Protein AF-A0A1T4LM36-F1 (afdb_monomer)

Radius of gyration: 25.56 Å; Cα contacts (8 Å, |Δi|>4): 621; chains: 1; bounding box: 63×54×72 Å

Sequence (473 aa):
MPQSLSEVDVLQRALAYNPEEVLPILEYLKFSESECQFKPDTLRQDAQRIAWHLRKAGSNTLATTTRMAKNKLKEALGKDTDTDVATYREVVLDVAKKVKAEATPNYSSFISQSADSIVDAIGGITSNTGAFVSGAVDLIQGANYEQCSTEELEKRIIEKLFVDAYEQMSQSERDSLFRSLGMDHQEIPVGASSMLLIQLLLKKYGGFAVYKYSIIVAHWISKAIIGKGLPFAASPMIARAVSSFLGPVGWTASGLWAATALAGPAYRKTIPAVVHIAALRQLVLNRINIGVVGDGSVGKDAFFNAVFGLDTQNVDPIAGATSEAELYPLDEDYAINLINFPGFNDINPSVNSLTHEYLHNVDIFVMIIDLARGVSDIDVQILNKLNRLNKPIVVCLNKVDMVRPRDLEKLRETAKQRLTGVTLIETAFDPDDRIHTDGPVGTLDVFNWLKAQLETQGKDTQNFATFSPEHRE

Secondary structure (DSSP, 8-state):
------HHHHHHHHHHH-GGGTHHHHHHHT--GGG----TTTHHHHHHHHHHHHHHHHHHHHHHHTTTHHHHHHHHH---SS--PPPHHHHHHHHHHHHT------HHHHHHHHHHHHHHHTT----SGGGSSTTSSS--SS--GGGS-HHHHHHHHHHHHHHHHHHHS-HHHHHHHHHHTT--GGGS-TT--HHHHHHHHHHHHTTHHHHHHHHHHHHHHHHHHHSS--GGG-SHHHHHHHHTTSSTTHHHHHHHHHHHHT-STTHHHHHHHHHHHHHHHHHHHH-EEEEEE--TTSSHHHHIIIII---TTTSPPPTT--TT-EEEESSTTSSEEEEE-TTTTT--TTT-HHHHHHHHH-SEEEEEEEGGG---HHHHHHHHHHHTTT--EEEEEE-GGGS-HHHHHHHHHHHHHHSTTSEEEEEBSS--TTT--S--BSHHHHHHHHHHHHHHTT---TTGGGG-GGG--

Foldseek 3Di:
DPDDAFLLNLQLLCLLQPVLLCVLLCVLLVHDPVVADSFQVCSSVRSVVSQQSLQQLLLVVVCVVCVPPVVVVCVVPVDDDDPPRHDLLSLLLVLCVLLVLFDDPDPLVVVVVVVVVVCVVDDDDDDDPPPPRPPPPPDDPDDDSVPDDSLVSLLSSLLSLLLLLLVLDDPLVVCLQQVLVVHDPVLDDDPDHSVNVLVSLCVVQNVCSSLVSLLVSLQLLSCLQVVDGRQLCCFPSSCSSCVSCPDPPNCPSSNVSNCSSCPDPSSSNNSSSSSSSSNSVSLLLQAAEEEEDEAPPLCPQLLCCLQQNDNPVPDAFDPNQPPQKGWDASTSNNSYIYIYGYPLVPDDCVPRVSSVSSLLSHQEYEYGDALQVADDPSNLVSLVVNVVSVHAYEYENEPLLVHDPVCSVVSVVSCPVSNDPHHYFYWYSPHDCVRDVPHIPRSQVVLVVSLVSCVVVVHDCPVVCCSGSVVDD

Solvent-accessible surface area (backbone atoms only — not comparable to full-atom values): 26810 Å² total; per-residue (Å²): 129,85,78,85,71,49,73,40,53,38,40,24,53,42,48,72,77,43,54,67,66,51,49,64,46,31,60,46,66,71,49,66,70,86,82,44,81,89,38,58,92,40,31,63,59,42,18,45,51,54,49,47,54,50,18,44,48,26,32,54,36,53,47,69,76,35,69,68,60,54,55,58,49,50,72,72,61,78,73,84,80,100,70,86,57,42,53,65,57,58,36,51,50,50,45,24,61,73,70,60,35,62,72,72,75,65,68,68,66,53,53,50,58,50,45,53,57,45,47,71,71,48,78,80,84,84,88,83,82,71,84,81,58,81,86,68,76,91,72,70,90,76,69,58,75,86,77,56,54,61,68,59,45,42,51,34,35,44,53,42,53,44,35,56,50,54,70,58,41,51,72,71,55,48,56,44,54,37,52,32,70,73,40,56,77,90,80,50,66,89,85,60,47,58,66,53,50,53,50,51,36,37,69,76,46,42,80,50,28,60,39,58,53,24,49,52,48,30,30,49,50,36,30,61,73,73,71,43,72,51,69,70,54,62,32,76,64,43,33,59,36,38,60,75,50,70,48,100,60,58,59,57,47,51,41,55,49,48,53,61,77,34,63,49,88,50,44,56,27,41,47,54,37,52,44,36,51,44,25,46,40,39,47,67,71,55,39,43,28,39,31,36,37,44,66,89,90,36,45,67,62,35,39,37,31,47,38,55,67,43,56,64,91,82,46,82,54,49,91,69,48,48,94,58,30,40,39,41,60,79,44,94,50,57,45,37,30,41,31,40,25,51,61,57,84,75,64,53,61,91,79,38,69,49,54,37,51,51,66,71,60,39,60,34,38,41,37,39,38,38,45,64,79,42,86,50,72,64,56,47,50,47,50,56,57,50,56,74,69,75,47,58,51,38,34,34,37,16,42,52,81,75,36,55,80,89,51,42,64,60,44,52,54,52,40,56,70,65,53,68,96,54,54,77,43,66,20,16,46,74,48,58,67,92,82,41,81,85,62,60,37,46,38,60,59,53,49,51,50,52,50,53,53,39,47,76,74,69,43,79,50,74,71,58,57,68,44,40,52,86,77,64,130

Structure (mmCIF, N/CA/C/O backbone):
data_AF-A0A1T4LM36-F1
#
_entry.id   AF-A0A1T4LM36-F1
#
loop_
_atom_site.group_PDB
_atom_site.id
_atom_site.type_symbol
_atom_site.label_atom_id
_atom_site.label_alt_id
_atom_site.label_comp_id
_atom_site.label_asym_id
_atom_site.label_entity_id
_atom_site.label_seq_id
_atom_site.pdbx_PDB_ins_code
_atom_site.Cartn_x
_atom_site.Cartn_y
_atom_site.Cartn_z
_atom_site.occupancy
_atom_site.B_iso_or_equiv
_atom_site.auth_seq_id
_atom_site.auth_comp_id
_atom_site.auth_asym_id
_atom_site.auth_atom_id
_atom_site.pdbx_PDB_model_num
ATOM 1 N N . MET A 1 1 ? -10.333 -14.493 -7.302 1.00 27.27 1 MET A N 1
ATOM 2 C CA . MET A 1 1 ? -10.877 -13.870 -6.077 1.00 27.27 1 MET A CA 1
ATOM 3 C C . MET A 1 1 ? -9.694 -13.342 -5.289 1.00 27.27 1 MET A C 1
ATOM 5 O O . MET A 1 1 ? -8.745 -14.110 -5.154 1.00 27.27 1 MET A O 1
ATOM 9 N N . PRO A 1 2 ? -9.680 -12.075 -4.847 1.00 43.38 2 PRO A N 1
ATOM 10 C CA . PRO A 1 2 ? -8.616 -11.607 -3.965 1.00 43.38 2 PRO A CA 1
ATOM 11 C C . PRO A 1 2 ? -8.605 -12.485 -2.706 1.00 43.38 2 PRO A C 1
ATOM 13 O O . PRO A 1 2 ? -9.665 -12.825 -2.179 1.00 43.38 2 PRO A O 1
ATOM 16 N N . GLN A 1 3 ? -7.423 -12.934 -2.284 1.00 51.66 3 GLN A N 1
ATOM 17 C CA . GLN A 1 3 ? -7.274 -13.742 -1.073 1.00 51.66 3 GLN A CA 1
ATOM 18 C C . GLN A 1 3 ? -7.782 -12.946 0.137 1.00 51.66 3 GLN A C 1
ATOM 20 O O . GLN A 1 3 ? -7.375 -11.803 0.339 1.00 51.66 3 GLN A O 1
ATOM 25 N N . SER A 1 4 ? -8.653 -13.548 0.951 1.00 75.62 4 SER A N 1
ATOM 26 C CA . SER A 1 4 ? -9.030 -12.996 2.254 1.00 75.62 4 SER A CA 1
ATOM 27 C C . SER A 1 4 ? -7.795 -12.981 3.154 1.00 75.62 4 SER A C 1
ATOM 29 O O . SER A 1 4 ? -7.292 -14.044 3.525 1.00 75.62 4 SER A O 1
ATOM 31 N N . LEU A 1 5 ? -7.277 -11.798 3.476 1.00 85.38 5 LEU A N 1
ATOM 32 C CA . LEU A 1 5 ? -6.132 -11.674 4.379 1.00 85.38 5 LEU A CA 1
ATOM 33 C C . LEU A 1 5 ? -6.569 -12.027 5.806 1.00 85.38 5 LEU A C 1
ATOM 35 O O . LEU A 1 5 ? -7.618 -11.578 6.265 1.00 85.38 5 LEU A O 1
ATOM 39 N N . SER A 1 6 ? -5.798 -12.804 6.555 1.00 91.31 6 SER A N 1
ATOM 40 C CA . SER A 1 6 ? -6.060 -12.892 7.996 1.00 91.31 6 SER A CA 1
ATOM 41 C C . SER A 1 6 ? -5.685 -11.573 8.682 1.00 91.31 6 SER A C 1
ATOM 43 O O . SER A 1 6 ? -4.947 -10.757 8.129 1.00 91.31 6 SER A O 1
ATOM 45 N N . GLU A 1 7 ? -6.157 -11.348 9.906 1.00 93.31 7 GLU A N 1
ATOM 46 C CA . GLU A 1 7 ? -5.704 -10.217 10.724 1.00 93.31 7 GLU A CA 1
ATOM 47 C C . GLU A 1 7 ? -4.186 -10.238 10.947 1.00 93.31 7 GLU A C 1
ATOM 49 O O . GLU A 1 7 ? -3.556 -9.188 11.031 1.00 93.31 7 GLU A O 1
ATOM 54 N N . VAL A 1 8 ? -3.587 -11.433 10.987 1.00 92.94 8 VAL A N 1
ATOM 55 C CA . VAL A 1 8 ? -2.135 -11.606 11.092 1.00 92.94 8 VAL A CA 1
ATOM 56 C C . VAL A 1 8 ? -1.449 -11.156 9.808 1.00 92.94 8 VAL A C 1
ATOM 58 O O . VAL A 1 8 ? -0.444 -10.462 9.894 1.00 92.94 8 VAL A O 1
ATOM 61 N N . ASP A 1 9 ? -1.991 -11.494 8.636 1.00 91.50 9 ASP A N 1
ATOM 62 C CA . ASP A 1 9 ? -1.417 -11.058 7.357 1.00 91.50 9 ASP A CA 1
ATOM 63 C C . ASP A 1 9 ? -1.531 -9.535 7.197 1.00 91.50 9 ASP A C 1
ATOM 65 O O . ASP A 1 9 ? -0.580 -8.892 6.761 1.00 91.50 9 ASP A O 1
ATOM 69 N N . VAL A 1 10 ? -2.657 -8.938 7.612 1.00 92.25 10 VAL A N 1
ATOM 70 C CA . VAL A 1 10 ? -2.836 -7.474 7.624 1.00 92.25 10 VAL A CA 1
ATOM 71 C C . VAL A 1 10 ? -1.800 -6.809 8.528 1.00 92.25 10 VAL A C 1
ATOM 73 O O . VAL A 1 10 ? -1.133 -5.874 8.096 1.00 92.25 10 VAL A O 1
ATOM 76 N N . LEU A 1 11 ? -1.626 -7.302 9.758 1.00 93.12 11 LEU A N 1
ATOM 77 C CA . LEU A 1 11 ? -0.648 -6.761 10.703 1.00 93.12 11 LEU A CA 1
ATOM 78 C C . LEU A 1 11 ? 0.789 -6.959 10.213 1.00 93.12 11 LEU A C 1
ATOM 80 O O . LEU A 1 11 ? 1.576 -6.023 10.266 1.00 93.12 11 LEU A O 1
ATOM 84 N N . GLN A 1 12 ? 1.130 -8.142 9.699 1.00 91.00 12 GLN A N 1
ATOM 85 C CA . GLN A 1 12 ? 2.460 -8.428 9.156 1.00 91.00 12 GLN A CA 1
ATOM 86 C C . GLN A 1 12 ? 2.789 -7.465 8.009 1.00 91.00 12 GLN A C 1
ATOM 88 O O . GLN A 1 12 ? 3.890 -6.919 7.966 1.00 91.00 12 GLN A O 1
ATOM 93 N N . ARG A 1 13 ? 1.827 -7.220 7.112 1.00 88.12 13 ARG A N 1
ATOM 94 C CA . ARG A 1 13 ? 1.977 -6.264 6.011 1.00 88.12 13 ARG A CA 1
ATOM 95 C C . ARG A 1 13 ? 2.031 -4.823 6.486 1.00 88.12 13 ARG A C 1
ATOM 97 O O . ARG A 1 13 ? 2.826 -4.068 5.958 1.00 88.12 13 ARG A O 1
ATOM 104 N N . ALA A 1 14 ? 1.237 -4.415 7.468 1.00 88.38 14 ALA A N 1
ATOM 105 C CA . ALA A 1 14 ? 1.355 -3.069 8.026 1.00 88.38 14 ALA A CA 1
ATOM 106 C C . ALA A 1 14 ? 2.764 -2.854 8.610 1.00 88.38 14 ALA A C 1
ATOM 108 O O . ALA A 1 14 ? 3.464 -1.930 8.206 1.00 88.38 14 ALA A O 1
ATOM 109 N N . LEU A 1 15 ? 3.234 -3.797 9.438 1.00 87.81 15 LEU A N 1
ATOM 110 C CA . LEU A 1 15 ? 4.559 -3.758 10.062 1.00 87.81 15 LEU A CA 1
ATOM 111 C C . LEU A 1 15 ? 5.720 -3.769 9.058 1.00 87.81 15 LEU A C 1
ATOM 113 O O . LEU A 1 15 ? 6.741 -3.147 9.323 1.00 87.81 15 LEU A O 1
ATOM 117 N N . ALA A 1 16 ? 5.587 -4.479 7.935 1.00 83.88 16 ALA A N 1
ATOM 118 C CA . ALA A 1 16 ? 6.643 -4.553 6.925 1.00 83.88 16 ALA A CA 1
ATOM 119 C C . ALA A 1 16 ? 6.913 -3.209 6.236 1.00 83.88 16 ALA A C 1
ATOM 121 O O . ALA A 1 16 ? 8.040 -2.964 5.830 1.00 83.88 16 ALA A O 1
ATOM 122 N N . TYR A 1 17 ? 5.895 -2.358 6.103 1.00 81.50 17 TYR A N 1
ATOM 123 C CA . TYR A 1 17 ? 6.014 -1.084 5.393 1.00 81.50 17 TYR A CA 1
ATOM 124 C C . TYR A 1 17 ? 6.173 0.075 6.374 1.00 81.50 17 TYR A C 1
ATOM 126 O O . TYR A 1 17 ? 7.107 0.856 6.247 1.00 81.50 17 TYR A O 1
ATOM 134 N N . ASN A 1 18 ? 5.281 0.178 7.361 1.00 82.06 18 ASN A N 1
ATOM 135 C CA . ASN A 1 18 ? 5.330 1.236 8.358 1.00 82.06 18 ASN A CA 1
ATOM 136 C C . ASN A 1 18 ? 4.860 0.710 9.732 1.00 82.06 18 ASN A C 1
ATOM 138 O O . ASN A 1 18 ? 3.657 0.637 10.002 1.00 82.06 18 ASN A O 1
ATOM 142 N N . PRO A 1 19 ? 5.796 0.357 10.636 1.00 84.00 19 PRO A N 1
ATOM 143 C CA . PRO A 1 19 ? 5.466 -0.105 11.983 1.00 84.00 19 PRO A CA 1
ATOM 144 C C . PRO A 1 19 ? 4.619 0.879 12.800 1.00 84.00 19 PRO A C 1
ATOM 146 O O . PRO A 1 19 ? 3.842 0.439 13.654 1.00 84.00 19 PRO A O 1
ATOM 149 N N . GLU A 1 20 ? 4.721 2.187 12.534 1.00 83.75 20 GLU A N 1
ATOM 150 C CA . GLU A 1 20 ? 3.972 3.214 13.268 1.00 83.75 20 GLU A CA 1
ATOM 151 C C . GLU A 1 20 ? 2.456 3.045 13.122 1.00 83.75 20 GLU A C 1
ATOM 153 O O . GLU A 1 20 ? 1.698 3.365 14.040 1.00 83.75 20 GLU A O 1
ATOM 158 N N . GLU A 1 21 ? 1.999 2.463 12.012 1.00 85.12 21 GLU A N 1
ATOM 159 C CA . GLU A 1 21 ? 0.580 2.207 11.755 1.00 85.12 21 GLU A CA 1
ATOM 160 C C . GLU A 1 21 ? -0.044 1.239 12.763 1.00 85.12 21 GLU A C 1
ATOM 162 O O . GLU A 1 21 ? -1.249 1.274 13.012 1.00 85.12 21 GLU A O 1
ATOM 167 N N . VAL A 1 22 ? 0.772 0.382 13.376 1.00 89.75 22 VAL A N 1
ATOM 168 C CA . VAL A 1 22 ? 0.310 -0.656 14.298 1.00 89.75 22 VAL A CA 1
ATOM 169 C C . VAL A 1 22 ? 0.376 -0.199 15.756 1.00 89.75 22 VAL A C 1
ATOM 171 O O . VAL A 1 22 ? -0.369 -0.722 16.589 1.00 89.75 22 VAL A O 1
ATOM 174 N N . LEU A 1 23 ? 1.187 0.812 16.084 1.00 88.25 23 LEU A N 1
ATOM 175 C CA . LEU A 1 23 ? 1.383 1.287 17.463 1.00 88.25 23 LEU A CA 1
ATOM 176 C C . LEU A 1 23 ? 0.073 1.638 18.192 1.00 88.25 23 LEU A C 1
ATOM 178 O O . LEU A 1 23 ? -0.109 1.183 19.326 1.00 88.25 23 LEU A O 1
ATOM 182 N N . PRO A 1 24 ? -0.913 2.322 17.571 1.00 88.75 24 PRO A N 1
ATOM 183 C CA . PRO A 1 24 ? -2.160 2.638 18.266 1.00 88.75 24 PRO A CA 1
ATOM 184 C C . PRO A 1 24 ? -2.955 1.386 18.668 1.00 88.75 24 PRO A C 1
ATOM 186 O O . PRO A 1 24 ? -3.659 1.401 19.677 1.00 88.75 24 PRO A O 1
ATOM 189 N N . ILE A 1 25 ? -2.820 0.270 17.936 1.00 91.31 25 ILE A N 1
ATOM 190 C CA . ILE A 1 25 ? -3.433 -1.013 18.322 1.00 91.31 25 ILE A CA 1
ATOM 191 C C . ILE A 1 25 ? -2.832 -1.510 19.642 1.00 91.31 25 ILE A C 1
ATOM 193 O O . ILE A 1 25 ? -3.570 -1.975 20.515 1.00 91.31 25 ILE A O 1
ATOM 197 N N . LEU A 1 26 ? -1.517 -1.378 19.824 1.00 90.81 26 LEU A N 1
ATOM 198 C CA . LEU A 1 26 ? -0.827 -1.765 21.059 1.00 90.81 26 LEU A CA 1
ATOM 199 C C . LEU A 1 26 ? -1.322 -0.922 22.238 1.00 90.81 26 LEU A C 1
ATOM 201 O O . LEU A 1 26 ? -1.652 -1.469 23.297 1.00 90.81 26 LEU A O 1
ATOM 205 N N . GLU A 1 27 ? -1.495 0.383 22.021 1.00 89.25 27 GLU A N 1
ATOM 206 C CA . GLU A 1 27 ? -2.052 1.296 23.019 1.00 89.25 27 GLU A CA 1
ATOM 207 C C . GLU A 1 27 ? -3.493 0.927 23.415 1.00 89.25 27 GLU A C 1
ATOM 209 O O . GLU A 1 27 ? -3.793 0.815 24.611 1.00 89.25 27 GLU A O 1
ATOM 214 N N . TYR A 1 28 ? -4.383 0.647 22.450 1.00 89.19 28 TYR A N 1
ATOM 215 C CA . TYR A 1 28 ? -5.758 0.207 22.742 1.00 89.19 28 TYR A CA 1
ATOM 216 C C . TYR A 1 28 ? -5.776 -1.073 23.584 1.00 89.19 28 TYR A C 1
ATOM 218 O O . TYR A 1 28 ? -6.561 -1.216 24.530 1.00 89.19 28 TYR A O 1
ATOM 226 N N . LEU A 1 29 ? -4.899 -2.021 23.251 1.00 88.75 29 LEU A N 1
ATOM 227 C CA . LEU A 1 29 ? -4.812 -3.310 23.930 1.00 88.75 29 LEU A CA 1
ATOM 228 C C . LEU A 1 29 ? -4.124 -3.206 25.301 1.00 88.75 29 LEU A C 1
ATOM 230 O O . LEU A 1 29 ? -4.373 -4.060 26.167 1.00 88.75 29 LEU A O 1
ATOM 234 N N . LYS A 1 30 ? -3.384 -2.117 25.550 1.00 87.38 30 LYS A N 1
ATOM 235 C CA . LYS A 1 30 ? -2.441 -1.944 26.667 1.00 87.38 30 LYS A CA 1
ATOM 236 C C . LYS A 1 30 ? -1.342 -3.008 26.642 1.00 87.38 30 LYS A C 1
ATOM 238 O O . LYS A 1 30 ? -1.070 -3.641 27.661 1.00 87.38 30 LYS A O 1
ATOM 243 N N . PHE A 1 31 ? -0.799 -3.243 25.457 1.00 85.69 31 PHE A N 1
ATOM 244 C CA . PHE A 1 31 ? 0.297 -4.164 25.183 1.00 85.69 31 PHE A CA 1
ATOM 245 C C . PHE A 1 31 ? 1.586 -3.356 25.010 1.00 85.69 31 PHE A C 1
ATOM 247 O O . PHE A 1 31 ? 1.559 -2.310 24.363 1.00 85.69 31 PHE A O 1
ATOM 254 N N . SER A 1 32 ? 2.684 -3.779 25.638 1.00 85.31 32 S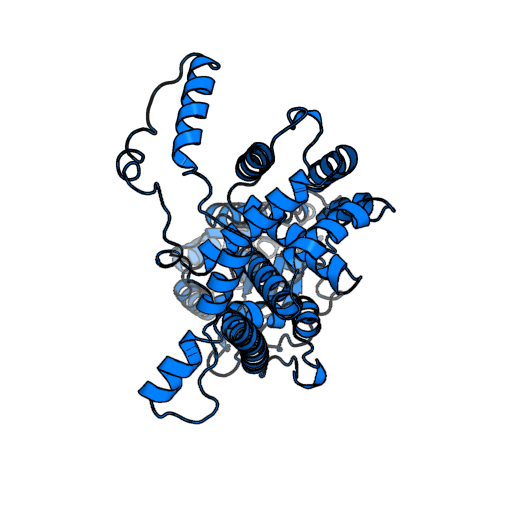ER A N 1
ATOM 255 C CA . SER A 1 32 ? 3.921 -2.999 25.592 1.00 85.31 32 SER A CA 1
ATOM 256 C C . SER A 1 32 ? 4.630 -3.183 24.253 1.00 85.31 32 SER A C 1
ATOM 258 O O . SER A 1 32 ? 4.859 -4.309 23.825 1.00 85.31 32 SER A O 1
ATOM 260 N N . GLU A 1 33 ? 5.068 -2.085 23.638 1.00 82.69 33 GLU A N 1
ATOM 261 C CA . GLU A 1 33 ? 5.911 -2.117 22.432 1.00 82.69 33 GLU A CA 1
ATOM 262 C C . GLU A 1 33 ? 7.182 -2.954 22.621 1.00 82.69 33 GLU A C 1
ATOM 264 O O . GLU A 1 33 ? 7.599 -3.647 21.703 1.00 82.69 33 GLU A O 1
ATOM 269 N N . SER A 1 34 ? 7.753 -2.963 23.832 1.00 83.19 34 SER A N 1
ATOM 270 C CA . SER A 1 34 ? 8.947 -3.756 24.174 1.00 83.19 34 SER A CA 1
ATOM 271 C C . SER A 1 34 ? 8.760 -5.276 24.068 1.00 83.19 34 SER A C 1
ATOM 273 O O . SER A 1 34 ? 9.740 -6.021 24.064 1.00 83.19 34 SER A O 1
ATOM 275 N N . GLU A 1 35 ? 7.515 -5.751 23.982 1.00 83.31 35 GLU A N 1
ATOM 276 C CA . GLU A 1 35 ? 7.199 -7.161 23.748 1.00 83.31 35 GLU A CA 1
ATOM 277 C C . GLU A 1 35 ? 7.285 -7.538 22.256 1.00 83.31 35 GLU A C 1
ATOM 279 O O . GLU A 1 35 ? 7.226 -8.726 21.917 1.00 83.31 35 GLU A O 1
ATOM 284 N N . CYS A 1 36 ? 7.454 -6.552 21.371 1.00 85.44 36 CYS A N 1
ATOM 285 C CA . CYS A 1 36 ? 7.689 -6.715 19.941 1.00 85.44 36 CYS A CA 1
ATOM 286 C C . CYS A 1 36 ? 9.109 -6.286 19.565 1.00 85.44 36 CYS A C 1
ATOM 288 O O . CYS A 1 36 ? 9.699 -5.397 20.177 1.00 85.44 36 CYS A O 1
ATOM 290 N N . GLN A 1 37 ? 9.678 -6.951 18.558 1.00 84.44 37 GLN A N 1
ATOM 291 C CA . GLN A 1 37 ? 11.025 -6.625 18.081 1.00 84.44 37 GLN A CA 1
ATOM 292 C C . GLN A 1 37 ? 11.011 -5.688 16.876 1.00 84.44 37 GLN A C 1
ATOM 294 O O . GLN A 1 37 ? 11.968 -4.935 16.709 1.00 84.44 37 GLN A O 1
ATOM 299 N N . PHE A 1 38 ? 9.952 -5.734 16.058 1.00 83.62 38 PHE A N 1
ATOM 300 C CA . PHE A 1 38 ? 9.796 -4.916 14.851 1.00 83.62 38 PHE A CA 1
ATOM 301 C C . PHE A 1 38 ? 10.957 -5.085 13.861 1.00 83.62 38 PHE A C 1
ATOM 303 O O . PHE A 1 38 ? 11.397 -4.131 13.224 1.00 83.62 38 PHE A O 1
ATOM 310 N N . LYS A 1 39 ? 11.471 -6.317 13.741 1.00 82.94 39 LYS A N 1
ATOM 311 C CA . LYS A 1 39 ? 12.544 -6.667 12.805 1.00 82.94 39 LYS A CA 1
ATOM 312 C C . LYS A 1 39 ? 12.005 -7.485 11.629 1.00 82.94 39 LYS A C 1
ATOM 314 O O . LYS A 1 39 ? 11.073 -8.265 11.831 1.00 82.94 39 LYS A O 1
ATOM 319 N N . PRO A 1 40 ? 12.605 -7.376 10.427 1.00 76.94 40 PRO A N 1
ATOM 320 C CA . PRO A 1 40 ? 12.185 -8.103 9.220 1.00 76.94 40 PRO A CA 1
ATOM 321 C C . PRO A 1 40 ? 11.946 -9.610 9.397 1.00 76.94 40 PRO A C 1
ATOM 323 O O . PRO A 1 40 ? 11.008 -10.173 8.831 1.00 76.94 40 PRO A O 1
ATOM 326 N N . ASP A 1 41 ? 12.776 -10.268 10.202 1.00 78.19 41 ASP A N 1
ATOM 327 C CA . ASP A 1 41 ? 12.729 -11.702 10.493 1.00 78.19 41 ASP A CA 1
ATOM 328 C C . ASP A 1 41 ? 11.695 -12.072 11.572 1.00 78.19 41 ASP A C 1
ATOM 330 O O . ASP A 1 41 ? 11.281 -13.231 11.671 1.00 78.19 41 ASP A O 1
ATOM 334 N N . THR A 1 42 ? 11.221 -11.099 12.357 1.00 84.62 42 THR A N 1
ATOM 335 C CA . THR A 1 42 ? 10.251 -11.305 13.444 1.00 84.62 42 THR A CA 1
ATOM 336 C C . THR A 1 42 ? 8.848 -10.798 13.131 1.00 84.62 42 THR A C 1
ATOM 338 O O . THR A 1 42 ? 7.933 -11.110 13.894 1.00 84.62 42 THR A O 1
ATOM 341 N N . LEU A 1 43 ? 8.629 -10.088 12.016 1.00 87.12 43 LEU A N 1
ATOM 342 C CA . LEU A 1 43 ? 7.354 -9.412 11.712 1.00 87.12 43 LEU A CA 1
ATOM 343 C C . LEU A 1 43 ? 6.129 -10.323 11.834 1.00 87.12 43 LEU A C 1
ATOM 345 O O . LEU A 1 43 ? 5.111 -9.935 12.404 1.00 87.12 43 LEU A O 1
ATOM 349 N N . ARG A 1 44 ? 6.224 -11.564 11.342 1.00 88.62 44 ARG A N 1
ATOM 350 C CA . ARG A 1 44 ? 5.125 -12.535 11.447 1.00 88.62 44 ARG A CA 1
ATOM 351 C C . ARG A 1 44 ? 4.848 -12.936 12.898 1.00 88.62 44 ARG A C 1
ATOM 353 O O . ARG A 1 44 ? 3.691 -13.102 13.271 1.00 88.62 44 ARG A O 1
ATOM 360 N N . GLN A 1 45 ? 5.888 -13.081 13.718 1.00 89.81 45 GLN A N 1
ATOM 361 C CA . GLN A 1 45 ? 5.744 -13.397 15.142 1.00 89.81 45 GLN A CA 1
ATOM 362 C C . GLN A 1 45 ? 5.147 -12.212 15.908 1.00 89.81 45 GLN A C 1
ATOM 364 O O . GLN A 1 45 ? 4.250 -12.408 16.727 1.00 89.81 45 GLN A O 1
ATOM 369 N N . ASP A 1 46 ? 5.597 -10.993 15.609 1.00 91.94 46 ASP A N 1
ATOM 370 C CA . ASP A 1 46 ? 5.060 -9.762 16.192 1.00 91.94 46 ASP A CA 1
ATOM 371 C C . ASP A 1 46 ? 3.569 -9.607 15.838 1.00 91.94 46 ASP A C 1
ATOM 373 O O . ASP A 1 46 ? 2.728 -9.474 16.729 1.00 91.94 46 ASP A O 1
ATOM 377 N N . ALA A 1 47 ? 3.202 -9.781 14.564 1.00 92.44 47 ALA A N 1
ATOM 378 C CA . ALA A 1 47 ? 1.810 -9.785 14.110 1.00 92.44 47 ALA A CA 1
ATOM 379 C C . ALA A 1 47 ? 0.950 -10.848 14.823 1.00 92.44 47 ALA A C 1
ATOM 381 O O . ALA A 1 47 ? -0.169 -10.564 15.257 1.00 92.44 47 ALA A O 1
ATOM 382 N N . GLN A 1 48 ? 1.473 -12.066 15.004 1.00 92.56 48 GLN A N 1
ATOM 383 C CA . GLN A 1 48 ? 0.782 -13.137 15.731 1.00 92.56 48 GLN A CA 1
ATOM 384 C C . GLN A 1 48 ? 0.549 -12.796 17.207 1.00 92.56 48 GLN A C 1
ATOM 386 O O . GLN A 1 48 ? -0.535 -13.085 17.727 1.00 92.56 48 GLN A O 1
ATOM 391 N N . ARG A 1 49 ? 1.530 -12.178 17.880 1.00 92.38 49 ARG A N 1
ATOM 392 C CA . ARG A 1 49 ? 1.398 -11.724 19.275 1.00 92.38 49 ARG A CA 1
ATOM 393 C C . ARG A 1 49 ? 0.301 -10.676 19.391 1.00 92.38 49 ARG A C 1
ATOM 395 O O . ARG A 1 49 ? -0.622 -10.845 20.187 1.00 92.38 49 ARG A O 1
ATOM 402 N N . ILE A 1 50 ? 0.336 -9.654 18.543 1.00 93.62 50 ILE A N 1
ATOM 403 C CA . ILE A 1 50 ? -0.658 -8.572 18.535 1.00 93.62 50 ILE A CA 1
ATOM 404 C C . ILE A 1 50 ? -2.064 -9.136 18.287 1.00 93.62 50 ILE A C 1
ATOM 406 O O . ILE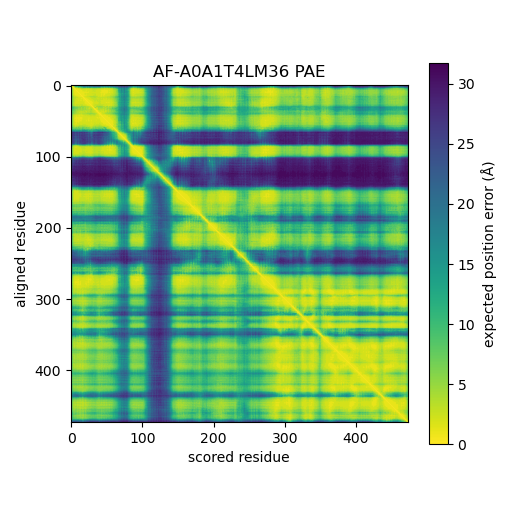 A 1 50 ? -2.991 -8.874 19.061 1.00 93.62 50 ILE A O 1
ATOM 410 N N . ALA A 1 51 ? -2.216 -9.998 17.277 1.00 92.88 51 ALA A N 1
ATOM 411 C CA . ALA A 1 51 ? -3.478 -10.675 16.985 1.00 92.88 51 ALA A CA 1
ATOM 412 C C . ALA A 1 51 ? -3.962 -11.544 18.157 1.00 92.88 51 ALA A C 1
ATOM 414 O O . ALA A 1 51 ? -5.161 -11.616 18.437 1.00 92.88 51 ALA A O 1
ATOM 415 N N . TRP A 1 52 ? -3.058 -12.218 18.871 1.00 91.31 52 TRP A N 1
ATOM 416 C CA . TRP A 1 52 ? -3.408 -12.975 20.073 1.00 91.31 52 TRP A CA 1
ATOM 417 C C . TRP A 1 52 ? -3.906 -12.066 21.207 1.00 91.31 52 TRP A C 1
ATOM 419 O O . TRP A 1 52 ? -4.937 -12.370 21.811 1.00 91.31 52 TRP A O 1
ATOM 429 N N . HIS A 1 53 ? -3.257 -10.926 21.461 1.00 90.94 53 HIS A N 1
ATOM 430 C CA . HIS A 1 53 ? -3.695 -9.966 22.485 1.00 90.94 53 HIS A CA 1
ATOM 431 C C . HIS A 1 53 ? -5.078 -9.380 22.180 1.00 90.94 53 HIS A C 1
ATOM 433 O O . HIS A 1 53 ? -5.911 -9.266 23.087 1.00 90.94 53 HIS A O 1
ATOM 439 N N . LEU A 1 54 ? -5.361 -9.079 20.911 1.00 91.38 54 LEU A N 1
ATOM 440 C CA . LEU A 1 54 ? -6.693 -8.665 20.475 1.00 91.38 54 LEU A CA 1
ATOM 441 C C . LEU A 1 54 ? -7.736 -9.753 20.739 1.00 91.38 54 LEU A C 1
ATOM 443 O O . LEU A 1 54 ? -8.761 -9.505 21.378 1.00 91.38 54 LEU A O 1
ATOM 447 N N . ARG A 1 55 ? -7.457 -10.977 20.294 1.00 90.00 55 ARG A N 1
ATOM 448 C CA . ARG A 1 55 ? -8.343 -12.126 20.491 1.00 90.00 55 ARG A CA 1
ATOM 449 C C . ARG A 1 55 ? -8.598 -12.418 21.973 1.00 90.00 55 ARG A C 1
ATOM 451 O O . ARG A 1 55 ? -9.733 -12.687 22.377 1.00 90.00 55 ARG A O 1
ATOM 458 N N . LYS A 1 56 ? -7.584 -12.259 22.826 1.00 88.44 56 LYS A N 1
ATOM 459 C CA . LYS A 1 56 ? -7.709 -12.356 24.289 1.00 88.44 56 LYS A CA 1
ATOM 460 C C . LYS A 1 56 ? -8.583 -11.241 24.873 1.00 88.44 56 LYS A C 1
ATOM 462 O O . LYS A 1 56 ? -9.433 -11.515 25.722 1.00 88.44 56 LYS A O 1
ATOM 467 N N . ALA A 1 57 ? -8.440 -9.999 24.406 1.00 86.12 57 ALA A N 1
ATOM 468 C CA . ALA A 1 57 ? -9.318 -8.895 24.806 1.00 86.12 57 ALA A CA 1
ATOM 469 C C . ALA A 1 57 ? -10.784 -9.149 24.398 1.00 86.12 57 ALA A C 1
ATOM 471 O O . ALA A 1 57 ? -11.699 -8.933 25.199 1.00 86.12 57 ALA A O 1
ATOM 472 N N . GLY A 1 58 ? -11.005 -9.688 23.197 1.00 82.88 58 GLY A N 1
ATOM 473 C CA . GLY A 1 58 ? -12.317 -10.141 22.729 1.00 82.88 58 GLY A CA 1
ATOM 474 C C . GLY A 1 58 ? -12.904 -11.256 23.591 1.00 82.88 58 GLY A C 1
ATOM 475 O O . GLY A 1 58 ? -14.041 -11.160 24.040 1.00 82.88 58 GLY A O 1
ATOM 476 N N . SER A 1 59 ? -12.097 -12.257 23.942 1.00 80.88 59 SER A N 1
ATOM 477 C CA . SER A 1 59 ? -12.503 -13.369 24.817 1.00 80.88 59 SER A CA 1
ATOM 478 C C . SER A 1 59 ? -13.007 -12.893 26.182 1.00 80.88 59 SER A C 1
ATOM 480 O O . SER A 1 59 ? -14.003 -13.402 26.700 1.00 80.88 59 SER A O 1
ATOM 482 N N . ASN A 1 60 ? -12.347 -11.885 26.759 1.00 79.56 60 ASN A N 1
ATOM 483 C CA . ASN A 1 60 ? -12.762 -11.267 28.020 1.00 79.56 60 ASN A CA 1
ATOM 484 C C . ASN A 1 60 ? -14.083 -10.489 27.877 1.00 79.56 60 ASN A C 1
ATOM 486 O O . ASN A 1 60 ? -14.919 -10.493 28.784 1.00 79.56 60 ASN A O 1
ATOM 490 N N . THR A 1 61 ? -14.295 -9.850 26.727 1.00 71.50 61 THR A N 1
ATOM 491 C CA . THR A 1 61 ? -15.537 -9.132 26.393 1.00 71.50 61 THR A CA 1
ATOM 492 C C . THR A 1 61 ? -16.715 -10.099 26.221 1.00 71.50 61 THR A C 1
ATOM 494 O O . THR A 1 61 ? -17.775 -9.920 26.824 1.00 71.50 61 THR A O 1
ATOM 497 N N . LEU A 1 62 ? -16.498 -11.212 25.522 1.00 71.06 62 LEU A N 1
ATOM 498 C CA . LEU A 1 62 ? -17.480 -12.287 25.363 1.00 71.06 62 LEU A CA 1
ATOM 499 C C . LEU A 1 62 ? -17.824 -12.959 26.701 1.00 71.06 62 LEU A C 1
ATOM 501 O O . LEU A 1 62 ? -18.992 -13.236 26.991 1.00 71.06 62 LEU A O 1
ATOM 505 N N . ALA A 1 63 ? -16.818 -13.189 27.552 1.00 62.59 63 ALA A N 1
ATOM 506 C CA . ALA A 1 63 ? -17.004 -13.775 28.879 1.00 62.59 63 ALA A CA 1
ATOM 507 C C . ALA A 1 63 ? -17.794 -12.859 29.831 1.00 62.59 63 ALA A C 1
ATOM 509 O O . ALA A 1 63 ? -18.613 -13.351 30.608 1.00 62.59 63 ALA A O 1
ATOM 510 N N . THR A 1 64 ? -17.586 -11.539 29.761 1.00 59.66 64 THR A N 1
ATOM 511 C CA . THR A 1 64 ? -18.356 -10.570 30.561 1.00 59.66 64 THR A CA 1
ATOM 512 C C . THR A 1 64 ? -19.798 -10.436 30.074 1.00 59.66 64 THR A C 1
ATOM 514 O O . THR A 1 64 ? -20.702 -10.326 30.902 1.00 59.66 64 THR A O 1
ATOM 517 N N . THR A 1 65 ? -20.029 -10.545 28.764 1.00 53.94 65 THR A N 1
ATOM 518 C CA . THR A 1 65 ? -21.375 -10.518 28.162 1.00 53.94 65 THR A CA 1
ATOM 519 C C . THR A 1 65 ? -22.153 -11.820 28.420 1.00 53.94 65 THR A C 1
ATOM 521 O O . THR A 1 65 ? -23.380 -11.808 28.488 1.00 53.94 65 THR A O 1
ATOM 524 N N . THR A 1 66 ? -21.459 -12.939 28.674 1.00 54.41 66 THR A N 1
ATOM 525 C CA . THR A 1 66 ? -22.070 -14.279 28.755 1.00 54.41 66 THR A CA 1
ATOM 526 C C . THR A 1 66 ? -21.682 -15.058 30.019 1.00 54.41 66 THR A C 1
ATOM 528 O O . THR A 1 66 ? -21.283 -16.224 29.971 1.00 54.41 66 THR A O 1
ATOM 531 N N . ARG A 1 67 ? -21.841 -14.435 31.194 1.00 43.16 67 ARG A N 1
ATOM 532 C CA . ARG A 1 67 ? -21.490 -15.034 32.499 1.00 43.16 67 ARG A CA 1
ATOM 533 C C . ARG A 1 67 ? -22.295 -16.303 32.863 1.00 43.16 67 ARG A C 1
ATOM 535 O O . ARG A 1 67 ? -21.853 -17.065 33.715 1.00 43.16 67 ARG A O 1
ATOM 542 N N . MET A 1 68 ? -23.436 -16.573 32.215 1.00 40.62 68 MET A N 1
ATOM 543 C CA . MET A 1 68 ? -24.266 -17.769 32.473 1.00 40.62 68 MET A CA 1
ATOM 544 C C . MET A 1 68 ? -24.055 -18.932 31.490 1.00 40.62 68 MET A C 1
ATOM 546 O O . MET A 1 68 ? -24.120 -20.085 31.911 1.00 40.62 68 MET A O 1
ATOM 550 N N . ALA A 1 69 ? -23.788 -18.674 30.204 1.00 44.81 69 ALA A N 1
ATOM 551 C CA . ALA A 1 69 ? -23.638 -19.760 29.225 1.00 44.81 69 ALA A CA 1
ATOM 552 C C . ALA A 1 69 ? -22.269 -20.445 29.333 1.00 44.81 69 ALA A C 1
ATOM 554 O O . ALA A 1 69 ? -22.180 -21.666 29.225 1.00 44.81 69 ALA A O 1
ATOM 555 N N . LYS A 1 70 ? -21.212 -19.672 29.631 1.00 43.03 70 LYS A N 1
ATOM 556 C CA . LYS A 1 70 ? -19.846 -20.198 29.740 1.00 43.03 70 LYS A CA 1
ATOM 557 C C . LYS A 1 70 ? -19.689 -21.164 30.919 1.00 43.03 70 LYS A C 1
ATOM 559 O O . LYS A 1 70 ? -19.025 -22.176 30.764 1.00 43.03 70 LYS A O 1
ATOM 564 N N . ASN A 1 71 ? -20.356 -20.922 32.054 1.00 44.75 71 ASN A N 1
ATOM 565 C CA . ASN A 1 71 ? -20.293 -21.827 33.212 1.00 44.75 71 ASN A CA 1
ATOM 566 C C . ASN A 1 71 ? -20.971 -23.181 32.945 1.00 44.75 71 ASN A C 1
ATOM 568 O O . ASN A 1 71 ? -20.389 -24.208 33.274 1.00 44.75 71 ASN A O 1
ATOM 572 N N . LYS A 1 72 ? -22.128 -23.199 32.265 1.00 45.34 72 LYS A N 1
ATOM 573 C CA . LYS A 1 72 ? -22.792 -24.453 31.863 1.00 45.34 72 LYS A CA 1
ATOM 574 C C . LYS A 1 72 ? -21.986 -25.242 30.826 1.00 45.34 72 LYS A C 1
ATOM 576 O O . LYS A 1 72 ? -21.956 -26.465 30.879 1.00 45.34 72 LYS A O 1
ATOM 581 N N . LEU A 1 73 ? -21.315 -24.552 29.897 1.00 44.84 73 LEU A N 1
ATOM 582 C CA . LEU A 1 73 ? -20.443 -25.198 28.909 1.00 44.84 73 LEU A CA 1
ATOM 583 C C . LEU A 1 73 ? -19.165 -25.761 29.555 1.00 44.84 73 LEU A C 1
ATOM 585 O O . LEU A 1 73 ? -18.710 -26.842 29.192 1.00 44.84 73 LEU A O 1
ATOM 589 N N . LYS A 1 74 ? -18.607 -25.038 30.534 1.00 51.25 74 LYS A N 1
ATOM 590 C CA . LYS A 1 74 ? -17.389 -25.410 31.266 1.00 51.25 74 LYS A CA 1
ATOM 591 C C . LYS A 1 74 ? -17.611 -26.622 32.179 1.00 51.25 74 LYS A C 1
ATOM 593 O O . LYS A 1 74 ? -16.739 -27.482 32.248 1.00 51.25 74 LYS A O 1
ATOM 598 N N . GLU A 1 75 ? -18.790 -26.733 32.798 1.00 51.47 75 GLU A N 1
ATOM 599 C CA . GLU A 1 75 ? -19.221 -27.936 33.532 1.00 51.47 75 GLU A CA 1
ATOM 600 C C . GLU A 1 75 ? -19.445 -29.147 32.610 1.00 51.47 75 GLU A C 1
ATOM 602 O O . GLU A 1 75 ? -19.180 -30.275 33.015 1.00 51.47 75 GLU A O 1
ATOM 607 N N . ALA A 1 76 ? -19.884 -28.931 31.365 1.00 49.59 76 ALA A N 1
ATOM 608 C CA . ALA A 1 76 ? -20.164 -30.011 30.416 1.00 49.59 76 ALA A CA 1
ATOM 609 C C . ALA A 1 76 ? -18.920 -30.557 29.686 1.00 49.59 76 ALA A C 1
ATOM 611 O O . ALA A 1 76 ? -18.920 -31.715 29.275 1.00 49.59 76 ALA A O 1
ATOM 612 N N . LEU A 1 77 ? -17.877 -29.739 29.488 1.00 49.12 77 LEU A N 1
ATOM 613 C CA . LEU A 1 77 ? -16.749 -30.074 28.603 1.00 49.12 77 LEU A CA 1
ATOM 614 C C . LEU A 1 77 ? -15.448 -30.461 29.319 1.00 49.12 77 LEU A C 1
ATOM 616 O O . LEU A 1 77 ? -14.521 -30.902 28.644 1.00 49.12 77 LEU A O 1
ATOM 620 N N . GLY A 1 78 ? -15.365 -30.333 30.648 1.00 42.16 78 GLY A N 1
ATOM 621 C CA . GLY A 1 78 ? -14.284 -30.920 31.454 1.00 42.16 78 GLY A CA 1
ATOM 622 C C . GLY A 1 78 ? -12.856 -30.567 31.013 1.00 42.16 78 GLY A C 1
ATOM 623 O O . GLY A 1 78 ? -11.954 -31.385 31.177 1.00 42.16 78 GLY A O 1
ATOM 624 N N . LYS A 1 79 ? -12.637 -29.385 30.425 1.00 38.81 79 LYS A N 1
ATOM 625 C CA . LYS A 1 79 ? -11.311 -28.934 29.988 1.00 38.81 79 LYS A CA 1
ATOM 626 C C . LYS A 1 79 ? -10.826 -27.773 30.840 1.00 38.81 79 LYS A C 1
ATOM 628 O O . LYS A 1 79 ? -11.535 -26.785 31.028 1.00 38.81 79 LYS A O 1
ATOM 633 N N . ASP A 1 80 ? -9.597 -27.913 31.315 1.00 41.50 80 ASP A N 1
ATOM 634 C CA . ASP A 1 80 ? -8.816 -26.844 31.916 1.00 41.50 80 ASP A CA 1
ATOM 635 C C . ASP A 1 80 ? -7.699 -26.422 30.944 1.00 41.50 80 ASP A C 1
ATOM 637 O O . ASP A 1 80 ? -7.256 -27.232 30.127 1.00 41.50 80 ASP A O 1
ATOM 641 N N . THR A 1 81 ? -7.222 -25.183 31.099 1.00 38.75 81 THR A N 1
ATOM 642 C CA . THR A 1 81 ? -6.022 -24.545 30.496 1.00 38.75 81 THR A CA 1
ATOM 643 C C . THR A 1 81 ? -6.133 -23.804 29.142 1.00 38.75 81 THR A C 1
ATOM 645 O O . THR A 1 81 ? -6.392 -24.381 28.089 1.00 38.75 81 THR A O 1
ATOM 648 N N . ASP A 1 82 ? -5.878 -22.484 29.213 1.00 41.75 82 ASP A N 1
ATOM 649 C CA . ASP A 1 82 ? -5.181 -21.555 28.284 1.00 41.75 82 ASP A CA 1
ATOM 650 C C . ASP A 1 82 ? -5.423 -21.563 26.754 1.00 41.75 82 ASP A C 1
ATOM 652 O O . ASP A 1 82 ? -4.844 -20.746 26.038 1.00 41.75 82 ASP A O 1
ATOM 656 N N . THR A 1 83 ? -6.311 -22.404 26.231 1.00 43.69 83 THR A N 1
ATOM 657 C CA . THR A 1 83 ? -6.584 -22.555 24.786 1.00 43.69 83 THR A CA 1
ATOM 658 C C . THR A 1 83 ? -7.929 -21.964 24.337 1.00 43.69 83 THR A C 1
ATOM 660 O O . THR A 1 83 ? -8.214 -21.921 23.144 1.00 43.69 83 THR A O 1
ATOM 663 N N . ASP A 1 84 ? -8.711 -21.399 25.264 1.00 56.03 84 ASP A N 1
ATOM 664 C CA . ASP A 1 84 ? -10.023 -20.770 25.017 1.00 56.03 84 ASP A CA 1
ATOM 665 C C . ASP A 1 84 ? -9.907 -19.282 24.622 1.00 56.03 84 ASP A C 1
ATOM 667 O O . ASP A 1 84 ? -10.530 -18.398 25.227 1.00 56.03 84 ASP A O 1
ATOM 671 N N . VAL A 1 85 ? -9.073 -18.978 23.628 1.00 72.38 85 VAL A N 1
ATOM 672 C CA . VAL A 1 85 ? -8.972 -17.628 23.060 1.00 72.38 85 VAL A CA 1
ATOM 673 C C . VAL A 1 85 ? -9.827 -17.556 21.792 1.00 72.38 85 VAL A C 1
ATOM 675 O O . VAL A 1 85 ? -9.604 -18.307 20.847 1.00 72.38 85 VAL A O 1
ATOM 678 N N . ALA A 1 86 ? -10.808 -16.651 21.783 1.00 80.88 86 ALA A N 1
ATOM 679 C CA . ALA A 1 86 ? -11.734 -16.411 20.680 1.00 80.88 86 ALA A CA 1
ATOM 680 C C . ALA A 1 86 ? -11.000 -16.181 19.354 1.00 80.88 86 ALA A C 1
ATOM 682 O O . ALA A 1 86 ? -9.955 -15.533 19.297 1.00 80.88 86 ALA A O 1
ATOM 683 N N . THR A 1 87 ? -11.566 -16.668 18.263 1.00 87.44 87 THR A N 1
ATOM 684 C CA . THR A 1 87 ? -11.123 -16.348 16.905 1.00 87.44 87 THR A CA 1
ATOM 685 C C . THR A 1 87 ? -11.355 -14.870 16.598 1.00 87.44 87 THR A C 1
ATOM 687 O O . THR A 1 87 ? -12.251 -14.237 17.159 1.00 87.44 87 THR A O 1
ATOM 690 N N . TYR A 1 88 ? -10.581 -14.297 15.672 1.00 90.50 88 TYR A N 1
ATOM 691 C CA . TYR A 1 88 ? -10.775 -12.898 15.285 1.00 90.50 88 TYR A CA 1
ATOM 692 C C . TYR A 1 88 ? -12.189 -12.641 14.751 1.00 90.50 88 TYR A C 1
ATOM 694 O O . TYR A 1 88 ? -12.826 -11.669 15.146 1.00 90.50 88 TYR A O 1
ATOM 702 N N . ARG A 1 89 ? -12.743 -13.579 1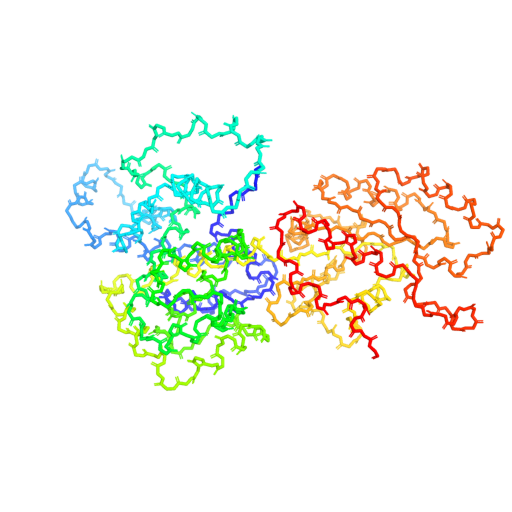3.973 1.00 88.38 89 ARG A N 1
ATOM 703 C CA . ARG A 1 89 ? -14.131 -13.508 13.506 1.00 88.38 89 ARG A CA 1
ATOM 704 C C . ARG A 1 89 ? -15.144 -13.417 14.649 1.00 88.38 89 ARG A C 1
ATOM 706 O O . ARG A 1 89 ? -16.079 -12.631 14.552 1.00 88.38 89 ARG A O 1
ATOM 713 N N . GLU A 1 90 ? -14.984 -14.191 15.721 1.00 85.06 90 GLU A N 1
ATOM 714 C CA . GLU A 1 90 ? -15.871 -14.103 16.892 1.00 85.06 90 GLU A CA 1
ATOM 715 C C . GLU A 1 90 ? -15.788 -12.730 17.566 1.00 85.06 90 GLU A C 1
ATOM 717 O O . GLU A 1 90 ? -16.818 -12.187 17.964 1.00 85.06 90 GLU A O 1
ATOM 722 N N . VAL A 1 91 ? -14.591 -12.137 17.638 1.00 88.56 91 VAL A N 1
ATOM 723 C CA . VAL A 1 91 ? -14.412 -10.768 18.150 1.00 88.56 91 VAL A CA 1
ATOM 724 C C . VAL A 1 91 ? -15.099 -9.747 17.245 1.00 88.56 91 VAL A C 1
ATOM 726 O O . VAL A 1 91 ? -15.824 -8.886 17.738 1.00 88.56 91 VAL A O 1
ATOM 729 N N . VAL A 1 92 ? -14.917 -9.852 15.927 1.00 88.81 92 VAL A N 1
ATOM 730 C CA . VAL A 1 92 ? -15.558 -8.964 14.944 1.00 88.81 92 VAL A CA 1
ATOM 731 C C . VAL A 1 92 ? -17.082 -9.091 15.005 1.00 88.81 92 VAL A C 1
ATOM 733 O O . VAL A 1 92 ? -17.778 -8.081 15.010 1.00 88.81 92 VAL A O 1
ATOM 736 N N . LEU A 1 93 ? -17.618 -10.307 15.125 1.00 85.44 93 LEU A N 1
ATOM 737 C CA . LEU A 1 93 ? -19.054 -10.547 15.292 1.00 85.44 93 LEU A CA 1
ATOM 738 C C . LEU A 1 93 ? -19.615 -9.917 16.572 1.00 85.44 93 LEU A C 1
ATOM 740 O O . LEU A 1 93 ? -20.700 -9.335 16.540 1.00 85.44 93 LEU A O 1
ATOM 744 N N . ASP A 1 94 ? -18.903 -10.040 17.692 1.00 84.75 94 ASP A N 1
ATOM 745 C CA . ASP A 1 94 ? -19.290 -9.421 18.965 1.00 84.75 94 ASP A CA 1
ATOM 746 C C . ASP A 1 94 ? -19.320 -7.893 18.851 1.00 84.75 94 ASP A C 1
ATOM 748 O O . ASP A 1 94 ? -20.301 -7.249 19.230 1.00 84.75 94 ASP A O 1
ATOM 752 N N . VAL A 1 95 ? -18.290 -7.315 18.223 1.00 87.44 95 VAL A N 1
ATOM 753 C CA . VAL A 1 95 ? -18.228 -5.879 17.927 1.00 87.44 95 VAL A CA 1
ATOM 754 C C . VAL A 1 95 ? -19.379 -5.457 17.012 1.00 87.44 95 VAL A C 1
ATOM 756 O O . VAL A 1 95 ? -20.071 -4.495 17.341 1.00 87.44 95 VAL A O 1
ATOM 759 N N . ALA A 1 96 ? -19.650 -6.187 15.927 1.00 85.19 96 ALA A N 1
ATOM 760 C CA . ALA A 1 96 ? -20.750 -5.902 15.002 1.00 85.19 96 ALA A CA 1
ATOM 761 C C . ALA A 1 96 ? -22.109 -5.882 15.717 1.00 85.19 96 ALA A C 1
ATOM 763 O O . ALA A 1 96 ? -22.894 -4.948 15.538 1.00 85.19 96 ALA A O 1
ATOM 764 N N . LYS A 1 97 ? -22.365 -6.864 16.590 1.00 83.12 97 LYS A N 1
ATOM 765 C CA . LYS A 1 97 ? -23.583 -6.918 17.414 1.00 83.12 97 LYS A CA 1
ATOM 766 C C . LYS A 1 97 ? -23.656 -5.746 18.393 1.00 83.1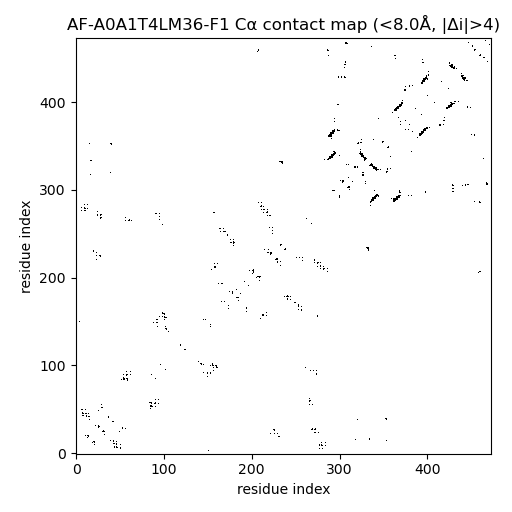2 97 LYS A C 1
ATOM 768 O O . LYS A 1 97 ? -24.715 -5.137 18.535 1.00 83.12 97 LYS A O 1
ATOM 773 N N . LYS A 1 98 ? -22.542 -5.397 19.047 1.00 84.00 98 LYS A N 1
ATOM 774 C CA . LYS A 1 98 ? -22.470 -4.282 20.005 1.00 84.00 98 LYS A CA 1
ATOM 775 C C . LYS A 1 98 ? -22.778 -2.934 19.356 1.00 84.00 98 LYS A C 1
ATOM 777 O O . LYS A 1 98 ? -23.519 -2.147 19.946 1.00 84.00 98 LYS A O 1
ATOM 782 N N . VAL A 1 99 ? -22.229 -2.672 18.171 1.00 81.69 99 VAL A N 1
ATOM 783 C CA . VAL A 1 99 ? -22.445 -1.411 17.436 1.00 81.69 99 VAL A CA 1
ATOM 784 C C . VAL A 1 99 ? -23.729 -1.425 16.601 1.00 81.69 99 VAL A C 1
ATOM 786 O O . VAL A 1 99 ? -24.063 -0.421 15.982 1.00 81.69 99 VAL A O 1
ATOM 789 N N . LYS A 1 100 ? -24.469 -2.545 16.604 1.00 82.38 100 LYS A N 1
ATOM 790 C CA . LYS A 1 100 ? -25.678 -2.756 15.796 1.00 82.38 100 LYS A CA 1
ATOM 791 C C . LYS A 1 100 ? -25.417 -2.511 14.306 1.00 82.38 100 LYS A C 1
ATOM 793 O O . LYS A 1 100 ? -26.176 -1.806 13.642 1.00 82.38 100 LYS A O 1
ATOM 798 N N . ALA A 1 101 ? -24.329 -3.083 13.794 1.00 72.75 101 ALA A N 1
ATOM 799 C CA . ALA A 1 101 ? -23.984 -3.073 12.374 1.00 72.75 101 ALA A CA 1
ATOM 800 C C . ALA A 1 101 ? -24.896 -4.031 11.581 1.00 72.75 101 ALA A C 1
ATOM 802 O O . ALA A 1 101 ? -24.434 -5.011 10.995 1.00 72.75 101 ALA A O 1
ATOM 803 N N . GLU A 1 102 ? -26.209 -3.787 11.616 1.00 64.50 102 GLU A N 1
ATOM 804 C CA . GLU A 1 102 ? -27.194 -4.554 10.851 1.00 64.50 102 GLU A CA 1
ATOM 805 C C . GLU A 1 102 ? -26.935 -4.402 9.347 1.00 64.50 102 GLU A C 1
ATOM 807 O O . GLU A 1 102 ? -26.262 -3.465 8.916 1.00 64.50 102 GLU A O 1
ATOM 812 N N . ALA A 1 103 ? -27.445 -5.338 8.534 1.00 50.94 103 ALA A N 1
ATOM 813 C CA . ALA A 1 103 ? -27.366 -5.184 7.085 1.00 50.94 103 ALA A CA 1
ATOM 814 C C . ALA A 1 103 ? -27.994 -3.855 6.677 1.00 50.94 103 ALA A C 1
ATOM 816 O O . ALA A 1 103 ? -29.204 -3.662 6.798 1.00 50.94 103 ALA A O 1
ATOM 817 N N . THR A 1 104 ? -27.157 -2.965 6.161 1.00 40.53 104 THR A N 1
ATOM 818 C CA . THR A 1 104 ? -27.596 -1.840 5.354 1.00 40.53 104 THR A CA 1
ATOM 819 C C . THR A 1 104 ? -28.521 -2.383 4.252 1.00 40.53 104 THR A C 1
ATOM 821 O O . THR A 1 104 ? -28.233 -3.445 3.686 1.00 40.53 104 THR A O 1
ATOM 824 N N . PRO A 1 105 ? -29.674 -1.739 3.978 1.00 38.09 105 PRO A N 1
ATOM 825 C CA . PRO A 1 105 ? -30.624 -2.223 2.982 1.00 38.09 105 PRO A CA 1
ATOM 826 C C . PRO A 1 105 ? -29.933 -2.484 1.642 1.00 38.09 105 PRO A C 1
ATOM 828 O O . PRO A 1 105 ? -29.054 -1.727 1.236 1.00 38.09 105 PRO A O 1
ATOM 831 N N . ASN A 1 106 ? -30.341 -3.562 0.973 1.00 39.91 106 ASN A N 1
ATOM 832 C CA . ASN A 1 106 ? -29.718 -4.095 -0.235 1.00 39.91 106 ASN A CA 1
ATOM 833 C C . ASN A 1 106 ? -29.503 -2.992 -1.298 1.00 39.91 106 ASN A C 1
ATOM 835 O O . ASN A 1 106 ? -30.455 -2.515 -1.924 1.00 39.91 106 ASN A O 1
ATOM 839 N N . TYR A 1 107 ? -28.243 -2.581 -1.483 1.00 43.91 107 TYR A N 1
ATOM 840 C CA . TYR A 1 107 ? -27.818 -1.429 -2.289 1.00 43.91 107 TYR A CA 1
ATOM 841 C C . TYR A 1 107 ? -28.236 -1.514 -3.776 1.00 43.91 107 TYR A C 1
ATOM 843 O O . TYR A 1 107 ? -28.364 -0.487 -4.438 1.00 43.91 107 TYR A O 1
ATOM 851 N N . SER A 1 108 ? -28.530 -2.708 -4.303 1.00 33.50 108 SER A N 1
ATOM 852 C CA . SER A 1 108 ? -29.028 -2.928 -5.674 1.00 33.50 108 SER A CA 1
ATOM 853 C C . SER A 1 108 ? -30.474 -2.454 -5.906 1.00 33.50 108 SER A C 1
ATOM 855 O O . SER A 1 108 ? -30.827 -2.057 -7.019 1.00 33.50 108 SER A O 1
ATOM 857 N N . SER A 1 109 ? -31.309 -2.436 -4.862 1.00 34.19 109 SER A N 1
ATOM 858 C CA . SER A 1 109 ? -32.720 -2.017 -4.950 1.00 34.19 109 SER A CA 1
ATOM 859 C C . SER A 1 109 ? -32.901 -0.494 -5.076 1.00 34.19 109 SER A C 1
ATOM 861 O O . SER A 1 109 ? -33.869 -0.028 -5.669 1.00 34.19 109 SER A O 1
ATOM 863 N N . PHE A 1 110 ? -31.932 0.293 -4.596 1.00 34.50 110 PHE A N 1
ATOM 864 C CA . PHE A 1 110 ? -31.899 1.752 -4.770 1.00 34.50 110 PHE A CA 1
ATOM 865 C C . PHE A 1 110 ? -31.172 2.193 -6.045 1.00 34.50 110 PHE A C 1
ATOM 867 O O . PHE A 1 110 ? -31.518 3.232 -6.605 1.00 34.50 110 PHE A O 1
ATOM 874 N N . ILE A 1 111 ? -30.208 1.403 -6.539 1.00 35.72 111 ILE A N 1
ATOM 875 C CA . ILE A 1 111 ? -29.594 1.620 -7.860 1.00 35.72 111 ILE A CA 1
ATOM 876 C C . ILE A 1 111 ? -30.659 1.526 -8.962 1.00 35.72 111 ILE A C 1
ATOM 878 O O . ILE A 1 111 ? -30.627 2.331 -9.883 1.00 35.72 111 ILE A O 1
ATOM 882 N N . SER A 1 112 ? -31.635 0.619 -8.844 1.00 36.31 112 SER A N 1
ATOM 883 C CA . SER A 1 112 ? -32.757 0.516 -9.794 1.00 36.31 112 SER A CA 1
ATOM 884 C C . SER A 1 112 ? -33.742 1.684 -9.679 1.00 36.31 112 SER A C 1
ATOM 886 O O . SER A 1 112 ? -34.038 2.313 -10.685 1.00 36.31 112 SER A O 1
ATOM 888 N N . GLN A 1 113 ? -34.159 2.073 -8.467 1.00 31.89 113 GLN A N 1
ATOM 889 C CA . GLN A 1 113 ? -35.054 3.233 -8.285 1.00 31.89 113 GLN A CA 1
ATOM 890 C C . GLN A 1 113 ? -34.423 4.573 -8.706 1.00 31.89 113 GLN A C 1
ATOM 892 O O . GLN A 1 113 ? -35.112 5.468 -9.201 1.00 31.89 113 GLN A O 1
ATOM 897 N N . SER A 1 114 ? -33.108 4.718 -8.529 1.00 34.91 114 SER A N 1
ATOM 898 C CA . SER A 1 114 ? -32.364 5.901 -8.981 1.00 34.91 114 SER A CA 1
ATOM 899 C C . SER A 1 114 ? -32.080 5.850 -10.481 1.00 34.91 114 SER A C 1
ATOM 901 O O . SER A 1 114 ? -32.075 6.887 -11.130 1.00 34.91 114 SER A O 1
ATOM 903 N N . ALA A 1 115 ? -31.867 4.662 -11.055 1.00 33.50 115 ALA A N 1
ATOM 904 C CA . ALA A 1 115 ? -31.741 4.501 -12.498 1.00 33.50 115 ALA A CA 1
ATOM 905 C C . ALA A 1 115 ? -33.059 4.814 -13.214 1.00 33.50 115 ALA A C 1
ATOM 907 O O . ALA A 1 115 ? -33.014 5.540 -14.194 1.00 33.50 115 ALA A O 1
ATOM 908 N N . ASP A 1 116 ? -34.214 4.380 -12.705 1.00 33.22 116 ASP A N 1
ATOM 909 C CA . ASP A 1 116 ? -35.515 4.662 -13.333 1.00 33.22 116 ASP A CA 1
ATOM 910 C C . ASP A 1 116 ? -35.865 6.159 -13.270 1.00 33.22 116 ASP A C 1
ATOM 912 O O . ASP A 1 116 ? -36.271 6.751 -14.265 1.00 33.22 116 ASP A O 1
ATOM 916 N N . SER A 1 117 ? -35.585 6.823 -12.143 1.00 34.69 117 SER A N 1
ATOM 917 C CA . SER A 1 117 ? -35.780 8.276 -12.009 1.00 34.69 117 SER A CA 1
ATOM 918 C C . SER A 1 117 ? -34.766 9.119 -12.798 1.00 34.69 117 SER A C 1
ATOM 920 O O . SER A 1 117 ? -35.087 10.237 -13.198 1.00 34.69 117 SER A O 1
ATOM 922 N N . ILE A 1 118 ? -33.565 8.595 -13.073 1.00 34.84 118 ILE A N 1
ATOM 923 C CA . ILE A 1 118 ? -32.554 9.233 -13.936 1.00 34.84 118 ILE A CA 1
ATOM 924 C C . ILE A 1 118 ? -32.822 8.945 -15.423 1.00 34.84 118 ILE A C 1
ATOM 926 O O . ILE A 1 118 ? -32.577 9.819 -16.249 1.00 34.84 118 ILE A O 1
ATOM 930 N N . VAL A 1 119 ? -33.358 7.775 -15.776 1.00 35.31 119 VAL A N 1
ATOM 931 C CA . VAL A 1 119 ? -33.779 7.416 -17.144 1.00 35.31 119 VAL A CA 1
ATOM 932 C C . VAL A 1 119 ? -35.025 8.206 -17.558 1.00 35.31 119 VAL A C 1
ATOM 934 O O . VAL A 1 119 ? -35.121 8.618 -18.713 1.00 35.31 119 VAL A O 1
ATOM 937 N N . ASP A 1 120 ? -35.919 8.513 -16.616 1.00 35.12 120 ASP A N 1
ATOM 938 C CA . ASP A 1 120 ? -37.044 9.428 -16.845 1.00 35.12 120 ASP A CA 1
ATOM 939 C C . ASP A 1 120 ? -36.612 10.910 -16.873 1.00 35.12 120 ASP A C 1
ATOM 941 O O . ASP A 1 120 ? -37.223 11.720 -17.574 1.00 35.12 120 ASP A O 1
ATOM 945 N N . ALA A 1 121 ? -35.542 11.287 -16.156 1.00 34.22 121 ALA A N 1
ATOM 946 C CA . ALA A 1 121 ? -35.013 12.658 -16.139 1.00 34.22 121 ALA A CA 1
ATOM 947 C C . ALA A 1 121 ? -34.052 12.977 -17.302 1.00 34.22 121 ALA A C 1
ATOM 949 O O . ALA A 1 121 ? -33.898 14.141 -17.677 1.00 34.22 121 ALA A O 1
ATOM 950 N N . ILE A 1 122 ? -33.408 11.965 -17.885 1.00 29.34 122 ILE A N 1
ATOM 951 C CA . ILE A 1 122 ? -32.489 12.082 -19.019 1.00 29.34 122 ILE A CA 1
ATOM 952 C C . ILE A 1 122 ? -33.101 11.285 -20.166 1.00 29.34 122 ILE A C 1
ATOM 954 O O . ILE A 1 122 ? -32.843 10.096 -20.333 1.00 29.34 122 ILE A O 1
ATOM 958 N N . GLY A 1 123 ? -33.956 11.955 -20.937 1.00 27.09 123 GLY A N 1
ATOM 959 C CA . GLY A 1 123 ? -34.696 11.348 -22.035 1.00 27.09 123 GLY A CA 1
ATOM 960 C C . GLY A 1 123 ? -33.827 10.483 -22.954 1.00 27.09 123 GLY A C 1
ATOM 961 O O . GLY A 1 123 ? -32.968 10.986 -23.673 1.00 27.09 123 GLY A O 1
ATOM 962 N N . GLY A 1 124 ? -34.134 9.185 -22.960 1.00 34.03 124 GLY A N 1
ATOM 963 C CA . GLY A 1 124 ? -33.977 8.283 -24.097 1.00 34.03 124 GLY A CA 1
ATOM 964 C C . GLY A 1 124 ? -32.558 7.884 -24.496 1.00 34.03 124 GLY A C 1
ATOM 965 O O . GLY A 1 124 ? -32.097 8.300 -25.552 1.00 34.03 124 GLY A O 1
ATOM 966 N N . ILE A 1 125 ? -31.940 6.945 -23.769 1.00 28.53 125 ILE A N 1
ATOM 967 C CA . ILE A 1 125 ? -31.003 5.967 -24.356 1.00 28.53 125 ILE A CA 1
ATOM 968 C C . ILE A 1 125 ? -31.276 4.593 -23.728 1.00 28.53 125 ILE A C 1
ATOM 970 O O . ILE A 1 125 ? -31.093 4.384 -22.532 1.00 28.53 125 ILE A O 1
ATOM 974 N N . THR A 1 126 ? -31.744 3.650 -24.544 1.00 29.44 126 THR A N 1
ATOM 975 C CA . THR A 1 126 ? -32.083 2.279 -24.147 1.00 29.44 126 THR A CA 1
ATOM 976 C C . THR A 1 126 ? -30.901 1.307 -24.253 1.00 29.44 126 THR A C 1
ATOM 978 O O . THR A 1 126 ? -30.078 1.409 -25.158 1.00 29.44 126 THR A O 1
ATOM 981 N N . SER A 1 127 ? -30.969 0.282 -23.391 1.00 35.66 127 SER A N 1
ATOM 982 C CA . SER A 1 127 ? -30.496 -1.112 -23.535 1.00 35.66 127 SER A CA 1
ATOM 983 C C . SER A 1 127 ? -28.997 -1.438 -23.433 1.00 35.66 127 SER A C 1
ATOM 985 O O . SER A 1 127 ? -28.266 -1.311 -24.409 1.00 35.66 127 SER A O 1
ATOM 987 N N . ASN A 1 128 ? -28.588 -2.012 -22.284 1.00 28.78 128 ASN A N 1
ATOM 988 C CA . ASN A 1 128 ? -28.126 -3.422 -22.200 1.00 28.78 128 ASN A CA 1
ATOM 989 C C . ASN A 1 128 ? -27.748 -3.939 -20.786 1.00 28.78 128 ASN A C 1
ATOM 991 O O . ASN A 1 128 ? -27.221 -5.040 -20.649 1.00 28.78 128 ASN A O 1
ATOM 995 N N . THR A 1 129 ? -28.062 -3.224 -19.704 1.00 31.30 129 THR A N 1
ATOM 996 C CA . THR A 1 129 ? -27.638 -3.602 -18.334 1.00 31.30 129 THR A CA 1
ATOM 997 C C . THR A 1 129 ? -28.597 -4.552 -17.588 1.00 31.30 129 THR A C 1
ATOM 999 O O . THR A 1 129 ? -28.424 -4.807 -16.400 1.00 31.30 129 THR A O 1
ATOM 1002 N N . GLY A 1 130 ? -29.626 -5.086 -18.259 1.00 26.59 130 GLY A N 1
ATOM 1003 C CA . GLY A 1 130 ? -30.735 -5.810 -17.615 1.00 26.59 130 GLY A CA 1
ATOM 1004 C C . GLY A 1 130 ? -30.497 -7.293 -17.295 1.00 26.59 130 GLY A C 1
ATOM 1005 O O . GLY A 1 130 ? -31.249 -7.869 -16.515 1.00 26.59 130 GLY A O 1
ATOM 1006 N N . ALA A 1 131 ? -29.466 -7.934 -17.852 1.00 25.80 131 ALA A N 1
ATOM 1007 C CA . ALA A 1 131 ? -29.325 -9.396 -17.768 1.00 25.80 131 ALA A CA 1
ATOM 1008 C C . ALA A 1 131 ? -28.523 -9.913 -16.556 1.00 25.80 131 ALA A C 1
ATOM 1010 O O . ALA A 1 131 ? -28.500 -11.116 -16.317 1.00 25.80 131 ALA A O 1
ATOM 1011 N N . PHE A 1 132 ? -27.889 -9.036 -15.769 1.00 28.14 132 PHE A N 1
ATOM 1012 C CA . PHE A 1 132 ? -27.096 -9.441 -14.595 1.00 28.14 132 PHE A CA 1
ATOM 1013 C C . PHE A 1 132 ? -27.831 -9.241 -13.256 1.00 28.14 132 PHE A C 1
ATOM 1015 O O . PHE A 1 132 ? -27.320 -9.606 -12.201 1.00 28.14 132 PHE A O 1
ATOM 1022 N N . VAL A 1 133 ? -29.038 -8.660 -13.287 1.00 29.58 133 VAL A N 1
ATOM 1023 C CA . VAL A 1 133 ? -29.731 -8.151 -12.089 1.00 29.58 133 VAL A CA 1
ATOM 1024 C C . VAL A 1 133 ? -30.818 -9.103 -11.569 1.00 29.58 133 VAL A C 1
ATOM 1026 O O . VAL A 1 133 ? -31.149 -9.051 -10.390 1.00 29.58 133 VAL A O 1
ATOM 1029 N N . SER A 1 134 ? -31.340 -10.043 -12.368 1.00 24.02 134 SER A N 1
ATOM 1030 C CA . SER A 1 134 ? -32.503 -10.849 -11.945 1.00 24.02 134 SER A CA 1
ATOM 1031 C C . SER A 1 134 ? -32.182 -12.069 -11.066 1.00 24.02 134 SER A C 1
ATOM 1033 O O . SER A 1 134 ? -33.102 -12.743 -10.617 1.00 24.02 134 SER A O 1
ATOM 1035 N N . GLY A 1 135 ? -30.905 -12.378 -10.815 1.00 26.80 135 GLY A N 1
ATOM 1036 C CA . GLY A 1 135 ? -30.493 -13.541 -10.012 1.00 26.80 135 GLY A CA 1
ATOM 1037 C C . GLY A 1 135 ? -30.265 -13.264 -8.521 1.00 26.80 135 GLY A C 1
ATOM 1038 O O . GLY A 1 135 ? -30.021 -14.199 -7.767 1.00 26.80 135 GLY A O 1
ATOM 1039 N N . ALA A 1 136 ? -30.318 -12.001 -8.086 1.00 28.58 136 ALA A N 1
ATOM 1040 C CA . ALA A 1 136 ? -29.899 -11.588 -6.740 1.00 28.58 136 ALA A CA 1
ATOM 1041 C C . ALA A 1 136 ? -31.014 -10.924 -5.905 1.00 28.58 136 ALA A C 1
ATOM 1043 O O . ALA A 1 136 ? -30.739 -10.385 -4.835 1.00 28.58 136 ALA A O 1
ATOM 1044 N N . VAL A 1 137 ? -32.261 -10.937 -6.391 1.00 26.89 137 VAL A N 1
ATOM 1045 C CA . VAL A 1 137 ? -33.362 -10.119 -5.843 1.00 26.89 137 VAL A CA 1
ATOM 1046 C C . VAL A 1 137 ? -34.187 -10.829 -4.752 1.00 26.89 137 VAL A C 1
ATOM 1048 O O . VAL A 1 137 ? -34.866 -10.152 -3.990 1.00 26.89 137 VAL A O 1
ATOM 1051 N N . ASP A 1 138 ? -34.040 -12.144 -4.552 1.00 23.52 138 ASP A N 1
ATOM 1052 C CA . ASP A 1 138 ? -34.864 -12.907 -3.588 1.00 23.52 138 ASP A CA 1
ATOM 1053 C C . ASP A 1 138 ? -34.195 -13.241 -2.240 1.00 23.52 138 ASP A C 1
ATOM 1055 O O . ASP A 1 138 ? -34.647 -14.126 -1.514 1.00 23.52 138 ASP A O 1
ATOM 1059 N N . LEU A 1 139 ? -33.138 -12.534 -1.834 1.00 30.91 139 LEU A N 1
ATOM 1060 C CA . LEU A 1 139 ? -32.511 -12.783 -0.534 1.00 30.91 139 LEU A CA 1
ATOM 1061 C C . LEU A 1 139 ? -32.199 -11.489 0.219 1.00 30.91 139 LEU A C 1
ATOM 1063 O O . LEU A 1 139 ? -31.503 -10.610 -0.280 1.00 30.91 139 LEU A O 1
ATOM 1067 N N . ILE A 1 140 ? -32.634 -11.478 1.486 1.00 32.81 140 ILE A N 1
ATOM 1068 C CA . ILE A 1 140 ? -32.215 -10.600 2.592 1.00 32.81 140 ILE A CA 1
ATOM 1069 C C . ILE A 1 140 ? -33.196 -9.452 2.914 1.00 32.81 140 ILE A C 1
ATOM 1071 O O . ILE A 1 140 ? -32.882 -8.267 2.851 1.00 32.81 140 ILE A O 1
ATOM 1075 N N . GLN A 1 141 ? -34.376 -9.831 3.414 1.00 30.47 141 GLN A N 1
ATOM 1076 C CA . GLN A 1 141 ? -34.865 -9.275 4.681 1.00 30.47 141 GLN A CA 1
ATOM 1077 C C . GLN A 1 141 ? -34.356 -10.200 5.799 1.00 30.47 141 GLN A C 1
ATOM 1079 O O . GLN A 1 141 ? -34.712 -11.374 5.837 1.00 30.47 141 GLN A O 1
ATOM 1084 N N . GLY A 1 142 ? -33.479 -9.685 6.667 1.00 41.28 142 GLY A N 1
ATOM 1085 C CA . GLY A 1 142 ? -32.862 -10.435 7.770 1.00 41.28 142 GLY A CA 1
ATOM 1086 C C . GLY A 1 142 ? -31.483 -11.004 7.429 1.00 41.28 142 GLY A C 1
ATOM 1087 O O . GLY A 1 142 ? -31.333 -12.203 7.215 1.00 41.28 142 GLY A O 1
ATOM 1088 N N . ALA A 1 143 ? -30.445 -10.165 7.390 1.00 45.19 143 ALA A N 1
ATOM 1089 C CA . ALA A 1 143 ? -29.087 -10.690 7.276 1.00 45.19 143 ALA A CA 1
ATOM 1090 C C . ALA A 1 143 ? -28.675 -11.333 8.601 1.00 45.19 143 ALA A C 1
ATOM 1092 O O . ALA A 1 143 ? -28.491 -10.653 9.611 1.00 45.19 143 ALA A O 1
ATOM 1093 N N . ASN A 1 144 ? -28.503 -12.650 8.590 1.00 59.94 144 ASN A N 1
ATOM 1094 C CA . ASN A 1 144 ? -27.890 -13.349 9.701 1.00 59.94 144 ASN A CA 1
ATOM 1095 C C . ASN A 1 144 ? -26.390 -12.996 9.729 1.00 59.94 144 ASN A C 1
ATOM 1097 O O . ASN A 1 144 ? -25.651 -13.384 8.822 1.00 59.94 144 ASN A O 1
ATOM 1101 N N . TYR A 1 145 ? -25.938 -12.271 10.763 1.00 63.97 145 TYR A N 1
ATOM 1102 C CA . TYR A 1 145 ? -24.518 -11.960 11.008 1.00 63.97 145 TYR A CA 1
ATOM 1103 C C . TYR A 1 145 ? -23.615 -13.193 10.834 1.00 63.97 145 TYR A C 1
ATOM 1105 O O . TYR A 1 145 ? -22.475 -13.082 10.390 1.00 63.97 145 TYR A O 1
ATOM 1113 N N . GLU A 1 146 ? -24.136 -14.383 11.147 1.00 66.19 146 GLU A N 1
ATOM 1114 C CA . GLU A 1 146 ? -23.400 -15.643 11.091 1.00 66.19 146 GLU A CA 1
ATOM 1115 C C . GLU A 1 146 ? -23.023 -16.093 9.676 1.00 66.19 146 GLU A C 1
ATOM 1117 O O . GLU A 1 146 ? -22.068 -16.854 9.540 1.00 66.19 146 GLU A O 1
ATOM 1122 N N . GLN A 1 147 ? -23.699 -15.600 8.635 1.00 71.38 147 GLN A N 1
ATOM 1123 C CA . GLN A 1 147 ? -23.415 -15.942 7.235 1.00 71.38 147 GLN A CA 1
ATOM 1124 C C . GLN A 1 147 ? -22.437 -14.970 6.555 1.00 71.38 147 GLN A C 1
ATOM 1126 O O . GLN A 1 147 ? -21.974 -15.242 5.450 1.00 71.38 147 GLN A O 1
ATOM 1131 N N . CYS A 1 148 ? -22.101 -13.848 7.199 1.00 75.69 148 CYS A N 1
ATOM 1132 C CA . CYS A 1 148 ? -21.182 -12.857 6.641 1.00 75.69 148 CYS A CA 1
ATOM 1133 C C . CYS A 1 148 ? -19.713 -13.281 6.827 1.00 75.69 148 CYS A C 1
ATOM 1135 O O . CYS A 1 148 ? -19.349 -13.893 7.846 1.00 75.69 148 CYS A O 1
ATOM 1137 N N . SER A 1 149 ? -18.863 -12.925 5.854 1.00 85.50 149 SER A N 1
ATOM 1138 C CA . SER A 1 149 ? -17.406 -13.018 6.005 1.00 85.50 149 SER A CA 1
ATOM 1139 C C . SER A 1 149 ? -16.901 -11.980 7.011 1.00 85.50 149 SER A C 1
ATOM 1141 O O . SER A 1 149 ? -17.607 -11.029 7.352 1.00 85.50 149 SER A O 1
ATOM 1143 N N . THR A 1 150 ? -15.678 -12.163 7.509 1.00 87.88 150 THR A N 1
ATOM 1144 C CA . THR A 1 150 ? -15.072 -11.235 8.474 1.00 87.88 150 THR A CA 1
ATOM 1145 C C . THR A 1 150 ? -14.909 -9.839 7.874 1.00 87.88 150 THR A C 1
ATOM 1147 O O . THR A 1 150 ? -15.256 -8.856 8.517 1.00 87.88 150 THR A O 1
ATOM 1150 N N . GLU A 1 151 ? -14.465 -9.751 6.623 1.00 87.44 151 GLU A N 1
ATOM 1151 C CA . GLU A 1 151 ? -14.249 -8.493 5.903 1.00 87.44 151 GLU A CA 1
ATOM 1152 C C . GLU A 1 151 ? -15.560 -7.737 5.666 1.00 87.44 151 GLU A C 1
ATOM 1154 O O . GLU A 1 151 ? -15.611 -6.515 5.790 1.00 87.44 151 GLU A O 1
ATOM 1159 N N . GLU A 1 152 ? -16.641 -8.458 5.362 1.00 84.38 152 GLU A N 1
ATOM 1160 C CA . GLU A 1 152 ? -17.965 -7.858 5.196 1.00 84.38 152 GLU A CA 1
ATOM 1161 C C . GLU A 1 152 ? -18.495 -7.315 6.531 1.00 84.38 152 GLU A C 1
ATOM 1163 O O . GLU A 1 152 ? -19.081 -6.234 6.581 1.00 84.38 152 GLU A O 1
ATOM 1168 N N . LEU A 1 153 ? -18.249 -8.021 7.639 1.00 86.06 153 LEU A N 1
ATOM 1169 C CA . LEU A 1 153 ? -18.602 -7.535 8.975 1.00 86.06 153 LEU A CA 1
ATOM 1170 C C . LEU A 1 153 ? -17.784 -6.302 9.369 1.00 86.06 153 LEU A C 1
ATOM 1172 O O . LEU A 1 153 ? -18.355 -5.340 9.876 1.00 86.06 153 LEU A O 1
ATOM 1176 N N . GLU A 1 154 ? -16.474 -6.310 9.118 1.00 90.62 154 GLU A N 1
ATOM 1177 C CA . GLU A 1 154 ? -15.596 -5.153 9.311 1.00 90.62 154 GLU A CA 1
ATOM 1178 C C . GLU A 1 154 ? -16.113 -3.938 8.532 1.00 90.62 154 GLU A C 1
ATOM 1180 O O . GLU A 1 154 ? -16.300 -2.869 9.112 1.00 90.62 154 GLU A O 1
ATOM 1185 N N . LYS A 1 155 ? -16.429 -4.114 7.243 1.00 86.38 155 LYS A N 1
ATOM 1186 C CA . LYS A 1 155 ? -16.989 -3.054 6.397 1.00 86.38 155 LYS A CA 1
ATOM 1187 C C . LYS A 1 155 ? -18.280 -2.484 6.987 1.00 86.38 155 LYS A C 1
ATOM 1189 O O . LYS A 1 155 ? -18.406 -1.266 7.093 1.00 86.38 155 LYS A O 1
ATOM 1194 N N . ARG A 1 156 ? -19.207 -3.338 7.428 1.00 84.69 156 ARG A N 1
ATOM 1195 C CA . ARG A 1 156 ? -20.468 -2.902 8.057 1.00 84.69 156 ARG A CA 1
ATOM 1196 C C . ARG A 1 156 ? -20.255 -2.184 9.381 1.00 84.69 156 ARG A C 1
ATOM 1198 O O . ARG A 1 156 ? -20.957 -1.215 9.654 1.00 84.69 156 ARG A O 1
ATOM 1205 N N . ILE A 1 157 ? -19.301 -2.634 10.199 1.00 87.06 157 ILE A N 1
ATOM 1206 C CA . ILE A 1 157 ? -18.916 -1.940 11.434 1.00 87.06 157 ILE A CA 1
ATOM 1207 C C . ILE A 1 157 ? -18.456 -0.528 11.091 1.00 87.06 157 ILE A C 1
ATOM 1209 O O . ILE A 1 157 ? -18.978 0.428 11.657 1.00 87.06 157 ILE A O 1
ATOM 1213 N N . ILE A 1 158 ? -17.524 -0.385 10.149 1.00 86.00 158 ILE A N 1
ATOM 1214 C CA . ILE A 1 158 ? -17.025 0.927 9.746 1.00 86.00 158 ILE A CA 1
ATOM 1215 C C . ILE A 1 158 ? -18.158 1.799 9.193 1.00 86.00 158 ILE A C 1
ATOM 1217 O O . ILE A 1 158 ? -18.290 2.940 9.627 1.00 86.00 158 ILE A O 1
ATOM 1221 N N . GLU A 1 159 ? -18.973 1.286 8.268 1.00 81.81 159 GLU A N 1
ATOM 1222 C CA . GLU A 1 159 ? -20.101 2.030 7.688 1.00 81.81 159 GLU A CA 1
ATOM 1223 C C . GLU A 1 159 ? -21.048 2.525 8.778 1.00 81.81 159 GLU A C 1
ATOM 1225 O O . GLU A 1 159 ? -21.378 3.709 8.825 1.00 81.81 159 GLU A O 1
ATOM 1230 N N . LYS A 1 160 ? -21.438 1.642 9.700 1.00 82.56 160 LYS A N 1
ATOM 1231 C CA . LYS A 1 160 ? -22.330 1.993 10.802 1.00 82.56 160 LYS A CA 1
ATOM 1232 C C . LYS A 1 160 ? -21.724 3.072 11.696 1.00 82.56 160 LYS A C 1
ATOM 1234 O O . LYS A 1 160 ? -22.399 4.040 12.037 1.00 82.56 160 LYS A O 1
ATOM 1239 N N . LEU A 1 161 ? -20.451 2.923 12.050 1.00 82.00 161 LEU A N 1
ATOM 1240 C CA . LEU A 1 161 ? -19.747 3.892 12.880 1.00 82.00 161 LEU A CA 1
ATOM 1241 C C . LEU A 1 161 ? -19.603 5.248 12.177 1.00 82.00 161 LEU A C 1
ATOM 1243 O O . LEU A 1 161 ? -19.775 6.284 12.814 1.00 82.00 161 LEU A O 1
ATOM 1247 N N . PHE A 1 162 ? -19.350 5.250 10.869 1.00 81.31 162 PHE A N 1
ATOM 1248 C CA . PHE A 1 162 ? -19.305 6.463 10.059 1.00 81.31 162 PHE A CA 1
ATOM 1249 C C . PHE A 1 162 ? -20.665 7.169 10.012 1.00 81.31 162 PHE A C 1
ATOM 1251 O O . PHE A 1 162 ? -20.731 8.378 10.229 1.00 81.31 162 PHE A O 1
ATOM 1258 N N . VAL A 1 163 ? -21.749 6.418 9.787 1.00 78.62 163 VAL A N 1
ATOM 1259 C CA . VAL A 1 163 ? -23.132 6.928 9.795 1.00 78.62 163 VAL A CA 1
ATOM 1260 C C . VAL A 1 163 ? -23.469 7.568 11.138 1.00 78.62 163 VAL A C 1
ATOM 1262 O O . VAL A 1 163 ? -23.902 8.719 11.173 1.00 78.62 163 VAL A O 1
ATOM 1265 N N . ASP A 1 164 ? -23.222 6.855 12.238 1.00 77.50 164 ASP A N 1
ATOM 1266 C CA . ASP A 1 164 ? -23.538 7.344 13.582 1.00 77.50 164 ASP A CA 1
ATOM 1267 C C . ASP A 1 164 ? -22.734 8.595 13.939 1.00 77.50 164 ASP A C 1
ATOM 1269 O O . ASP A 1 164 ? -23.261 9.516 14.566 1.00 77.50 164 ASP A O 1
ATOM 1273 N N . ALA A 1 165 ? -21.465 8.643 13.529 1.00 77.31 165 ALA A N 1
ATOM 1274 C CA . ALA A 1 165 ? -20.628 9.818 13.714 1.00 77.31 165 ALA A CA 1
ATOM 1275 C C . ALA A 1 165 ? -21.150 11.005 12.888 1.00 77.31 165 ALA A C 1
ATOM 1277 O O . ALA A 1 165 ? -21.314 12.094 13.433 1.00 77.31 165 ALA A O 1
ATOM 1278 N N . TYR A 1 166 ? -21.479 10.803 11.609 1.00 77.38 166 TYR A N 1
ATOM 1279 C CA . TYR A 1 166 ? -22.001 11.852 10.726 1.00 77.38 166 TYR A CA 1
ATOM 1280 C C . TYR A 1 166 ? -23.335 12.437 11.213 1.00 77.38 166 TYR A C 1
ATOM 1282 O O . TYR A 1 166 ? -23.551 13.651 11.162 1.00 77.38 166 TYR A O 1
ATOM 1290 N N . GLU A 1 167 ? -24.237 11.594 11.715 1.00 78.00 167 GLU A N 1
ATOM 1291 C CA . GLU A 1 167 ? -25.532 12.038 12.240 1.00 78.00 167 GLU A CA 1
ATOM 1292 C C . GLU A 1 167 ? -25.380 12.944 13.466 1.00 78.00 167 GLU A C 1
ATOM 1294 O O . GLU A 1 167 ? -26.151 13.894 13.622 1.00 78.00 167 GLU A O 1
ATOM 1299 N N . GLN A 1 168 ? -24.350 12.713 14.282 1.00 76.12 168 GLN A N 1
ATOM 1300 C CA . GLN A 1 168 ? -24.042 13.523 15.463 1.00 76.12 168 GLN A CA 1
ATOM 1301 C C . GLN A 1 168 ? -23.245 14.798 15.148 1.00 76.12 168 GLN A C 1
ATOM 1303 O O . GLN A 1 168 ? -23.131 15.665 16.014 1.00 76.12 168 GLN A O 1
ATOM 1308 N N . MET A 1 169 ? -22.729 14.947 13.924 1.00 75.38 169 MET A N 1
ATOM 1309 C CA . MET A 1 169 ? -22.021 16.153 13.496 1.00 75.38 169 MET A CA 1
ATOM 1310 C C . MET A 1 169 ? -22.970 17.323 13.251 1.00 75.38 169 MET A C 1
ATOM 1312 O O . MET A 1 169 ? -24.025 17.184 12.623 1.00 75.38 169 MET A O 1
ATOM 1316 N N . SER A 1 170 ? -22.535 18.502 13.682 1.00 77.12 170 SER A N 1
ATOM 1317 C CA . SER A 1 170 ? -23.109 19.785 13.282 1.00 77.12 170 SER A CA 1
ATOM 1318 C C . SER A 1 170 ? -22.894 20.053 11.788 1.00 77.12 170 SER A C 1
ATOM 1320 O O . SER A 1 170 ? -22.031 19.461 11.140 1.00 77.12 170 SER A O 1
ATOM 1322 N N . GLN A 1 171 ? -23.666 20.978 11.217 1.00 76.25 171 GLN A N 1
ATOM 1323 C CA . GLN A 1 171 ? -23.582 21.286 9.787 1.00 76.25 171 GLN A CA 1
ATOM 1324 C C . GLN A 1 171 ? -22.188 21.783 9.370 1.00 76.25 171 GLN A C 1
ATOM 1326 O O . GLN A 1 171 ? -21.673 21.341 8.352 1.00 76.25 171 GLN A O 1
ATOM 1331 N N . SER A 1 172 ? -21.520 22.591 10.200 1.00 74.38 172 SER A N 1
ATOM 1332 C CA . SER A 1 172 ? -20.149 23.048 9.941 1.00 74.38 172 SER A CA 1
ATOM 1333 C C . SER A 1 172 ? -19.113 21.919 9.975 1.00 74.38 172 SER A C 1
ATOM 1335 O O . SER A 1 172 ? -18.136 21.957 9.229 1.00 74.38 172 SER A O 1
ATOM 1337 N N . GLU A 1 173 ? -19.311 20.903 10.819 1.00 73.50 173 GLU A N 1
ATOM 1338 C CA . GLU A 1 173 ? -18.452 19.712 10.856 1.00 73.50 173 GLU A CA 1
ATOM 1339 C C . GLU A 1 173 ? -18.663 18.830 9.621 1.00 73.50 173 GLU A C 1
ATOM 1341 O O . GLU A 1 173 ? -17.687 18.347 9.043 1.00 73.50 173 GLU A O 1
ATOM 1346 N N . ARG A 1 174 ? -19.915 18.678 9.167 1.00 76.12 174 ARG A N 1
ATOM 1347 C CA . ARG A 1 174 ? -20.237 17.975 7.915 1.00 76.12 174 ARG A CA 1
ATOM 1348 C C . ARG A 1 174 ? -19.611 18.689 6.720 1.00 76.12 174 ARG A C 1
ATOM 1350 O O . ARG A 1 174 ? -18.923 18.054 5.933 1.00 76.12 174 ARG A O 1
ATOM 1357 N N . ASP A 1 175 ? -19.762 20.006 6.629 1.00 72.56 175 ASP A N 1
ATOM 1358 C CA . ASP A 1 175 ? -19.178 20.836 5.568 1.00 72.56 175 ASP A CA 1
ATOM 1359 C C . ASP A 1 175 ? -17.655 20.702 5.494 1.00 72.56 175 ASP A C 1
ATOM 1361 O O . ASP A 1 175 ? -17.068 20.659 4.410 1.00 72.56 175 ASP A O 1
ATOM 1365 N N . SER A 1 176 ? -17.006 20.607 6.655 1.00 70.81 176 SER A N 1
ATOM 1366 C CA . SER A 1 176 ? -15.588 20.290 6.721 1.00 70.81 176 SER A CA 1
ATOM 1367 C C . SER A 1 176 ? -15.336 18.890 6.150 1.00 70.81 176 SER A C 1
ATOM 1369 O O . SER A 1 176 ? -14.464 18.768 5.286 1.00 70.81 176 SER A O 1
ATOM 1371 N N . LEU A 1 177 ? -16.095 17.852 6.577 1.00 72.50 177 LEU A N 1
ATOM 1372 C CA . LEU A 1 177 ? -15.981 16.433 6.131 1.00 72.50 177 LEU A CA 1
ATOM 1373 C C . LEU A 1 177 ? -15.956 16.324 4.613 1.00 72.50 177 LEU A C 1
ATOM 1375 O O . LEU A 1 177 ? -15.132 15.622 4.036 1.00 72.50 177 LEU A O 1
ATOM 1379 N N . PHE A 1 178 ? -16.823 17.084 3.971 1.00 70.25 178 PHE A N 1
ATOM 1380 C CA . PHE A 1 178 ? -16.956 17.107 2.530 1.00 70.25 178 PHE A CA 1
ATOM 1381 C C . PHE A 1 178 ? -15.754 17.707 1.798 1.00 70.25 178 PHE A C 1
ATOM 1383 O O . PHE A 1 178 ? -15.232 17.081 0.875 1.00 70.25 178 PHE A O 1
ATOM 1390 N N . ARG A 1 179 ? -15.255 18.863 2.250 1.00 68.38 179 ARG A N 1
ATOM 1391 C CA . ARG A 1 179 ? -14.043 19.484 1.677 1.00 68.38 179 ARG A CA 1
ATOM 1392 C C . ARG A 1 179 ? -12.823 18.580 1.813 1.00 68.38 179 ARG A C 1
ATOM 1394 O O . ARG A 1 179 ? -11.978 18.521 0.927 1.00 68.38 179 ARG A O 1
ATOM 1401 N N . SER A 1 180 ? -12.758 17.876 2.935 1.00 64.25 180 SER A N 1
ATOM 1402 C CA . SER A 1 180 ? -11.743 16.877 3.269 1.00 64.25 180 SER A CA 1
ATOM 1403 C C . SER A 1 180 ? -11.690 15.736 2.262 1.00 64.25 180 SER A C 1
ATOM 1405 O O . SER A 1 180 ? -10.625 15.317 1.816 1.00 64.25 180 SER A O 1
ATOM 1407 N N . LEU A 1 181 ? -12.866 15.299 1.838 1.00 66.75 181 LEU A N 1
ATOM 1408 C CA . LEU A 1 181 ? -13.048 14.283 0.822 1.00 66.75 181 LEU A CA 1
ATOM 1409 C C . LEU A 1 181 ? -13.005 14.884 -0.587 1.00 66.75 181 LEU A C 1
ATOM 1411 O O . LEU A 1 181 ? -13.502 14.257 -1.506 1.00 66.75 181 LEU A O 1
ATOM 1415 N N . GLY A 1 182 ? -12.473 16.098 -0.777 1.00 66.12 182 GLY A N 1
ATOM 1416 C CA . GLY A 1 182 ? -12.361 16.744 -2.088 1.00 66.12 182 GLY A CA 1
ATOM 1417 C C . GLY A 1 182 ? -13.701 16.967 -2.795 1.00 66.12 182 GLY A C 1
ATOM 1418 O O . GLY A 1 182 ? -13.733 17.053 -4.022 1.00 66.12 182 GLY A O 1
ATOM 1419 N N . MET A 1 183 ? -14.814 16.993 -2.056 1.00 67.31 183 MET A N 1
ATOM 1420 C CA . MET A 1 183 ? -16.141 17.331 -2.569 1.00 67.31 183 MET A CA 1
ATOM 1421 C C . MET A 1 183 ? -16.418 18.810 -2.324 1.00 67.31 183 MET A C 1
ATOM 1423 O O . MET A 1 183 ? -16.251 19.306 -1.207 1.00 67.31 183 MET A O 1
ATOM 1427 N N . ASP A 1 184 ? -16.831 19.511 -3.377 1.00 63.94 184 ASP A N 1
ATOM 1428 C CA . ASP A 1 184 ? -17.248 20.906 -3.265 1.00 63.94 184 ASP A CA 1
ATOM 1429 C C . ASP A 1 184 ? -18.714 20.992 -2.815 1.00 63.94 184 ASP A C 1
ATOM 1431 O O . ASP A 1 184 ? -19.510 20.085 -3.058 1.00 63.94 184 ASP A O 1
ATOM 1435 N N . HIS A 1 185 ? -19.090 22.107 -2.190 1.00 59.12 185 HIS A N 1
ATOM 1436 C CA . HIS A 1 185 ? -20.437 22.368 -1.663 1.00 59.12 185 HIS A CA 1
ATOM 1437 C C . HIS A 1 185 ? -21.545 22.203 -2.705 1.00 59.12 185 HIS A C 1
ATOM 1439 O O . HIS A 1 185 ? -22.678 21.880 -2.364 1.00 59.12 185 HIS A O 1
ATOM 1445 N N . GLN A 1 186 ? -21.220 22.400 -3.982 1.00 59.53 186 GLN A N 1
ATOM 1446 C CA . GLN A 1 186 ? -22.158 22.251 -5.094 1.00 59.53 186 GLN A CA 1
ATOM 1447 C C . GLN A 1 186 ? -22.479 20.784 -5.420 1.00 59.53 186 GLN A C 1
ATOM 1449 O O . GLN A 1 186 ? -23.524 20.502 -6.001 1.00 59.53 186 GLN A O 1
ATOM 1454 N N . GLU A 1 187 ? -21.609 19.847 -5.034 1.00 59.69 187 GLU A N 1
ATOM 1455 C CA . GLU A 1 187 ? -21.784 18.409 -5.268 1.00 59.69 187 GLU A CA 1
ATOM 1456 C C . GLU A 1 187 ? -22.668 17.743 -4.198 1.00 59.69 187 GLU A C 1
ATOM 1458 O O . GLU A 1 187 ? -23.038 16.575 -4.340 1.00 59.69 187 GLU A O 1
ATOM 1463 N N . ILE A 1 188 ? -23.015 18.467 -3.125 1.00 61.94 188 ILE A N 1
ATOM 1464 C CA . ILE A 1 188 ? -23.653 17.908 -1.929 1.00 61.94 188 ILE A CA 1
ATOM 1465 C C . ILE A 1 188 ? -25.037 18.527 -1.731 1.00 61.94 188 ILE A C 1
ATOM 1467 O O . ILE A 1 188 ? -25.160 19.724 -1.469 1.00 61.94 188 ILE A O 1
ATOM 1471 N N . PRO A 1 189 ? -26.105 17.719 -1.787 1.00 62.44 189 PRO A N 1
ATOM 1472 C CA . PRO A 1 189 ? -27.444 18.191 -1.471 1.00 62.44 189 PRO A CA 1
ATOM 1473 C C . PRO A 1 189 ? -27.518 18.711 -0.031 1.00 62.44 189 PRO A C 1
ATOM 1475 O O . PRO A 1 189 ? -27.112 18.029 0.913 1.00 62.44 189 PRO A O 1
ATOM 1478 N N . VAL A 1 190 ? -28.061 19.916 0.155 1.00 56.22 190 VAL A N 1
ATOM 1479 C CA . VAL A 1 190 ? -28.254 20.509 1.486 1.00 56.22 190 VAL A CA 1
ATOM 1480 C C . VAL A 1 190 ? -29.110 19.568 2.337 1.00 56.22 190 VAL A C 1
ATOM 1482 O O . VAL A 1 190 ? -30.222 19.211 1.954 1.00 56.22 190 VAL A O 1
ATOM 1485 N N . GLY A 1 191 ? -28.588 19.158 3.496 1.00 59.19 191 GLY A N 1
ATOM 1486 C CA . GLY A 1 191 ? -29.267 18.197 4.369 1.00 59.19 191 GLY A CA 1
ATOM 1487 C C . GLY A 1 191 ? -29.130 16.735 3.933 1.00 59.19 191 GLY A C 1
ATOM 1488 O O . GLY A 1 191 ? -29.932 15.911 4.370 1.00 59.19 191 GLY A O 1
ATOM 1489 N N . ALA A 1 192 ? -28.134 16.403 3.100 1.00 61.91 192 ALA A N 1
ATOM 1490 C CA . ALA A 1 192 ? -27.832 15.031 2.705 1.00 61.91 192 ALA A CA 1
ATOM 1491 C C . ALA A 1 192 ? -27.807 14.090 3.918 1.00 61.91 192 ALA A C 1
ATOM 1493 O O . ALA A 1 192 ? -27.073 14.305 4.891 1.00 61.91 192 ALA A O 1
ATOM 1494 N N . SER A 1 193 ? -28.623 13.037 3.845 1.00 70.81 193 SER A N 1
ATOM 1495 C CA . SER A 1 193 ? -28.623 11.968 4.835 1.00 70.81 193 SER A CA 1
ATOM 1496 C C . SER A 1 193 ? -27.277 11.237 4.838 1.00 70.81 193 SER A C 1
ATOM 1498 O O . SER A 1 193 ? -26.544 11.239 3.847 1.00 70.81 193 SER A O 1
ATOM 1500 N N . SER A 1 194 ? -26.969 10.571 5.949 1.00 66.69 194 SER A N 1
ATOM 1501 C CA . SER A 1 194 ? -25.807 9.683 6.092 1.00 66.69 194 SER A CA 1
ATOM 1502 C C . SER A 1 194 ? -25.727 8.641 4.963 1.00 66.69 194 SER A C 1
ATOM 1504 O O . SER A 1 194 ? -24.653 8.357 4.436 1.00 66.69 194 SER A O 1
ATOM 1506 N N . MET A 1 195 ? -26.883 8.142 4.518 1.00 64.19 195 MET A N 1
ATOM 1507 C CA . MET A 1 195 ? -27.000 7.208 3.395 1.00 64.19 195 MET A CA 1
ATOM 1508 C C . MET A 1 195 ? -26.658 7.849 2.042 1.00 64.19 195 MET A C 1
ATOM 1510 O O . MET A 1 195 ? -25.962 7.240 1.230 1.00 64.19 195 MET A O 1
ATOM 1514 N N . LEU A 1 196 ? -27.108 9.083 1.795 1.00 68.31 196 LEU A N 1
ATOM 1515 C CA . LEU A 1 196 ? -26.791 9.803 0.559 1.00 68.31 196 LEU A CA 1
ATOM 1516 C C . LEU A 1 196 ? -25.299 10.140 0.481 1.00 68.31 196 LEU A C 1
ATOM 1518 O O . LEU A 1 196 ? -24.707 10.048 -0.589 1.00 68.31 196 LEU A O 1
ATOM 1522 N N . LEU A 1 197 ? -24.672 10.453 1.617 1.00 70.25 197 LEU A N 1
ATOM 1523 C CA . LEU A 1 197 ? -23.226 10.645 1.706 1.00 70.25 197 LEU A CA 1
ATOM 1524 C C . LEU A 1 197 ? -22.458 9.392 1.269 1.00 70.25 197 LEU A C 1
ATOM 1526 O O . LEU A 1 197 ? -21.585 9.482 0.409 1.00 70.25 197 LEU A O 1
ATOM 1530 N N . ILE A 1 198 ? -22.796 8.222 1.819 1.00 68.44 198 ILE A N 1
ATOM 1531 C CA . ILE A 1 198 ? -22.153 6.959 1.426 1.00 68.44 198 ILE A CA 1
ATOM 1532 C C . ILE A 1 198 ? -22.342 6.704 -0.073 1.00 68.44 198 ILE A C 1
ATOM 1534 O O . ILE A 1 198 ? -21.394 6.319 -0.751 1.00 68.44 198 ILE A O 1
ATOM 1538 N N . GLN A 1 199 ? -23.531 6.973 -0.616 1.00 66.81 199 GLN A N 1
ATOM 1539 C CA . GLN A 1 199 ? -23.796 6.824 -2.049 1.00 66.81 199 GLN A CA 1
ATOM 1540 C C . GLN A 1 199 ? -22.978 7.790 -2.910 1.00 66.81 199 GLN A C 1
ATOM 1542 O O . GLN A 1 199 ? -22.439 7.374 -3.932 1.00 66.81 199 GLN A O 1
ATOM 1547 N N . LEU A 1 200 ? -22.849 9.056 -2.507 1.00 68.88 200 LEU A N 1
ATOM 1548 C CA . LEU A 1 200 ? -22.012 10.036 -3.203 1.00 68.88 200 LEU A CA 1
ATOM 1549 C C . LEU A 1 200 ? -20.544 9.612 -3.183 1.00 68.88 200 LEU A C 1
ATOM 1551 O O . LEU A 1 200 ? -19.880 9.664 -4.217 1.00 68.88 200 LEU A O 1
ATOM 1555 N N . LEU A 1 201 ? -20.060 9.115 -2.044 1.00 67.50 201 LEU A N 1
ATOM 1556 C CA . LEU A 1 201 ? -18.703 8.596 -1.918 1.00 67.50 201 LEU A CA 1
ATOM 1557 C C . LEU A 1 201 ? -18.485 7.368 -2.797 1.00 67.50 201 LEU A C 1
ATOM 1559 O O . LEU A 1 201 ? -17.520 7.338 -3.554 1.00 67.50 201 LEU A O 1
ATOM 1563 N N . LEU A 1 202 ? -19.389 6.388 -2.761 1.00 68.44 202 LEU A N 1
ATOM 1564 C CA . LEU A 1 202 ? -19.328 5.210 -3.630 1.00 68.44 202 LEU A CA 1
ATOM 1565 C C . LEU A 1 202 ? -19.426 5.589 -5.112 1.00 68.44 202 LEU A C 1
ATOM 1567 O O . LEU A 1 202 ? -18.789 4.957 -5.944 1.00 68.44 202 LEU A O 1
ATOM 1571 N N . LYS A 1 203 ? -20.189 6.625 -5.469 1.00 69.19 203 LYS A N 1
ATOM 1572 C CA . LYS A 1 203 ? -20.293 7.100 -6.854 1.00 69.19 203 LYS A CA 1
ATOM 1573 C C . LYS A 1 203 ? -19.019 7.810 -7.314 1.00 69.19 203 LYS A C 1
ATOM 1575 O O . LYS A 1 203 ? -18.591 7.601 -8.443 1.00 69.19 203 LYS A O 1
ATOM 1580 N N . LYS A 1 204 ? -18.432 8.652 -6.461 1.00 68.12 204 LYS A N 1
ATOM 1581 C CA . LYS A 1 204 ? -17.248 9.463 -6.786 1.00 68.12 204 LYS A CA 1
ATOM 1582 C C . LYS A 1 204 ? -15.952 8.656 -6.733 1.00 68.12 204 LYS A C 1
ATOM 1584 O O . LYS A 1 204 ? -15.074 8.857 -7.564 1.00 68.12 204 LYS A O 1
ATOM 1589 N N . TYR A 1 205 ? -15.850 7.743 -5.770 1.00 61.81 205 TYR A N 1
ATOM 1590 C CA . TYR A 1 205 ? -14.635 6.986 -5.465 1.00 61.81 205 TYR A CA 1
ATOM 1591 C C . TYR A 1 205 ? -14.774 5.479 -5.720 1.00 61.81 205 TYR A C 1
ATOM 1593 O O . TYR A 1 205 ? -13.799 4.744 -5.602 1.00 61.81 205 TYR A O 1
ATOM 1601 N N . GLY A 1 206 ? -15.957 4.966 -6.068 1.00 67.25 206 GLY A N 1
ATOM 1602 C CA . GLY A 1 206 ? -16.146 3.530 -6.284 1.00 67.25 206 GLY A CA 1
ATOM 1603 C C . GLY A 1 206 ? -15.824 2.717 -5.027 1.00 67.25 206 GLY A C 1
ATOM 1604 O O . GLY A 1 206 ? -16.193 3.082 -3.908 1.00 67.25 206 GLY A O 1
ATOM 1605 N N . GLY A 1 207 ? -15.074 1.626 -5.207 1.00 62.16 207 GLY A N 1
ATOM 1606 C CA . GLY A 1 207 ? -14.578 0.788 -4.109 1.00 62.16 207 GLY A CA 1
ATOM 1607 C C . GLY A 1 207 ? -13.670 1.523 -3.111 1.00 62.16 207 GLY A C 1
ATOM 1608 O O . GLY A 1 207 ? -13.579 1.104 -1.958 1.00 62.16 207 GLY A O 1
ATOM 1609 N N . PHE A 1 208 ? -13.077 2.658 -3.500 1.00 67.62 208 PHE A N 1
ATOM 1610 C CA . PHE A 1 208 ? -12.185 3.453 -2.645 1.00 67.62 208 PHE A CA 1
ATOM 1611 C C . PHE A 1 208 ? -12.882 4.260 -1.577 1.00 67.62 208 PHE A C 1
ATOM 1613 O O . PHE A 1 208 ? -12.241 4.652 -0.601 1.00 67.62 208 PHE A O 1
ATOM 1620 N N . ALA A 1 209 ? -14.188 4.480 -1.719 1.00 70.19 209 ALA A N 1
ATOM 1621 C CA . ALA A 1 209 ? -14.977 5.109 -0.674 1.00 70.19 209 ALA A CA 1
ATOM 1622 C C . ALA A 1 209 ? -14.752 4.394 0.663 1.00 70.19 209 ALA A C 1
ATOM 1624 O O . ALA A 1 209 ? -14.470 5.051 1.664 1.00 70.19 209 ALA A O 1
ATOM 1625 N N . VAL A 1 210 ? -14.772 3.051 0.631 1.00 75.69 210 VAL A N 1
ATOM 1626 C CA . VAL A 1 210 ? -14.579 2.179 1.797 1.00 75.69 210 VAL A CA 1
ATOM 1627 C C . VAL A 1 210 ? -13.287 2.487 2.517 1.00 75.69 210 VAL A C 1
ATOM 1629 O O . VAL A 1 210 ? -13.291 2.712 3.725 1.00 75.69 210 VAL A O 1
ATOM 1632 N N . TYR A 1 211 ? -12.193 2.571 1.773 1.00 77.38 211 TYR A N 1
ATOM 1633 C CA . TYR A 1 211 ? -10.905 2.968 2.311 1.00 77.38 211 TYR A CA 1
ATOM 1634 C C . TYR A 1 211 ? -10.953 4.359 2.949 1.00 77.38 211 TYR A C 1
ATOM 1636 O O . TYR A 1 211 ? -10.635 4.493 4.131 1.00 77.38 211 TYR A O 1
ATOM 1644 N N . LYS A 1 212 ? -11.421 5.378 2.217 1.00 75.19 212 LYS A N 1
ATOM 1645 C CA . LYS A 1 212 ? -11.411 6.773 2.689 1.00 75.19 212 LYS A CA 1
ATOM 1646 C C . LYS A 1 212 ? -12.187 6.940 3.997 1.00 75.19 212 LYS A C 1
ATOM 1648 O O . LYS A 1 212 ? -11.651 7.506 4.948 1.00 75.19 212 LYS A O 1
ATOM 1653 N N . TYR A 1 213 ? -13.410 6.415 4.090 1.00 77.56 213 TYR A N 1
ATOM 1654 C CA . TYR A 1 213 ? -14.179 6.538 5.330 1.00 77.56 213 TYR A CA 1
ATOM 1655 C C . TYR A 1 213 ? -13.676 5.605 6.446 1.00 77.56 213 TYR A C 1
ATOM 1657 O O . TYR A 1 213 ? -13.801 5.959 7.617 1.00 77.56 213 TYR A O 1
ATOM 1665 N N . SER A 1 214 ? -13.042 4.465 6.131 1.00 81.50 214 SER A N 1
ATOM 1666 C CA . SER A 1 214 ? -12.425 3.592 7.151 1.00 81.50 214 SER A CA 1
ATOM 1667 C C . SER A 1 214 ? -11.302 4.291 7.902 1.00 81.50 214 SER A C 1
ATOM 1669 O O . SER A 1 214 ? -11.261 4.242 9.132 1.00 81.50 214 SER A O 1
ATOM 1671 N N . ILE A 1 215 ? -10.424 4.986 7.177 1.00 79.19 215 ILE A N 1
ATOM 1672 C CA . ILE A 1 215 ? -9.325 5.755 7.771 1.00 79.19 215 ILE A CA 1
ATOM 1673 C C . ILE A 1 215 ? -9.873 6.891 8.641 1.00 79.19 215 ILE A C 1
ATOM 1675 O O . ILE A 1 215 ? -9.386 7.104 9.749 1.00 79.19 215 ILE A O 1
ATOM 1679 N N . ILE A 1 216 ? -10.931 7.570 8.188 1.00 77.62 216 ILE A N 1
ATOM 1680 C CA . ILE A 1 216 ? -11.597 8.634 8.952 1.00 77.62 216 ILE A CA 1
ATOM 1681 C C . ILE A 1 216 ? -12.149 8.102 10.281 1.00 77.62 216 ILE A C 1
ATOM 1683 O O . ILE A 1 216 ? -11.847 8.654 11.341 1.00 77.62 216 ILE A O 1
ATOM 1687 N N . VAL A 1 217 ? -12.915 7.006 10.243 1.00 80.94 217 VAL A N 1
ATOM 1688 C CA . VAL A 1 217 ? -13.485 6.392 11.453 1.00 80.94 217 VAL A CA 1
ATOM 1689 C C . VAL A 1 217 ? -12.377 5.931 12.399 1.00 80.94 217 VAL A C 1
ATOM 1691 O O . VAL A 1 217 ? -12.436 6.216 13.597 1.00 80.94 217 VAL A O 1
ATOM 1694 N N . ALA A 1 218 ? -11.342 5.264 11.882 1.00 83.94 218 ALA A N 1
ATOM 1695 C CA . ALA A 1 218 ? -10.207 4.834 12.692 1.00 83.94 218 ALA A CA 1
ATOM 1696 C C . ALA A 1 218 ? -9.494 6.026 13.343 1.00 83.94 218 ALA A C 1
ATOM 1698 O O . ALA A 1 218 ? -9.185 5.981 14.536 1.00 83.94 218 ALA A O 1
ATOM 1699 N N . HIS A 1 219 ? -9.296 7.118 12.602 1.00 79.00 219 HIS A N 1
ATOM 1700 C CA . HIS A 1 219 ? -8.666 8.328 13.119 1.00 79.00 219 HIS A CA 1
ATOM 1701 C C . HIS A 1 219 ? -9.483 8.954 14.255 1.00 79.00 219 HIS A C 1
ATOM 1703 O O . HIS A 1 219 ? -8.917 9.314 15.292 1.00 79.00 219 HIS A O 1
ATOM 1709 N N . TRP A 1 220 ? -10.810 9.039 14.111 1.00 77.00 220 TRP A N 1
ATOM 1710 C CA . TRP A 1 220 ? -11.694 9.536 15.171 1.00 77.00 220 TRP A CA 1
ATOM 1711 C C . TRP A 1 220 ? -11.611 8.690 16.433 1.00 77.00 220 TRP A C 1
ATOM 1713 O O . TRP A 1 220 ? -11.471 9.242 17.527 1.00 77.00 220 TRP A O 1
ATOM 1723 N N . ILE A 1 221 ? -11.646 7.364 16.294 1.00 80.31 221 ILE A N 1
ATOM 1724 C CA . ILE A 1 221 ? -11.534 6.470 17.446 1.00 80.31 221 ILE A CA 1
ATOM 1725 C C . ILE A 1 221 ? -10.162 6.605 18.108 1.00 80.31 221 ILE A C 1
ATOM 1727 O O . ILE A 1 221 ? -10.090 6.711 19.334 1.00 80.31 221 ILE A O 1
ATOM 1731 N N . SER A 1 222 ? -9.085 6.662 17.322 1.00 80.38 222 SER A N 1
ATOM 1732 C CA . SER A 1 222 ? -7.735 6.848 17.854 1.00 80.38 222 SER A CA 1
ATOM 1733 C C . SER A 1 222 ? -7.634 8.121 18.678 1.00 80.38 222 SER A C 1
ATOM 1735 O O . SER A 1 222 ? -7.256 8.080 19.850 1.00 80.38 222 SER A O 1
ATOM 1737 N N . LYS A 1 223 ? -8.068 9.247 18.107 1.00 75.94 223 LYS A N 1
ATOM 1738 C CA . LYS A 1 223 ? -8.018 10.548 18.773 1.00 75.94 223 LYS A CA 1
ATOM 1739 C C . LYS A 1 223 ? -8.891 10.588 20.026 1.00 75.94 223 LYS A C 1
ATOM 1741 O O . LYS A 1 223 ? -8.465 11.148 21.031 1.00 75.94 223 LYS A O 1
ATOM 1746 N N . ALA A 1 224 ? -10.073 9.974 20.000 1.00 76.62 224 ALA A N 1
ATOM 1747 C CA . ALA A 1 224 ? -10.975 9.936 21.151 1.00 76.62 224 ALA A CA 1
ATOM 1748 C C . ALA A 1 224 ? -10.413 9.142 22.345 1.00 76.62 224 ALA A C 1
ATOM 1750 O O . ALA A 1 224 ? -10.784 9.412 23.486 1.00 76.62 224 ALA A O 1
ATOM 1751 N N . ILE A 1 225 ? -9.536 8.165 22.097 1.00 76.94 225 ILE A N 1
ATOM 1752 C CA . ILE A 1 225 ? -9.018 7.259 23.134 1.00 76.94 225 ILE A CA 1
ATOM 1753 C C . ILE A 1 225 ? -7.616 7.646 23.584 1.00 76.94 225 ILE A C 1
ATOM 1755 O O . ILE A 1 225 ? -7.351 7.698 24.783 1.00 76.94 225 ILE A O 1
ATOM 1759 N N . ILE A 1 226 ? -6.727 7.884 22.624 1.00 79.38 226 ILE A N 1
ATOM 1760 C CA . ILE A 1 226 ? -5.302 8.141 22.853 1.00 79.38 226 ILE A CA 1
ATOM 1761 C C . ILE A 1 226 ? -5.036 9.648 22.991 1.00 79.38 226 ILE A C 1
ATOM 1763 O O . ILE A 1 226 ? -4.028 10.067 23.555 1.00 79.38 226 ILE A O 1
ATOM 1767 N N . GLY A 1 227 ? -5.928 10.496 22.470 1.00 72.62 227 GLY A N 1
ATOM 1768 C CA . GLY A 1 227 ? -5.695 11.938 22.359 1.00 72.62 227 GLY A CA 1
ATOM 1769 C C . GLY A 1 227 ? -4.772 12.320 21.196 1.00 72.62 227 GLY A C 1
ATOM 1770 O O . GLY A 1 227 ? -4.567 13.507 20.951 1.00 72.62 227 GLY A O 1
ATOM 1771 N N . LYS A 1 228 ? -4.250 11.334 20.453 1.00 72.62 228 LYS A N 1
ATOM 1772 C CA . LYS A 1 228 ? -3.396 11.508 19.271 1.00 72.62 228 LYS A CA 1
ATOM 1773 C C . LYS A 1 228 ? -4.075 10.935 18.023 1.00 72.62 228 LYS A C 1
ATOM 1775 O O . LYS A 1 228 ? -4.814 9.952 18.100 1.00 72.62 228 LYS A O 1
ATOM 1780 N N . GLY A 1 229 ? -3.833 11.574 16.879 1.00 65.00 229 GLY A N 1
ATOM 1781 C CA . GLY A 1 229 ? -4.255 11.069 15.570 1.00 65.00 229 GLY A CA 1
ATOM 1782 C C . GLY A 1 229 ? -3.441 9.850 15.123 1.00 65.00 229 GLY A C 1
ATOM 1783 O O . GLY A 1 229 ? -2.453 9.498 15.761 1.00 65.00 229 GLY A O 1
ATOM 1784 N N . LEU A 1 230 ? -3.873 9.211 14.034 1.00 68.88 230 LEU A N 1
ATOM 1785 C CA . LEU A 1 230 ? -3.149 8.097 13.412 1.00 68.88 230 LEU A CA 1
ATOM 1786 C C . LEU A 1 230 ? -1.987 8.598 12.533 1.00 68.88 230 LEU A C 1
ATOM 1788 O O . LEU A 1 230 ? -2.175 9.604 11.847 1.00 68.88 230 LEU A O 1
ATOM 1792 N N . PRO A 1 231 ? -0.835 7.903 12.518 1.00 61.09 231 PRO A N 1
ATOM 1793 C CA . PRO A 1 231 ? 0.353 8.327 11.771 1.00 61.09 231 PRO A CA 1
ATOM 1794 C C . PRO A 1 231 ? 0.199 8.212 10.244 1.00 61.09 231 PRO A C 1
ATOM 1796 O O . PRO A 1 231 ? 0.605 9.121 9.537 1.00 61.09 231 PRO A O 1
ATOM 1799 N N . PHE A 1 232 ? -0.504 7.198 9.724 1.00 58.53 232 PHE A N 1
ATOM 1800 C CA . PHE A 1 232 ? -0.817 7.047 8.282 1.00 58.53 232 PHE A CA 1
ATOM 1801 C C . PHE A 1 232 ? -1.955 7.955 7.773 1.00 58.53 232 PHE A C 1
ATOM 1803 O O . PHE A 1 232 ? -2.538 7.727 6.715 1.00 58.53 232 PHE A O 1
ATOM 1810 N N . ALA A 1 233 ? -2.345 8.954 8.567 1.00 50.88 233 ALA A N 1
ATOM 1811 C CA . ALA A 1 233 ? -3.302 9.989 8.179 1.00 50.88 233 ALA A CA 1
ATOM 1812 C C . ALA A 1 233 ? -2.597 11.342 7.940 1.00 50.88 233 ALA A C 1
ATOM 1814 O O . ALA A 1 233 ? -3.228 12.393 8.080 1.00 50.88 233 ALA A O 1
ATOM 1815 N N . ALA A 1 234 ? -1.298 11.310 7.621 1.00 47.59 234 ALA A N 1
ATOM 1816 C CA . ALA A 1 234 ? -0.422 12.470 7.477 1.00 47.59 234 ALA A CA 1
ATOM 1817 C C . ALA A 1 234 ? -0.246 12.958 6.022 1.00 47.59 234 ALA A C 1
ATOM 1819 O O . ALA A 1 234 ? 0.363 14.006 5.841 1.00 47.59 234 ALA A O 1
ATOM 1820 N N . SER A 1 235 ? -0.829 12.295 5.007 1.00 48.06 235 SER A N 1
ATOM 1821 C CA . SER A 1 235 ? -0.717 12.721 3.593 1.00 48.06 235 SER A CA 1
ATOM 1822 C C . SER A 1 235 ? -1.064 14.191 3.396 1.00 48.06 235 SER A C 1
ATOM 1824 O O . SER A 1 235 ? -1.999 14.658 4.020 1.00 48.06 235 SER A O 1
ATOM 1826 N N . PRO A 1 236 ? -0.501 14.931 2.433 1.00 46.91 236 PRO A N 1
ATOM 1827 C CA . PRO A 1 236 ? -0.971 16.279 2.089 1.00 46.91 236 PRO A CA 1
ATOM 1828 C C . PRO A 1 236 ? -2.471 16.348 1.718 1.00 46.91 236 PRO A C 1
ATOM 1830 O O . PRO A 1 236 ? -3.126 17.368 1.948 1.00 46.91 236 PRO A O 1
ATOM 1833 N N . MET A 1 237 ? -3.042 15.262 1.177 1.00 42.03 237 MET A N 1
ATOM 1834 C CA . MET A 1 237 ? -4.469 15.138 0.840 1.00 42.03 237 MET A CA 1
ATOM 1835 C C . MET A 1 237 ? -5.343 14.982 2.101 1.00 42.03 237 MET A C 1
ATOM 1837 O O . MET A 1 237 ? -6.329 15.700 2.260 1.00 42.03 237 MET A O 1
ATOM 1841 N N . ILE A 1 238 ? -4.955 14.109 3.033 1.00 48.62 238 ILE A N 1
ATOM 1842 C CA . ILE A 1 238 ? -5.645 13.862 4.310 1.00 48.62 238 ILE A CA 1
ATOM 1843 C C . ILE A 1 238 ? -5.285 14.941 5.345 1.00 48.62 238 ILE A C 1
ATOM 1845 O O . ILE A 1 238 ? -6.116 15.336 6.139 1.00 48.62 238 ILE A O 1
ATOM 1849 N N . ALA A 1 239 ? -4.105 15.539 5.293 1.00 44.28 239 ALA A N 1
ATOM 1850 C CA . ALA A 1 239 ? -3.661 16.658 6.114 1.00 44.28 239 ALA A CA 1
ATOM 1851 C C . ALA A 1 239 ? -4.417 17.936 5.752 1.00 44.28 239 ALA A C 1
ATOM 1853 O O . ALA A 1 239 ? -4.753 18.703 6.647 1.00 44.28 239 ALA A O 1
ATOM 1854 N N . ARG A 1 240 ? -4.801 18.164 4.487 1.00 44.12 240 ARG A N 1
ATOM 1855 C CA . ARG A 1 240 ? -5.799 19.200 4.123 1.00 44.12 240 ARG A CA 1
ATOM 1856 C C . ARG A 1 240 ? -7.192 18.848 4.650 1.00 44.12 240 ARG A C 1
ATOM 1858 O O . ARG A 1 240 ? -7.909 19.714 5.157 1.00 44.12 240 ARG A O 1
ATOM 1865 N N . ALA A 1 241 ? -7.515 17.559 4.617 1.00 38.88 241 ALA A N 1
ATOM 1866 C CA . ALA A 1 241 ? -8.719 16.977 5.188 1.00 38.88 241 ALA A CA 1
ATOM 1867 C C . ALA A 1 241 ? -8.742 16.895 6.724 1.00 38.88 241 ALA A C 1
ATOM 1869 O O . ALA A 1 241 ? -9.770 16.561 7.290 1.00 38.88 241 ALA A O 1
ATOM 1870 N N . VAL A 1 242 ? -7.636 17.168 7.412 1.00 37.41 242 VAL A N 1
ATOM 1871 C CA . VAL A 1 242 ? -7.500 17.040 8.870 1.00 37.41 242 VAL A CA 1
ATOM 1872 C C . VAL A 1 242 ? -7.125 18.393 9.483 1.00 37.41 242 VAL A C 1
ATOM 1874 O O . VAL A 1 242 ? -7.612 18.717 10.559 1.00 37.41 242 VAL A O 1
ATOM 1877 N N . SER A 1 243 ? -6.388 19.263 8.784 1.00 41.06 243 SER A N 1
ATOM 1878 C CA . SER A 1 243 ? -6.047 20.639 9.208 1.00 41.06 243 SER A CA 1
ATOM 1879 C C . SER A 1 243 ? -7.256 21.560 9.350 1.00 41.06 243 SER A C 1
ATOM 1881 O O . SER A 1 243 ? -7.295 22.379 10.265 1.00 41.06 243 SER A O 1
ATOM 1883 N N . SER A 1 244 ? -8.294 21.369 8.537 1.00 41.94 244 SER A N 1
ATOM 1884 C CA . SER A 1 244 ? -9.583 22.062 8.679 1.00 41.94 244 SER A CA 1
ATOM 1885 C C . SER A 1 244 ? -10.457 21.514 9.831 1.00 41.94 244 SER A C 1
ATOM 1887 O O . SER A 1 244 ? -11.397 22.180 10.258 1.00 41.94 244 SER A O 1
ATOM 1889 N N . PHE A 1 245 ? -10.090 20.364 10.418 1.00 43.56 245 PHE A N 1
ATOM 1890 C CA . PHE A 1 245 ? -10.774 19.678 11.538 1.00 43.56 245 PHE A CA 1
ATOM 1891 C C . PHE A 1 245 ? -9.945 19.640 12.822 1.00 43.56 245 PHE A C 1
ATOM 1893 O O . PHE A 1 245 ? -10.414 19.199 13.873 1.00 43.56 245 PHE A O 1
ATOM 1900 N N . LEU A 1 246 ? -8.706 20.118 12.742 1.00 43.59 246 LEU A N 1
ATOM 1901 C CA . LEU A 1 246 ? -7.798 20.395 13.849 1.00 43.59 246 LEU A CA 1
ATOM 1902 C C . LEU A 1 246 ? -8.163 21.699 14.582 1.00 43.59 246 LEU A C 1
ATOM 1904 O O . LEU A 1 246 ? -7.464 22.101 15.508 1.00 43.59 246 LEU A O 1
ATOM 1908 N N . GLY A 1 247 ? -9.271 22.345 14.206 1.00 47.78 247 GLY A N 1
ATOM 1909 C CA . GLY A 1 247 ? -9.865 23.440 14.963 1.00 47.78 247 GLY A CA 1
ATOM 1910 C C . GLY A 1 247 ? -10.599 22.974 16.236 1.00 47.78 247 GLY A C 1
ATOM 1911 O O . GLY A 1 247 ? -10.942 21.799 16.381 1.00 47.78 247 GLY A O 1
ATOM 1912 N N . PRO A 1 248 ? -10.909 23.898 17.162 1.00 43.25 248 PRO A N 1
ATOM 1913 C CA . PRO A 1 248 ? -11.467 23.616 18.491 1.00 43.25 248 PRO A CA 1
ATOM 1914 C C . PRO A 1 248 ? -12.894 23.028 18.532 1.00 43.25 248 PRO A C 1
ATOM 1916 O O . PRO A 1 248 ? -13.469 22.970 19.611 1.00 43.25 248 PRO A O 1
ATOM 1919 N N . VAL A 1 249 ? -13.486 22.586 17.417 1.00 45.41 249 VAL A N 1
ATOM 1920 C CA . VAL A 1 249 ? -14.897 22.140 17.351 1.00 45.41 249 VAL A CA 1
ATOM 1921 C C . VAL A 1 249 ? -15.028 20.615 17.191 1.00 45.41 249 VAL A C 1
ATOM 1923 O O . VAL A 1 249 ? -15.827 20.000 17.897 1.00 45.41 249 VAL A O 1
ATOM 1926 N N . GLY A 1 250 ? -14.165 19.972 16.390 1.00 50.53 250 GLY A N 1
ATOM 1927 C CA . GLY A 1 250 ? -14.321 18.564 15.972 1.00 50.53 250 GLY A CA 1
ATOM 1928 C C . GLY A 1 250 ? -14.113 17.485 17.049 1.00 50.53 250 GLY A C 1
ATOM 1929 O O . GLY A 1 250 ? -14.318 16.296 16.790 1.00 50.53 250 GLY A O 1
ATOM 1930 N N . TRP A 1 251 ? -13.704 17.861 18.265 1.00 55.19 251 TRP A N 1
ATOM 1931 C CA . TRP A 1 251 ? -13.572 16.929 19.394 1.00 55.19 251 TRP A CA 1
ATOM 1932 C C . TRP A 1 251 ? -14.902 16.675 20.116 1.00 55.19 251 TRP A C 1
ATOM 1934 O O . TRP A 1 251 ? -15.054 15.628 20.744 1.00 55.19 251 TRP A O 1
ATOM 1944 N N . THR A 1 252 ? -15.864 17.598 20.029 1.00 56.66 252 THR A N 1
ATOM 1945 C CA . THR A 1 252 ? -17.094 17.534 20.835 1.00 56.66 252 THR A CA 1
ATOM 1946 C C . THR A 1 252 ? -18.055 16.445 20.356 1.00 56.66 252 THR A C 1
ATOM 1948 O O . THR A 1 252 ? -18.424 15.577 21.149 1.00 56.66 252 THR A O 1
ATOM 1951 N N . ALA A 1 253 ? -18.387 16.421 19.062 1.00 60.00 253 ALA A N 1
ATOM 1952 C CA . ALA A 1 253 ? -19.252 15.395 18.479 1.00 60.00 253 ALA A CA 1
ATOM 1953 C C . ALA A 1 253 ? -18.571 14.012 18.473 1.00 60.00 253 ALA A C 1
ATOM 1955 O O . ALA A 1 253 ? -19.143 13.030 18.949 1.00 60.00 253 ALA A O 1
ATOM 1956 N N . SER A 1 254 ? -17.305 13.948 18.039 1.00 65.88 254 SER A N 1
ATOM 1957 C CA . SER A 1 254 ? -16.527 12.700 17.966 1.00 65.88 254 SER A CA 1
ATOM 1958 C C . SER A 1 254 ? -16.307 12.055 19.340 1.00 65.88 254 SER A C 1
ATOM 1960 O O . SER A 1 254 ? -16.417 10.838 19.485 1.00 65.88 254 SER A O 1
ATOM 1962 N N . GLY A 1 255 ? -16.015 12.862 20.366 1.00 66.62 255 GLY A N 1
ATOM 1963 C CA . GLY A 1 255 ? -15.788 12.380 21.729 1.00 66.62 255 GLY A CA 1
ATOM 1964 C C . GLY A 1 255 ? -17.063 11.866 22.397 1.00 66.62 255 GLY A C 1
ATOM 1965 O O . GLY A 1 255 ? -17.030 10.824 23.056 1.00 66.62 255 GLY A O 1
ATOM 1966 N N . LEU A 1 256 ? -18.194 12.554 22.199 1.00 67.12 256 LEU A N 1
ATOM 1967 C CA . LEU A 1 256 ? -19.484 12.133 22.750 1.00 67.12 256 LEU A CA 1
ATOM 1968 C C . LEU A 1 256 ? -19.977 10.840 22.090 1.00 67.12 256 LEU A C 1
ATOM 1970 O O . LEU A 1 256 ? -20.338 9.892 22.792 1.00 67.12 256 LEU A O 1
ATOM 1974 N N . TRP A 1 257 ? -19.907 10.763 20.759 1.00 74.75 257 TRP A N 1
ATOM 1975 C CA . TRP A 1 257 ? -20.216 9.548 20.010 1.00 74.75 257 TRP A CA 1
ATOM 1976 C C . TRP A 1 257 ? -19.350 8.369 20.476 1.00 74.75 257 TRP A C 1
ATOM 1978 O O . TRP A 1 257 ? -19.883 7.337 20.899 1.00 74.75 257 TRP A O 1
ATOM 1988 N N . ALA A 1 258 ? -18.022 8.537 20.501 1.00 73.38 258 ALA A N 1
ATOM 1989 C CA . ALA A 1 258 ? -17.094 7.487 20.917 1.00 73.38 258 ALA A CA 1
ATOM 1990 C C . ALA A 1 258 ? -17.360 7.026 22.359 1.00 73.38 258 ALA A C 1
ATOM 1992 O O . ALA A 1 258 ? -17.302 5.831 22.643 1.00 73.38 258 ALA A O 1
ATOM 1993 N N . ALA A 1 259 ? -17.726 7.934 23.270 1.00 71.19 259 ALA A N 1
ATOM 1994 C CA . ALA A 1 259 ? -18.088 7.573 24.640 1.00 71.19 259 ALA A CA 1
ATOM 1995 C C . ALA A 1 259 ? -19.307 6.635 24.703 1.00 71.19 259 ALA A C 1
ATOM 1997 O O . ALA A 1 259 ? -19.324 5.709 25.521 1.00 71.19 259 ALA A O 1
ATOM 1998 N N . THR A 1 260 ? -20.301 6.838 23.833 1.00 70.75 260 THR A N 1
ATOM 1999 C CA . THR A 1 260 ? -21.484 5.964 23.750 1.00 70.75 260 THR A CA 1
ATOM 2000 C C . THR A 1 260 ? -21.175 4.625 23.080 1.00 70.75 260 THR A C 1
ATOM 2002 O O . THR A 1 260 ? -21.562 3.577 23.605 1.00 70.75 260 THR A O 1
ATOM 2005 N N . ALA A 1 261 ? -20.412 4.625 21.983 1.00 67.44 261 ALA A N 1
ATOM 2006 C CA . ALA A 1 261 ? -20.013 3.409 21.274 1.00 67.44 261 ALA A CA 1
ATOM 2007 C C . ALA A 1 261 ? -19.119 2.506 22.144 1.00 67.44 261 ALA A C 1
ATOM 2009 O O . ALA A 1 261 ? -19.277 1.284 22.179 1.00 67.44 261 ALA A O 1
ATOM 2010 N N . LEU A 1 262 ? -18.229 3.118 22.927 1.00 73.44 262 LEU A N 1
ATOM 2011 C CA . LEU A 1 262 ? -17.281 2.453 23.823 1.00 73.44 262 LEU A CA 1
ATOM 2012 C C . LEU A 1 262 ? -17.826 2.305 25.257 1.00 73.44 262 LEU A C 1
ATOM 2014 O O . LEU A 1 262 ? -17.060 2.101 26.211 1.00 73.44 262 LEU A O 1
ATOM 2018 N N . ALA A 1 263 ? -19.146 2.421 25.438 1.00 67.06 263 ALA A N 1
ATOM 2019 C CA . ALA A 1 263 ? -19.796 2.245 26.729 1.00 67.06 263 ALA A CA 1
ATOM 2020 C C . ALA A 1 263 ? -19.636 0.791 27.216 1.00 67.06 263 ALA A C 1
ATOM 2022 O O . ALA A 1 263 ? -20.228 -0.151 26.672 1.00 67.06 263 ALA A O 1
ATOM 2023 N N . GLY A 1 264 ? -18.821 0.632 28.264 1.00 68.50 264 GLY A N 1
ATOM 2024 C CA . GLY A 1 264 ? -18.430 -0.645 28.863 1.00 68.50 264 GLY A CA 1
ATOM 2025 C C . GLY A 1 264 ? -16.901 -0.812 28.901 1.00 68.50 264 GLY A C 1
ATOM 2026 O O . GLY A 1 264 ? -16.262 -0.683 27.859 1.00 68.50 264 GLY A O 1
ATOM 2027 N N . PRO A 1 265 ? -16.280 -1.133 30.057 1.00 65.50 265 PRO A N 1
ATOM 2028 C CA . PRO A 1 265 ? -14.819 -1.239 30.175 1.00 65.50 265 PRO A CA 1
ATOM 2029 C C . PRO A 1 265 ? -14.158 -2.215 29.187 1.00 65.50 265 PRO A C 1
ATOM 2031 O O . PRO A 1 265 ? -13.012 -2.003 28.801 1.00 65.50 265 PRO A O 1
ATOM 2034 N N . ALA A 1 266 ? -14.874 -3.263 28.768 1.00 69.75 266 ALA A N 1
ATOM 2035 C CA . ALA A 1 266 ? -14.366 -4.290 27.861 1.00 69.75 266 ALA A CA 1
ATOM 2036 C C . ALA A 1 266 ? -14.273 -3.816 26.390 1.00 69.75 266 ALA A C 1
ATOM 2038 O O . ALA A 1 266 ? -13.259 -4.045 25.732 1.00 69.75 266 ALA A O 1
ATOM 2039 N N . TYR A 1 267 ? -15.264 -3.055 25.905 1.00 82.25 267 TYR A N 1
ATOM 2040 C CA . TYR A 1 267 ? -15.339 -2.598 24.506 1.00 82.25 267 TYR A CA 1
ATOM 2041 C C . TYR A 1 267 ? -14.389 -1.443 24.162 1.00 82.25 267 TYR A C 1
ATOM 2043 O O . TYR A 1 267 ? -14.124 -1.191 22.990 1.00 82.25 267 TYR A O 1
ATOM 2051 N N . ARG A 1 268 ? -13.804 -0.787 25.175 1.00 83.44 268 ARG A N 1
ATOM 2052 C CA . ARG A 1 268 ? -12.775 0.258 25.008 1.00 83.44 268 ARG A CA 1
ATOM 2053 C C . ARG A 1 268 ? -11.468 -0.244 24.393 1.00 83.44 268 ARG A C 1
ATOM 2055 O O . ARG A 1 268 ? -10.642 0.574 24.015 1.00 83.44 268 ARG A O 1
ATOM 2062 N N . LYS A 1 269 ? -11.273 -1.564 24.324 1.00 88.06 269 LYS A N 1
ATOM 2063 C CA . LYS A 1 269 ? -10.102 -2.190 23.695 1.00 88.06 269 LYS A CA 1
ATOM 2064 C C . LYS A 1 269 ? -10.430 -2.816 22.344 1.00 88.06 269 LYS A C 1
ATOM 2066 O O . LYS A 1 269 ? -9.673 -2.666 21.394 1.00 88.06 269 LYS A O 1
ATOM 2071 N N . THR A 1 270 ? -11.553 -3.530 22.266 1.00 89.38 270 THR A N 1
ATOM 2072 C CA . THR A 1 270 ? -11.884 -4.387 21.120 1.00 89.38 270 THR A CA 1
ATOM 2073 C C . THR A 1 270 ? -12.444 -3.613 19.937 1.00 89.38 270 THR A C 1
ATOM 2075 O O . THR A 1 270 ? -11.992 -3.851 18.824 1.00 89.38 270 THR A O 1
ATOM 2078 N N . ILE A 1 271 ? -13.363 -2.663 20.151 1.00 90.94 271 ILE A N 1
ATOM 2079 C CA . ILE A 1 271 ? -13.923 -1.848 19.057 1.00 90.94 271 ILE A CA 1
ATOM 2080 C C . ILE A 1 271 ? -12.817 -1.050 18.350 1.00 90.94 271 ILE A C 1
ATOM 2082 O O . ILE A 1 271 ? -12.714 -1.169 17.132 1.00 90.94 271 ILE A O 1
ATOM 2086 N N . PRO A 1 272 ? -11.941 -0.313 19.062 1.00 91.06 272 PRO A N 1
ATOM 2087 C CA . PRO A 1 272 ? -10.865 0.445 18.428 1.00 91.06 272 PRO A CA 1
ATOM 2088 C C . PRO A 1 272 ? -9.894 -0.436 17.663 1.00 91.06 272 PRO A C 1
ATOM 2090 O O . PRO A 1 272 ? -9.562 -0.129 16.528 1.00 91.06 272 PRO A O 1
ATOM 2093 N N . ALA A 1 273 ? -9.483 -1.560 18.251 1.00 92.44 273 ALA A N 1
ATOM 2094 C CA . ALA A 1 273 ? -8.563 -2.474 17.595 1.00 92.44 273 ALA A CA 1
ATOM 2095 C C . ALA A 1 273 ? -9.186 -3.146 16.360 1.00 92.44 273 ALA A C 1
ATOM 2097 O O . ALA A 1 273 ? -8.513 -3.264 15.344 1.00 92.44 273 ALA A O 1
ATOM 2098 N N . VAL A 1 274 ? -10.466 -3.543 16.403 1.00 93.38 274 VAL A N 1
ATOM 2099 C CA . VAL A 1 274 ? -11.167 -4.104 15.232 1.00 93.38 274 VAL A CA 1
ATOM 2100 C C . VAL A 1 274 ? -11.316 -3.059 14.132 1.00 93.38 274 VAL A C 1
ATOM 2102 O O . VAL A 1 274 ? -10.986 -3.349 12.989 1.00 93.38 274 VAL A O 1
ATOM 2105 N N . VAL A 1 275 ? -11.758 -1.846 14.473 1.00 91.44 275 VAL A N 1
ATOM 2106 C CA . VAL A 1 275 ? -11.881 -0.735 13.518 1.00 91.44 275 VAL A CA 1
ATOM 2107 C C . VAL A 1 275 ? -10.536 -0.401 12.890 1.00 91.44 275 VAL A C 1
ATOM 2109 O O . VAL A 1 275 ? -10.447 -0.200 11.683 1.00 91.44 275 VAL A O 1
ATOM 2112 N N . HIS A 1 276 ? -9.484 -0.366 13.699 1.00 91.75 276 HIS A N 1
ATOM 2113 C CA . HIS A 1 276 ? -8.155 -0.050 13.218 1.00 91.75 276 HIS A CA 1
ATOM 2114 C C . HIS A 1 276 ? -7.614 -1.168 12.316 1.00 91.75 276 HIS A C 1
ATOM 2116 O O . HIS A 1 276 ? -7.153 -0.871 11.223 1.00 91.75 276 HIS A O 1
ATOM 2122 N N . ILE A 1 277 ? -7.764 -2.450 12.670 1.00 93.44 277 ILE A N 1
ATOM 2123 C CA . ILE A 1 277 ? -7.392 -3.556 11.766 1.00 93.44 277 ILE A CA 1
ATOM 2124 C C . ILE A 1 277 ? -8.207 -3.522 10.470 1.00 93.44 277 ILE A C 1
ATOM 2126 O O . ILE A 1 277 ? -7.634 -3.721 9.404 1.00 93.44 277 ILE A O 1
ATOM 2130 N N . ALA A 1 278 ? -9.506 -3.224 10.532 1.00 91.81 278 ALA A N 1
ATOM 2131 C CA . ALA A 1 278 ? -10.337 -3.062 9.342 1.00 91.81 278 ALA A CA 1
ATOM 2132 C C . ALA A 1 278 ? -9.821 -1.924 8.444 1.00 91.81 278 ALA A C 1
ATOM 2134 O O . ALA A 1 278 ? -9.722 -2.082 7.228 1.00 91.81 278 ALA A O 1
ATOM 2135 N N . ALA A 1 279 ? -9.427 -0.794 9.036 1.00 88.25 279 ALA A N 1
ATOM 2136 C CA . ALA A 1 279 ? -8.831 0.321 8.309 1.00 88.25 279 ALA A CA 1
ATOM 2137 C C . ALA A 1 279 ?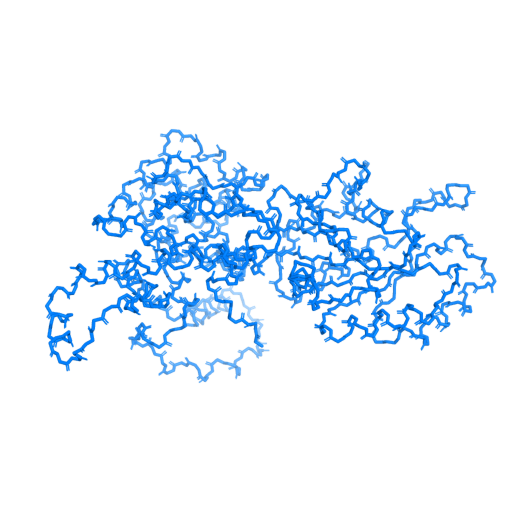 -7.452 -0.030 7.725 1.00 88.25 279 ALA A C 1
ATOM 2139 O O . ALA A 1 279 ? -7.220 0.239 6.549 1.00 88.25 279 ALA A O 1
ATOM 2140 N N . LEU A 1 280 ? -6.578 -0.703 8.485 1.00 89.19 280 LEU A N 1
ATOM 2141 C CA . LEU A 1 280 ? -5.291 -1.210 7.993 1.00 89.19 280 LEU A CA 1
ATOM 2142 C C . LEU A 1 280 ? -5.478 -2.217 6.863 1.00 89.19 280 LEU A C 1
ATOM 2144 O O . LEU A 1 280 ? -4.719 -2.209 5.903 1.00 89.19 280 LEU A O 1
ATOM 2148 N N . ARG A 1 281 ? -6.504 -3.067 6.930 1.00 90.56 281 ARG A N 1
ATOM 2149 C CA . ARG A 1 281 ? -6.844 -3.994 5.849 1.00 90.56 281 ARG A CA 1
ATOM 2150 C C . ARG A 1 281 ? -7.187 -3.229 4.580 1.00 90.56 281 ARG A C 1
ATOM 2152 O O . ARG A 1 281 ? -6.666 -3.569 3.522 1.00 90.56 281 ARG A O 1
ATOM 2159 N N . GLN A 1 282 ? -8.030 -2.197 4.676 1.00 85.00 282 GLN A N 1
ATOM 2160 C CA . GLN A 1 282 ? -8.319 -1.340 3.526 1.00 85.00 282 GLN A CA 1
ATOM 2161 C C . GLN A 1 282 ? -7.049 -0.643 3.028 1.00 85.00 282 GLN A C 1
ATOM 2163 O O . GLN A 1 282 ? -6.831 -0.592 1.825 1.00 85.00 282 GLN A O 1
ATOM 2168 N N . LEU A 1 283 ? -6.189 -0.158 3.920 1.00 82.56 283 LEU A N 1
ATOM 2169 C CA . LEU A 1 283 ? -4.926 0.480 3.553 1.00 82.56 283 LEU A CA 1
ATOM 2170 C C . LEU A 1 283 ? -4.015 -0.490 2.789 1.00 82.56 283 LEU A C 1
ATOM 2172 O O . LEU A 1 283 ? -3.656 -0.226 1.647 1.00 82.56 283 LEU A O 1
ATOM 2176 N N . VAL A 1 284 ? -3.720 -1.655 3.364 1.00 85.62 284 VAL A N 1
ATOM 2177 C CA . VAL A 1 284 ? -2.853 -2.688 2.777 1.00 85.62 284 VAL A CA 1
ATOM 2178 C C . VAL A 1 284 ? -3.379 -3.190 1.431 1.00 85.62 284 VAL A C 1
ATOM 2180 O O . VAL A 1 284 ? -2.585 -3.454 0.532 1.00 85.62 284 VAL A O 1
ATOM 2183 N N . LEU A 1 285 ? -4.699 -3.330 1.268 1.00 83.00 285 LEU A N 1
ATOM 2184 C CA . LEU A 1 285 ? -5.296 -3.754 -0.004 1.00 83.00 285 LEU A CA 1
ATOM 2185 C C . LEU A 1 285 ? -5.210 -2.669 -1.086 1.00 83.00 285 LEU A C 1
ATOM 2187 O O . LEU A 1 285 ? -5.081 -2.997 -2.268 1.00 83.00 285 LEU A O 1
ATOM 2191 N N . ASN A 1 286 ? -5.268 -1.397 -0.692 1.00 80.56 286 ASN A N 1
ATOM 2192 C CA . ASN A 1 286 ? -5.285 -0.262 -1.613 1.00 80.56 286 ASN A CA 1
ATOM 2193 C C . ASN A 1 286 ? -3.910 0.375 -1.846 1.00 80.56 286 ASN A C 1
ATOM 2195 O O . ASN A 1 286 ? -3.791 1.184 -2.764 1.00 80.56 286 ASN A O 1
ATOM 2199 N N . ARG A 1 287 ? -2.876 -0.019 -1.089 1.00 86.19 287 ARG A N 1
ATOM 2200 C CA . ARG A 1 287 ? -1.479 0.320 -1.392 1.00 86.19 287 ARG A CA 1
ATOM 2201 C C . ARG A 1 287 ? -1.131 -0.064 -2.824 1.00 86.19 287 ARG A C 1
ATOM 2203 O O . ARG A 1 287 ? -1.549 -1.120 -3.296 1.00 86.19 287 ARG A O 1
ATOM 2210 N N . ILE A 1 288 ? -0.358 0.786 -3.480 1.00 90.62 288 ILE A N 1
ATOM 2211 C CA . ILE A 1 288 ? 0.198 0.571 -4.809 1.00 90.62 288 ILE A CA 1
ATOM 2212 C C . ILE A 1 288 ? 1.665 0.206 -4.633 1.00 90.62 288 ILE A C 1
ATOM 2214 O O . ILE A 1 288 ? 2.455 1.013 -4.151 1.00 90.62 288 ILE A O 1
ATOM 2218 N N . ASN A 1 289 ? 2.038 -1.001 -5.035 1.00 93.06 289 ASN A N 1
ATOM 2219 C CA . ASN A 1 289 ? 3.415 -1.475 -4.970 1.00 93.06 289 ASN A CA 1
ATOM 2220 C C . ASN A 1 289 ? 3.924 -1.783 -6.377 1.00 93.06 289 ASN A C 1
ATOM 2222 O O . ASN A 1 289 ? 3.439 -2.709 -7.032 1.00 93.06 289 ASN A O 1
ATOM 2226 N N . ILE A 1 290 ? 4.926 -1.039 -6.831 1.00 96.31 290 ILE A N 1
ATOM 2227 C CA . ILE A 1 290 ? 5.528 -1.210 -8.153 1.00 96.31 290 ILE A CA 1
ATOM 2228 C C . ILE A 1 290 ? 6.898 -1.850 -7.968 1.00 96.31 290 ILE A C 1
ATOM 2230 O O . ILE A 1 290 ? 7.813 -1.240 -7.420 1.00 96.31 290 ILE A O 1
ATOM 2234 N N . GLY A 1 291 ? 7.037 -3.099 -8.405 1.00 95.69 291 GLY A N 1
ATOM 2235 C CA . GLY A 1 291 ? 8.301 -3.821 -8.345 1.00 95.69 291 GLY A CA 1
ATOM 2236 C C . GLY A 1 291 ? 9.179 -3.489 -9.544 1.00 95.69 291 GLY A C 1
ATOM 2237 O O . GLY A 1 291 ? 8.748 -3.653 -10.681 1.00 95.69 291 GLY A O 1
ATOM 2238 N N . VAL A 1 292 ? 10.418 -3.075 -9.314 1.00 95.69 292 VAL A N 1
ATOM 2239 C CA . VAL A 1 292 ? 11.390 -2.771 -10.367 1.00 95.69 292 VAL A CA 1
ATOM 2240 C C . VAL A 1 292 ? 12.498 -3.806 -10.360 1.00 95.69 292 VAL A C 1
ATOM 2242 O O . VAL A 1 292 ? 13.105 -4.104 -9.333 1.00 95.69 292 VAL A O 1
ATOM 2245 N N . VAL A 1 293 ? 12.746 -4.375 -11.533 1.00 94.19 293 VAL A N 1
ATOM 2246 C CA . VAL A 1 293 ? 13.677 -5.482 -11.746 1.00 94.19 293 VAL A CA 1
ATOM 2247 C C . VAL A 1 293 ? 14.532 -5.219 -12.974 1.00 94.19 293 VAL A C 1
ATOM 2249 O O . VAL A 1 293 ? 14.107 -4.591 -13.940 1.00 94.19 293 VAL A O 1
ATOM 2252 N N . GLY A 1 294 ? 15.761 -5.709 -12.945 1.00 90.31 294 GLY A N 1
ATOM 2253 C CA . GLY A 1 294 ? 16.707 -5.566 -14.043 1.00 90.31 294 GLY A CA 1
ATOM 2254 C C . GLY A 1 294 ? 18.127 -5.795 -13.556 1.00 90.31 294 GLY A C 1
ATOM 2255 O O . GLY A 1 294 ? 18.398 -5.705 -12.353 1.00 90.31 294 GLY A O 1
ATOM 2256 N N . ASP A 1 295 ? 19.031 -6.076 -14.485 1.00 85.19 295 ASP A N 1
ATOM 2257 C CA . ASP A 1 295 ? 20.440 -6.316 -14.173 1.00 85.19 295 ASP A CA 1
ATOM 2258 C C . ASP A 1 295 ? 21.140 -5.054 -13.612 1.00 85.19 295 ASP A C 1
ATOM 2260 O O . ASP A 1 295 ? 20.581 -3.947 -13.566 1.00 85.19 295 ASP A O 1
ATOM 2264 N N . GLY A 1 296 ? 22.368 -5.207 -13.123 1.00 83.62 296 GLY A N 1
ATOM 2265 C CA . GLY A 1 296 ? 23.211 -4.094 -12.697 1.00 83.62 296 GLY A CA 1
ATOM 2266 C C . GLY A 1 296 ? 23.391 -3.056 -13.812 1.00 83.62 296 GLY A C 1
ATOM 2267 O O . GLY A 1 296 ? 23.651 -3.387 -14.968 1.00 83.62 296 GLY A O 1
ATOM 2268 N N . SER A 1 297 ? 23.265 -1.773 -13.462 1.00 85.81 297 SER A N 1
ATOM 2269 C CA . SER A 1 297 ? 23.555 -0.645 -14.366 1.00 85.81 297 SER A CA 1
ATOM 2270 C C . SER A 1 297 ? 22.686 -0.549 -15.636 1.00 85.81 297 SER A C 1
ATOM 2272 O O . SER A 1 297 ? 23.077 0.121 -16.596 1.00 85.81 297 SER A O 1
ATOM 2274 N N . VAL A 1 298 ? 21.495 -1.161 -15.662 1.00 93.00 298 VAL A N 1
ATOM 2275 C CA . VAL A 1 298 ? 20.518 -1.007 -16.767 1.00 93.00 298 VAL A CA 1
ATOM 2276 C C . VAL A 1 298 ? 19.763 0.330 -16.742 1.00 93.00 298 VAL A C 1
ATOM 2278 O O . VAL A 1 298 ? 19.133 0.683 -17.733 1.00 93.00 298 VAL A O 1
ATOM 2281 N N . GLY A 1 299 ? 19.855 1.088 -15.641 1.00 91.69 299 GLY A N 1
ATOM 2282 C CA . GLY A 1 299 ? 19.214 2.401 -15.468 1.00 91.69 299 GLY A CA 1
ATOM 2283 C C . GLY A 1 299 ? 17.976 2.404 -14.563 1.00 91.69 299 GLY A C 1
ATOM 2284 O O . GLY A 1 299 ? 17.026 3.118 -14.856 1.00 91.69 299 GLY A O 1
ATOM 2285 N N . LYS A 1 300 ? 17.966 1.604 -13.483 1.00 93.06 300 LYS A N 1
ATOM 2286 C CA . LYS A 1 300 ? 16.852 1.565 -12.512 1.00 93.06 300 LYS A CA 1
ATOM 2287 C C . LYS A 1 300 ? 16.709 2.872 -11.721 1.00 93.06 300 LYS A C 1
ATOM 2289 O O . LYS A 1 300 ? 15.606 3.389 -11.613 1.00 93.06 300 LYS A O 1
ATOM 2294 N N . ASP A 1 301 ? 17.817 3.448 -11.262 1.00 92.00 301 ASP A N 1
ATOM 2295 C CA . ASP A 1 301 ? 17.803 4.744 -10.564 1.00 92.00 301 ASP A CA 1
ATOM 2296 C C . ASP A 1 301 ? 17.377 5.888 -11.491 1.00 92.00 301 ASP A C 1
ATOM 2298 O O . ASP A 1 301 ? 16.543 6.716 -11.135 1.00 92.00 301 ASP A O 1
ATOM 2302 N N . ALA A 1 302 ? 17.866 5.869 -12.737 1.00 93.50 302 ALA A N 1
ATOM 2303 C CA . ALA A 1 302 ? 17.423 6.796 -13.773 1.00 93.50 302 ALA A CA 1
ATOM 2304 C C . ALA A 1 302 ? 15.911 6.685 -14.024 1.00 93.50 302 ALA A C 1
ATOM 2306 O O . ALA A 1 302 ? 15.240 7.701 -14.153 1.00 93.50 302 ALA A O 1
ATOM 2307 N N . PHE A 1 303 ? 15.353 5.469 -14.040 1.00 95.75 303 PHE A N 1
ATOM 2308 C CA . PHE A 1 303 ? 13.907 5.259 -14.132 1.00 95.75 303 PHE A CA 1
ATOM 2309 C C . PHE A 1 303 ? 13.150 5.891 -12.960 1.00 95.75 303 PHE A C 1
ATOM 2311 O O . PHE A 1 303 ? 12.167 6.596 -13.188 1.00 95.75 303 PHE A O 1
ATOM 2318 N N . PHE A 1 304 ? 13.602 5.673 -11.721 1.00 94.88 304 PHE A N 1
ATOM 2319 C CA . PHE A 1 304 ? 12.964 6.255 -10.540 1.00 94.88 304 PHE A CA 1
ATOM 2320 C C . PHE A 1 304 ? 12.907 7.777 -10.608 1.00 94.88 304 PHE A C 1
ATOM 2322 O O . PHE A 1 304 ? 11.846 8.360 -10.375 1.00 94.88 304 PHE A O 1
ATOM 2329 N N . ASN A 1 305 ? 13.994 8.417 -11.027 1.00 93.75 305 ASN A N 1
ATOM 2330 C CA . ASN A 1 305 ? 14.017 9.860 -11.197 1.00 93.75 305 ASN A CA 1
ATOM 2331 C C . ASN A 1 305 ? 13.157 10.312 -12.394 1.00 93.75 305 ASN A C 1
ATOM 2333 O O . ASN A 1 305 ? 12.227 11.104 -12.242 1.00 93.75 305 ASN A O 1
ATOM 2337 N N . ALA A 1 306 ? 13.384 9.754 -13.581 1.00 93.25 306 ALA A N 1
ATOM 2338 C CA . ALA A 1 306 ? 12.739 10.209 -14.811 1.00 93.25 306 ALA A CA 1
ATOM 2339 C C . ALA A 1 306 ? 11.219 9.970 -14.838 1.00 93.25 306 ALA A C 1
ATOM 2341 O O . ALA A 1 306 ? 10.481 10.770 -15.412 1.00 93.25 306 ALA A O 1
ATOM 2342 N N . VAL A 1 307 ? 10.738 8.884 -14.220 1.00 95.00 307 VAL A N 1
ATOM 2343 C CA . VAL A 1 307 ? 9.308 8.531 -14.195 1.00 95.00 307 VAL A CA 1
ATOM 2344 C C . VAL A 1 307 ? 8.610 9.031 -12.932 1.00 95.00 307 VAL A C 1
ATOM 2346 O O . VAL A 1 307 ? 7.467 9.469 -13.017 1.00 95.00 307 VAL A O 1
ATOM 2349 N N . PHE A 1 308 ? 9.282 8.991 -11.776 1.00 93.50 308 PHE A N 1
ATOM 2350 C CA . PHE A 1 308 ? 8.670 9.280 -10.471 1.00 93.50 308 PHE A CA 1
ATOM 2351 C C . PHE A 1 308 ? 9.378 10.337 -9.640 1.00 93.50 308 PHE A C 1
ATOM 2353 O O . PHE A 1 308 ? 8.816 10.792 -8.647 1.00 93.50 308 PHE A O 1
ATOM 2360 N N . GLY A 1 309 ? 10.507 10.884 -10.092 1.00 90.94 309 GLY A N 1
ATOM 2361 C CA . GLY A 1 309 ? 11.154 12.091 -9.511 1.00 90.94 309 GLY A CA 1
ATOM 2362 C C . GLY A 1 309 ? 11.787 11.824 -8.184 1.00 90.94 309 GLY A C 1
ATOM 2363 O O . GLY A 1 309 ? 12.030 12.731 -7.397 1.00 90.94 309 GLY A O 1
ATOM 2364 N N . LEU A 1 310 ? 11.983 10.541 -7.951 1.00 89.50 310 LEU A N 1
ATOM 2365 C CA . LEU A 1 310 ? 12.601 10.013 -6.786 1.00 89.50 310 LEU A CA 1
ATOM 2366 C C . LEU A 1 310 ? 14.087 9.902 -7.097 1.00 89.50 310 LEU A C 1
ATOM 2368 O O . LEU A 1 310 ? 14.509 9.043 -7.872 1.00 89.50 310 LEU A O 1
ATOM 2372 N N . ASP A 1 311 ? 14.867 10.785 -6.488 1.00 86.50 311 ASP A N 1
ATOM 2373 C CA . ASP A 1 311 ? 16.318 10.681 -6.485 1.00 86.50 311 ASP A CA 1
ATOM 2374 C C . ASP A 1 311 ? 16.754 9.690 -5.398 1.00 86.50 311 ASP A C 1
ATOM 2376 O O . ASP A 1 311 ? 16.891 10.041 -4.223 1.00 86.50 311 ASP A O 1
ATOM 2380 N N . THR A 1 312 ? 16.961 8.432 -5.791 1.00 82.69 312 THR A N 1
ATOM 2381 C CA . THR A 1 312 ? 17.349 7.344 -4.881 1.00 82.69 312 THR A CA 1
ATOM 2382 C C . THR A 1 312 ? 18.725 7.528 -4.245 1.00 82.69 312 THR A C 1
ATOM 2384 O O . THR A 1 312 ? 19.036 6.824 -3.290 1.00 82.69 312 THR A O 1
ATOM 2387 N N . GLN A 1 313 ? 19.548 8.473 -4.715 1.00 79.00 313 GLN A N 1
ATOM 2388 C CA . GLN A 1 313 ? 20.832 8.789 -4.075 1.00 79.00 313 GLN A CA 1
ATOM 2389 C C . GLN A 1 313 ? 20.668 9.693 -2.849 1.00 79.00 313 GLN A C 1
ATOM 2391 O O . GLN A 1 313 ? 21.535 9.707 -1.978 1.00 79.00 313 GLN A O 1
ATOM 2396 N N . ASN A 1 314 ? 19.567 10.444 -2.790 1.00 73.75 314 ASN A N 1
ATOM 2397 C CA . ASN A 1 314 ? 19.253 11.376 -1.708 1.00 73.75 314 ASN A CA 1
ATOM 2398 C C . ASN A 1 314 ? 18.138 10.868 -0.782 1.00 73.75 314 ASN A C 1
ATOM 2400 O O . ASN A 1 314 ? 17.832 11.513 0.221 1.00 73.75 314 ASN A O 1
ATOM 2404 N N . VAL A 1 315 ? 17.532 9.726 -1.108 1.00 73.00 315 VAL A N 1
ATOM 2405 C CA . VAL A 1 315 ? 16.476 9.092 -0.319 1.00 73.00 315 VAL A CA 1
ATOM 2406 C C . VAL A 1 315 ? 16.955 7.725 0.142 1.00 73.00 315 VAL A C 1
ATOM 2408 O O . VAL A 1 315 ? 17.136 6.817 -0.668 1.00 73.00 315 VAL A O 1
ATOM 2411 N N . ASP A 1 316 ? 17.122 7.570 1.453 1.00 76.19 316 ASP A N 1
ATOM 2412 C CA . ASP A 1 316 ? 17.430 6.273 2.043 1.00 76.19 316 ASP A CA 1
ATOM 2413 C C . ASP A 1 316 ? 16.206 5.339 1.946 1.00 76.19 316 ASP A C 1
ATOM 2415 O O . ASP A 1 316 ? 15.084 5.761 2.252 1.00 76.19 316 ASP A O 1
ATOM 2419 N N . PRO A 1 317 ? 16.384 4.063 1.552 1.00 78.94 317 PRO A N 1
ATOM 2420 C CA . PRO A 1 317 ? 15.303 3.087 1.593 1.00 78.94 317 PRO A CA 1
ATOM 2421 C C . PRO A 1 317 ? 14.878 2.804 3.043 1.00 78.94 317 PRO A C 1
ATOM 2423 O O . PRO A 1 317 ? 15.641 3.005 3.991 1.00 78.94 317 PRO A O 1
ATOM 2426 N N . ILE A 1 318 ? 13.660 2.286 3.227 1.00 75.31 318 ILE A N 1
ATOM 2427 C CA . ILE A 1 318 ? 13.112 2.012 4.568 1.00 75.31 318 ILE A CA 1
ATOM 2428 C C . ILE A 1 318 ? 14.024 1.080 5.381 1.00 75.31 318 ILE A C 1
ATOM 2430 O O . ILE A 1 318 ? 14.454 0.025 4.910 1.00 75.31 318 ILE A O 1
ATOM 2434 N N . ALA A 1 319 ? 14.239 1.420 6.656 1.00 60.72 319 ALA A N 1
ATOM 2435 C CA . ALA A 1 319 ? 14.966 0.585 7.605 1.00 60.72 319 ALA A CA 1
ATOM 2436 C C . ALA A 1 319 ? 14.339 -0.818 7.731 1.00 60.72 319 ALA A C 1
ATOM 2438 O O . ALA A 1 319 ? 13.171 -0.973 8.077 1.00 60.72 319 ALA A O 1
ATOM 2439 N N . GLY A 1 320 ? 15.140 -1.855 7.476 1.00 59.41 320 GLY A N 1
ATOM 2440 C CA . GLY A 1 320 ? 14.685 -3.248 7.455 1.00 59.41 320 GLY A CA 1
ATOM 2441 C C . GLY A 1 320 ? 14.481 -3.812 6.048 1.00 59.41 320 GLY A C 1
ATOM 2442 O O . GLY A 1 320 ? 14.434 -5.031 5.903 1.00 59.41 320 GLY A O 1
ATOM 2443 N N . ALA A 1 321 ? 14.462 -2.971 5.011 1.00 59.91 321 ALA A N 1
ATOM 2444 C CA . ALA A 1 321 ? 14.631 -3.405 3.631 1.00 59.91 321 ALA A CA 1
ATOM 2445 C C . ALA A 1 321 ? 16.029 -4.044 3.477 1.00 59.91 321 ALA A C 1
ATOM 2447 O O . ALA A 1 321 ? 17.057 -3.396 3.669 1.00 59.91 321 ALA A O 1
ATOM 2448 N N . THR A 1 322 ? 16.088 -5.358 3.252 1.00 61.84 322 THR A N 1
ATOM 2449 C CA . THR A 1 322 ? 17.363 -6.071 3.059 1.00 61.84 322 THR A CA 1
ATOM 2450 C C . THR A 1 322 ? 18.006 -5.666 1.732 1.00 61.84 322 THR A C 1
ATOM 2452 O O . THR A 1 322 ? 17.288 -5.287 0.818 1.00 61.84 322 THR A O 1
ATOM 2455 N N . SER A 1 323 ? 19.317 -5.869 1.549 1.00 61.44 323 SER A N 1
ATOM 2456 C CA . SER A 1 323 ? 20.014 -5.617 0.267 1.00 61.44 323 SER A CA 1
ATOM 2457 C C . SER A 1 323 ? 19.461 -6.391 -0.944 1.00 61.44 323 SER A C 1
ATOM 2459 O O . SER A 1 323 ? 19.978 -6.252 -2.041 1.00 61.44 323 SER A O 1
ATOM 2461 N N . GLU A 1 324 ? 18.471 -7.262 -0.743 1.00 71.19 324 GLU A N 1
ATOM 2462 C CA . GLU A 1 324 ? 17.759 -8.020 -1.776 1.00 71.19 324 GLU A CA 1
ATOM 2463 C C . GLU A 1 324 ? 16.471 -7.326 -2.264 1.00 71.19 324 GLU A C 1
ATOM 2465 O O . GLU A 1 324 ? 15.949 -7.678 -3.322 1.00 71.19 324 GLU A O 1
ATOM 2470 N N . ALA A 1 325 ? 15.936 -6.365 -1.502 1.00 83.38 325 ALA A N 1
ATOM 2471 C CA . ALA A 1 325 ? 14.771 -5.569 -1.872 1.00 83.38 325 ALA A CA 1
ATOM 2472 C C . ALA A 1 325 ? 14.796 -4.221 -1.142 1.00 83.38 325 ALA A C 1
ATOM 2474 O O . ALA A 1 325 ? 14.681 -4.185 0.082 1.00 83.38 325 ALA A O 1
ATOM 2475 N N . GLU A 1 326 ? 14.896 -3.130 -1.892 1.00 87.12 326 GLU A N 1
ATOM 2476 C CA . GLU A 1 326 ? 14.920 -1.758 -1.383 1.00 87.12 326 GLU A CA 1
ATOM 2477 C C . GLU A 1 326 ? 13.556 -1.117 -1.638 1.00 87.12 326 GLU A C 1
ATOM 2479 O O . GLU A 1 326 ? 13.069 -1.111 -2.770 1.00 87.12 326 GLU A O 1
ATOM 2484 N N . LEU A 1 327 ? 12.921 -0.606 -0.584 1.00 87.94 327 LEU A N 1
ATOM 2485 C CA . LEU A 1 327 ? 11.608 0.022 -0.676 1.00 87.94 327 LEU A CA 1
ATOM 2486 C C . LEU A 1 327 ? 11.746 1.537 -0.568 1.00 87.94 327 LEU A C 1
ATOM 2488 O O . LEU A 1 327 ? 12.289 2.041 0.416 1.00 87.94 327 LEU A O 1
ATOM 2492 N N . TYR A 1 328 ? 11.185 2.228 -1.554 1.00 90.12 328 TYR A N 1
ATOM 2493 C CA . TYR A 1 328 ? 11.134 3.674 -1.645 1.00 90.12 328 TYR A CA 1
ATOM 2494 C C . TYR A 1 328 ? 9.676 4.154 -1.690 1.00 90.12 328 TYR A C 1
ATOM 2496 O O . TYR A 1 328 ? 8.985 3.921 -2.689 1.00 90.12 328 TYR A O 1
ATOM 2504 N N . PRO A 1 329 ? 9.174 4.806 -0.633 1.00 87.12 329 PRO A N 1
ATOM 2505 C CA . PRO A 1 329 ? 7.865 5.446 -0.678 1.00 87.12 329 PRO A CA 1
ATOM 2506 C C . PRO A 1 329 ? 7.884 6.660 -1.619 1.00 87.12 329 PRO A C 1
ATOM 2508 O O . PRO A 1 329 ? 8.834 7.441 -1.609 1.00 87.12 329 PRO A O 1
ATOM 2511 N N . LEU A 1 330 ? 6.833 6.834 -2.424 1.00 85.94 330 LEU A N 1
ATOM 2512 C CA . LEU A 1 330 ? 6.616 8.067 -3.197 1.00 85.94 330 LEU A CA 1
ATOM 2513 C C . LEU A 1 330 ? 5.839 9.118 -2.408 1.00 85.94 330 LEU A C 1
ATOM 2515 O O . LEU A 1 330 ? 5.971 10.310 -2.675 1.00 85.94 330 LEU A O 1
ATOM 2519 N N . ASP A 1 331 ? 5.039 8.689 -1.437 1.00 77.12 331 ASP A N 1
ATOM 2520 C CA . ASP A 1 331 ? 4.308 9.551 -0.521 1.00 77.12 331 ASP A CA 1
ATOM 2521 C C . ASP A 1 331 ? 4.654 9.252 0.941 1.00 77.12 331 ASP A C 1
ATOM 2523 O O . ASP A 1 331 ? 5.126 8.174 1.287 1.00 77.12 331 ASP A O 1
ATOM 2527 N N . GLU A 1 332 ? 4.408 10.221 1.824 1.00 69.88 332 GLU A N 1
ATOM 2528 C CA . GLU A 1 332 ? 4.720 10.101 3.257 1.00 69.88 332 GLU A CA 1
ATOM 2529 C C . GLU A 1 332 ? 3.946 8.962 3.950 1.00 69.88 332 GLU A C 1
ATOM 2531 O O . GLU A 1 332 ? 4.367 8.461 4.991 1.00 69.88 332 GLU A O 1
ATOM 2536 N N . ASP A 1 333 ? 2.822 8.529 3.372 1.00 65.06 333 ASP A N 1
ATOM 2537 C CA . ASP A 1 333 ? 1.931 7.511 3.939 1.00 65.06 333 ASP A CA 1
ATOM 2538 C C . ASP A 1 333 ? 2.221 6.096 3.449 1.00 65.06 333 ASP A C 1
ATOM 2540 O O . ASP A 1 333 ? 1.485 5.169 3.801 1.00 65.06 333 ASP A O 1
ATOM 2544 N N . TYR A 1 334 ? 3.263 5.906 2.634 1.00 75.94 334 TYR A N 1
ATOM 2545 C CA . TYR A 1 334 ? 3.608 4.596 2.079 1.00 75.94 334 TYR A CA 1
ATOM 2546 C C . TYR A 1 334 ? 2.427 3.965 1.321 1.00 75.94 334 TYR A C 1
ATOM 2548 O O . TYR A 1 334 ? 2.266 2.735 1.284 1.00 75.94 334 TYR A O 1
ATOM 2556 N N . ALA A 1 335 ? 1.548 4.797 0.752 1.00 78.19 335 ALA A N 1
ATOM 2557 C CA . ALA A 1 335 ? 0.410 4.350 -0.035 1.00 78.19 335 ALA A CA 1
ATOM 2558 C C . ALA A 1 335 ? 0.851 4.003 -1.458 1.00 78.19 335 ALA A C 1
ATOM 2560 O O . ALA A 1 335 ? 0.238 3.136 -2.084 1.00 78.19 335 ALA A O 1
ATOM 2561 N N . ILE A 1 336 ? 1.933 4.616 -1.941 1.00 87.25 336 ILE A N 1
ATOM 2562 C CA . ILE A 1 336 ? 2.575 4.277 -3.208 1.00 87.25 336 ILE A CA 1
ATOM 2563 C C . ILE A 1 336 ? 4.050 3.981 -2.948 1.00 87.25 336 ILE A C 1
ATOM 2565 O O . ILE A 1 336 ? 4.802 4.846 -2.510 1.00 87.25 336 ILE A O 1
ATOM 2569 N N . ASN A 1 337 ? 4.472 2.758 -3.254 1.00 90.94 337 ASN A N 1
ATOM 2570 C CA . ASN A 1 337 ? 5.823 2.277 -2.996 1.00 90.94 337 ASN A CA 1
ATOM 2571 C C . ASN A 1 337 ? 6.470 1.770 -4.283 1.00 90.94 337 ASN A C 1
ATOM 2573 O O . ASN A 1 337 ? 5.886 0.965 -5.017 1.00 90.94 337 ASN A O 1
ATOM 2577 N N . LEU A 1 338 ? 7.708 2.187 -4.514 1.00 93.69 338 LEU A N 1
ATOM 2578 C CA . LEU A 1 338 ? 8.599 1.607 -5.508 1.00 93.69 338 LEU A CA 1
ATOM 2579 C C . LEU A 1 338 ? 9.527 0.622 -4.808 1.00 93.69 338 LEU A C 1
ATOM 2581 O O . LEU A 1 338 ? 10.168 0.961 -3.819 1.00 93.69 338 LEU A O 1
ATOM 2585 N N . ILE A 1 339 ? 9.592 -0.609 -5.302 1.00 92.75 339 ILE A N 1
ATOM 2586 C CA . ILE A 1 339 ? 10.389 -1.671 -4.688 1.00 92.75 339 ILE A CA 1
ATOM 2587 C C . ILE A 1 339 ? 11.444 -2.116 -5.693 1.00 92.75 339 ILE A C 1
ATOM 2589 O O . ILE A 1 339 ? 11.124 -2.804 -6.660 1.00 92.75 339 ILE A O 1
ATOM 2593 N N . ASN A 1 340 ? 12.696 -1.723 -5.487 1.00 91.69 340 ASN A N 1
ATOM 2594 C CA . ASN A 1 340 ? 13.821 -2.200 -6.282 1.00 91.69 340 ASN A CA 1
ATOM 2595 C C . ASN A 1 340 ? 14.221 -3.595 -5.799 1.00 91.69 340 ASN A C 1
ATOM 2597 O O . ASN A 1 340 ? 14.497 -3.784 -4.618 1.00 91.69 340 ASN A O 1
ATOM 2601 N N . PHE A 1 341 ? 14.295 -4.566 -6.702 1.00 88.75 341 PHE A N 1
ATOM 2602 C CA . PHE A 1 341 ? 14.790 -5.909 -6.401 1.00 88.75 341 PHE A CA 1
ATOM 2603 C C . PHE A 1 341 ? 16.168 -6.105 -7.053 1.00 88.75 341 PHE A C 1
ATOM 2605 O O . PHE A 1 341 ? 16.261 -6.657 -8.162 1.00 88.75 341 PHE A O 1
ATOM 2612 N N . PRO A 1 342 ? 17.254 -5.621 -6.420 1.00 77.69 342 PRO A N 1
ATOM 2613 C CA . PRO A 1 342 ? 18.605 -5.842 -6.918 1.00 77.69 342 PRO A CA 1
ATOM 2614 C C . PRO A 1 342 ? 18.907 -7.342 -6.965 1.00 77.69 342 PRO A C 1
ATOM 2616 O O . PRO A 1 342 ? 18.493 -8.108 -6.100 1.00 77.69 342 PRO A O 1
ATOM 2619 N N . GLY A 1 343 ? 19.612 -7.784 -8.009 1.00 72.19 343 GLY A N 1
ATOM 2620 C CA . GLY A 1 343 ? 19.983 -9.195 -8.130 1.00 72.19 343 GLY A CA 1
ATOM 2621 C C . GLY A 1 343 ? 18.780 -10.145 -8.138 1.00 72.19 343 GLY A C 1
ATOM 2622 O O . GLY A 1 343 ? 18.891 -11.259 -7.640 1.00 72.19 343 GLY A O 1
ATOM 2623 N N . PHE A 1 344 ? 17.634 -9.737 -8.708 1.00 75.69 344 PHE A N 1
ATOM 2624 C CA . PHE A 1 344 ? 16.389 -10.523 -8.715 1.00 75.69 344 PHE A CA 1
ATOM 2625 C C . PHE A 1 344 ? 16.567 -11.996 -9.126 1.00 75.69 344 PHE A C 1
ATOM 2627 O O . PHE A 1 344 ? 15.830 -12.876 -8.680 1.00 75.69 344 PHE A O 1
ATOM 2634 N N . ASN A 1 345 ? 17.554 -12.292 -9.975 1.00 69.75 345 ASN A N 1
ATOM 2635 C CA . ASN A 1 345 ? 17.825 -13.660 -10.390 1.00 69.75 345 ASN A CA 1
ATOM 2636 C C . ASN A 1 345 ? 18.336 -14.562 -9.247 1.00 69.75 345 ASN A C 1
ATOM 2638 O O . ASN A 1 345 ? 18.049 -15.761 -9.265 1.00 69.75 345 ASN A O 1
ATOM 2642 N N . ASP A 1 346 ? 19.017 -13.991 -8.257 1.00 65.94 346 ASP A N 1
ATOM 2643 C CA . ASP A 1 346 ? 19.618 -14.696 -7.120 1.00 65.94 346 ASP A CA 1
ATOM 2644 C C . ASP A 1 346 ? 18.707 -14.723 -5.886 1.00 65.94 346 ASP A C 1
ATOM 2646 O O . ASP A 1 346 ? 19.001 -15.419 -4.913 1.00 65.94 346 ASP A O 1
ATOM 2650 N N . ILE A 1 347 ? 17.567 -14.022 -5.933 1.00 66.25 347 ILE A N 1
ATOM 2651 C CA . ILE A 1 347 ? 16.591 -14.032 -4.844 1.00 66.25 347 ILE A CA 1
ATOM 2652 C C . ILE A 1 347 ? 16.088 -15.463 -4.639 1.00 66.25 347 ILE A C 1
ATOM 2654 O O . ILE A 1 347 ? 15.454 -16.059 -5.517 1.00 66.25 347 ILE A O 1
ATOM 2658 N N . ASN A 1 348 ? 16.335 -15.996 -3.442 1.00 61.66 348 ASN A N 1
ATOM 2659 C CA . ASN A 1 348 ? 15.731 -17.229 -2.962 1.00 61.66 348 ASN A CA 1
ATOM 2660 C C . ASN A 1 348 ? 14.639 -16.884 -1.937 1.00 61.66 348 ASN A C 1
ATOM 2662 O O . ASN A 1 348 ? 14.952 -16.650 -0.766 1.00 61.66 348 ASN A O 1
ATOM 2666 N N . PRO A 1 349 ? 13.350 -16.910 -2.328 1.00 57.91 349 PRO A N 1
ATOM 2667 C CA . PRO A 1 349 ? 12.250 -16.536 -1.439 1.00 57.91 349 PRO A CA 1
ATOM 2668 C C . PRO A 1 349 ? 12.131 -17.428 -0.192 1.00 57.91 349 PRO A C 1
ATOM 2670 O O . PRO A 1 349 ? 11.446 -17.071 0.759 1.00 57.91 349 PRO A O 1
ATOM 2673 N N . SER A 1 350 ? 12.795 -18.590 -0.186 1.00 51.84 350 SER A N 1
ATOM 2674 C CA . SER A 1 350 ? 12.809 -19.536 0.938 1.00 51.84 350 SER A CA 1
ATOM 2675 C C . SER A 1 350 ? 13.752 -19.116 2.072 1.00 51.84 350 SER A C 1
ATOM 2677 O O . SER A 1 350 ? 13.702 -19.711 3.145 1.00 51.84 350 SER A O 1
ATOM 2679 N N . VAL A 1 351 ? 14.640 -18.145 1.826 1.00 52.25 351 VAL A N 1
ATOM 2680 C CA . VAL A 1 351 ? 15.693 -17.728 2.767 1.00 52.25 351 VAL A CA 1
ATOM 2681 C C . VAL A 1 351 ? 15.365 -16.384 3.423 1.00 52.25 351 VAL A C 1
ATOM 2683 O O . VAL A 1 351 ? 15.698 -16.191 4.589 1.00 52.25 351 VAL A O 1
ATOM 2686 N N . ASN A 1 352 ? 14.659 -15.490 2.722 1.00 64.19 352 ASN A N 1
ATOM 2687 C CA . ASN A 1 352 ? 14.331 -14.155 3.220 1.00 64.19 352 ASN A CA 1
ATOM 2688 C C . ASN A 1 352 ? 12.815 -13.896 3.205 1.00 64.19 352 ASN A C 1
ATOM 2690 O O . ASN A 1 352 ? 12.198 -13.704 2.153 1.00 64.19 352 ASN A O 1
ATOM 2694 N N . SER A 1 353 ? 12.215 -13.879 4.398 1.00 67.62 353 SER A N 1
ATOM 2695 C CA . SER A 1 353 ? 10.772 -13.712 4.589 1.00 67.62 353 SER A CA 1
ATOM 2696 C C . SER A 1 353 ? 10.250 -12.341 4.159 1.00 67.62 353 SER A C 1
ATOM 2698 O O . SER A 1 353 ? 9.104 -12.258 3.718 1.00 67.62 353 SER A O 1
ATOM 2700 N N . LEU A 1 354 ? 11.060 -11.279 4.254 1.00 70.44 354 LEU A N 1
ATOM 2701 C CA . LEU A 1 354 ? 10.627 -9.927 3.890 1.00 70.44 354 LEU A CA 1
ATOM 2702 C C . LEU A 1 354 ? 10.610 -9.734 2.370 1.00 70.44 354 LEU A C 1
ATOM 2704 O O . LEU A 1 354 ? 9.616 -9.259 1.825 1.00 70.44 354 LEU A O 1
ATOM 2708 N N . THR A 1 355 ? 11.659 -10.180 1.673 1.00 76.12 355 THR A N 1
ATOM 2709 C CA . THR A 1 355 ? 11.701 -10.160 0.202 1.00 76.12 355 THR A CA 1
ATOM 2710 C C . THR A 1 355 ? 10.539 -10.959 -0.388 1.00 76.12 355 THR A C 1
ATOM 2712 O O . THR A 1 355 ? 9.884 -10.503 -1.325 1.00 76.12 355 THR A O 1
ATOM 2715 N N . HIS A 1 356 ? 10.223 -12.123 0.193 1.00 77.12 356 HIS A N 1
ATOM 2716 C CA . HIS A 1 356 ? 9.042 -12.895 -0.194 1.00 77.12 356 HIS A CA 1
ATOM 2717 C C . HIS A 1 356 ? 7.738 -12.100 0.003 1.00 77.12 356 HIS A C 1
ATOM 2719 O O . HIS A 1 356 ? 6.878 -12.113 -0.880 1.00 77.12 356 HIS A O 1
ATOM 2725 N N . GLU A 1 357 ? 7.582 -11.397 1.129 1.00 77.44 357 GLU A N 1
ATOM 2726 C CA . GLU A 1 357 ? 6.403 -10.565 1.401 1.00 77.44 357 GLU A CA 1
ATOM 2727 C C . GLU A 1 357 ? 6.251 -9.446 0.360 1.00 77.44 357 GLU A C 1
ATOM 2729 O O . GLU A 1 357 ? 5.177 -9.292 -0.224 1.00 77.44 357 GLU A O 1
ATOM 2734 N N . TYR A 1 358 ? 7.327 -8.720 0.044 1.00 84.44 358 TYR A N 1
ATOM 2735 C CA . TYR A 1 358 ? 7.295 -7.680 -0.987 1.00 84.44 358 TYR A CA 1
ATOM 2736 C C . TYR A 1 358 ? 6.971 -8.246 -2.367 1.00 84.44 358 TYR A C 1
ATOM 2738 O O . TYR A 1 358 ? 6.055 -7.753 -3.023 1.00 84.44 358 TYR A O 1
ATOM 2746 N N . LEU A 1 359 ? 7.626 -9.330 -2.789 1.00 85.81 359 LEU A N 1
ATOM 2747 C CA . LEU A 1 359 ? 7.333 -9.984 -4.069 1.00 85.81 359 LEU A CA 1
ATOM 2748 C C . LEU A 1 359 ? 5.869 -10.412 -4.188 1.00 85.81 359 LEU A C 1
ATOM 2750 O O . LEU A 1 359 ? 5.263 -10.272 -5.256 1.00 85.81 359 LEU A O 1
ATOM 2754 N N . HIS A 1 360 ? 5.281 -10.910 -3.099 1.00 83.12 360 HIS A N 1
ATOM 2755 C CA . HIS A 1 360 ? 3.876 -11.299 -3.064 1.00 83.12 360 HIS A CA 1
ATOM 2756 C C . HIS A 1 360 ? 2.927 -10.091 -3.098 1.00 83.12 360 HIS A C 1
ATOM 2758 O O . HIS A 1 360 ? 1.846 -10.194 -3.678 1.00 83.12 360 HIS A O 1
ATOM 2764 N N . ASN A 1 361 ? 3.342 -8.933 -2.586 1.00 86.81 361 ASN A N 1
ATOM 2765 C CA . ASN A 1 361 ? 2.497 -7.739 -2.474 1.00 86.81 361 ASN A CA 1
ATOM 2766 C C . ASN A 1 361 ? 2.694 -6.695 -3.578 1.00 86.81 361 ASN A C 1
ATOM 2768 O O . ASN A 1 361 ? 1.939 -5.728 -3.614 1.00 86.81 361 ASN A O 1
ATOM 2772 N N . VAL A 1 362 ? 3.659 -6.880 -4.485 1.00 92.19 362 VAL A N 1
ATOM 2773 C CA . VAL A 1 362 ? 3.772 -6.075 -5.716 1.00 92.19 362 VAL A CA 1
ATOM 2774 C C . VAL A 1 362 ? 2.478 -6.171 -6.532 1.00 92.19 362 VAL A C 1
ATOM 2776 O O . VAL A 1 362 ? 1.989 -7.270 -6.766 1.00 92.19 362 VAL A O 1
ATOM 2779 N N . ASP A 1 363 ? 1.936 -5.061 -7.010 1.00 94.12 363 ASP A N 1
ATOM 2780 C CA . ASP A 1 363 ? 0.764 -5.057 -7.891 1.00 94.12 363 ASP A CA 1
ATOM 2781 C C . ASP A 1 363 ? 1.177 -5.191 -9.364 1.00 94.12 363 ASP A C 1
ATOM 2783 O O . ASP A 1 363 ? 0.490 -5.837 -10.158 1.00 94.12 363 ASP A O 1
ATOM 2787 N N . ILE A 1 364 ? 2.310 -4.585 -9.736 1.00 96.69 364 ILE A N 1
ATOM 2788 C CA . ILE A 1 364 ? 2.811 -4.498 -11.115 1.00 96.69 364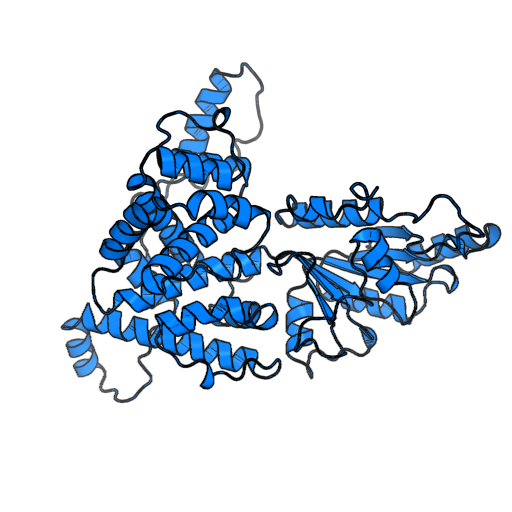 ILE A CA 1
ATOM 2789 C C . ILE A 1 364 ? 4.339 -4.510 -11.125 1.00 96.69 364 ILE A C 1
ATOM 2791 O O . ILE A 1 364 ? 4.970 -3.904 -10.260 1.00 96.69 364 ILE A O 1
ATOM 2795 N N . PHE A 1 365 ? 4.935 -5.149 -12.133 1.00 97.19 365 PHE A N 1
ATOM 2796 C CA . PHE A 1 365 ? 6.379 -5.128 -12.352 1.00 97.19 365 PHE A CA 1
ATOM 2797 C C . PHE A 1 365 ? 6.803 -4.251 -13.535 1.00 97.19 365 PHE A C 1
ATOM 2799 O O . PHE A 1 365 ? 6.196 -4.277 -14.607 1.00 97.19 365 PHE A O 1
ATOM 2806 N N . VAL A 1 366 ? 7.916 -3.547 -13.350 1.00 98.00 366 VAL A N 1
ATOM 2807 C CA . VAL A 1 366 ? 8.677 -2.858 -14.393 1.00 98.00 366 VAL A CA 1
ATOM 2808 C C . VAL A 1 366 ? 10.018 -3.561 -14.535 1.00 98.00 366 VAL A C 1
ATOM 2810 O O . VAL A 1 366 ? 10.845 -3.537 -13.624 1.00 98.00 366 VAL A O 1
ATOM 2813 N N . MET A 1 367 ? 10.241 -4.193 -15.681 1.00 97.31 367 MET A N 1
ATOM 2814 C CA . MET A 1 367 ? 11.520 -4.803 -16.018 1.00 97.31 367 MET A CA 1
ATOM 2815 C C . MET A 1 367 ? 12.318 -3.862 -16.916 1.00 97.31 367 MET A C 1
ATOM 2817 O O . MET A 1 367 ? 11.827 -3.454 -17.961 1.00 97.31 367 MET A O 1
ATOM 2821 N N . ILE A 1 368 ? 13.550 -3.534 -16.542 1.00 97.31 368 ILE A N 1
ATOM 2822 C CA . ILE A 1 368 ? 14.408 -2.623 -17.307 1.00 97.31 368 ILE A CA 1
ATOM 2823 C C . ILE A 1 368 ? 15.554 -3.418 -17.930 1.00 97.31 368 ILE A C 1
ATOM 2825 O O . ILE A 1 368 ? 16.273 -4.130 -17.228 1.00 97.31 368 ILE A O 1
ATOM 2829 N N . ILE A 1 369 ? 15.725 -3.281 -19.245 1.00 96.62 369 ILE A N 1
ATOM 2830 C CA . ILE A 1 369 ? 16.759 -3.961 -20.035 1.00 96.62 369 ILE A CA 1
ATOM 2831 C C . ILE A 1 369 ? 17.568 -2.915 -20.796 1.00 96.62 369 ILE A C 1
ATOM 2833 O O . ILE A 1 369 ? 16.999 -2.030 -21.421 1.00 96.62 369 ILE A O 1
ATOM 2837 N N . ASP A 1 370 ? 18.893 -3.036 -20.784 1.00 95.56 370 ASP A N 1
ATOM 2838 C CA . ASP A 1 370 ? 19.785 -2.212 -21.606 1.00 95.56 370 ASP A CA 1
ATOM 2839 C C . ASP A 1 370 ? 19.752 -2.700 -23.068 1.00 95.56 370 ASP A C 1
ATOM 2841 O O . ASP A 1 370 ? 20.360 -3.720 -23.409 1.00 95.56 370 ASP A O 1
ATOM 2845 N N . LEU A 1 371 ? 19.036 -1.987 -23.946 1.00 95.94 371 LEU A N 1
ATOM 2846 C CA . LEU A 1 371 ? 18.869 -2.385 -25.347 1.00 95.94 371 LEU A CA 1
ATOM 2847 C C . LEU A 1 371 ? 20.194 -2.350 -26.118 1.00 95.94 371 LEU A C 1
ATOM 2849 O O . LEU A 1 371 ? 20.388 -3.164 -27.022 1.00 95.94 371 LEU A O 1
ATOM 2853 N N . ALA A 1 372 ? 21.127 -1.468 -25.748 1.00 92.19 372 ALA A N 1
ATOM 2854 C CA . ALA A 1 372 ? 22.432 -1.360 -26.401 1.00 92.19 372 ALA A CA 1
ATOM 2855 C C . ALA A 1 372 ? 23.305 -2.606 -26.187 1.00 92.19 372 ALA A C 1
ATOM 2857 O O . ALA A 1 372 ? 24.152 -2.917 -27.029 1.00 92.19 372 ALA A O 1
ATOM 2858 N N . ARG A 1 373 ? 23.067 -3.356 -25.105 1.00 93.69 373 ARG A N 1
ATOM 2859 C CA . ARG A 1 373 ? 23.683 -4.673 -24.859 1.00 93.69 373 ARG A CA 1
ATOM 2860 C C . ARG A 1 373 ? 22.919 -5.830 -25.511 1.00 93.69 373 ARG A C 1
ATOM 2862 O O . ARG A 1 373 ? 23.467 -6.924 -25.637 1.00 93.69 373 ARG A O 1
ATOM 2869 N N . GLY A 1 374 ? 21.693 -5.581 -25.967 1.00 93.56 374 GLY A N 1
ATOM 2870 C CA . GLY A 1 374 ? 20.761 -6.594 -26.450 1.00 93.56 374 GLY A CA 1
ATOM 2871 C C . GLY A 1 374 ? 20.136 -7.411 -25.318 1.00 93.56 374 GLY A C 1
ATOM 2872 O O . GLY A 1 374 ? 20.567 -7.369 -24.171 1.00 93.56 374 GLY A O 1
ATOM 2873 N N . VAL A 1 375 ? 19.100 -8.182 -25.652 1.00 95.81 375 VAL A N 1
ATOM 2874 C CA . VAL A 1 375 ? 18.400 -9.038 -24.682 1.00 95.81 375 VAL A CA 1
ATOM 2875 C C . VAL A 1 375 ? 19.222 -10.297 -24.418 1.00 95.81 375 VAL A C 1
ATOM 2877 O O . VAL A 1 375 ? 19.484 -11.065 -25.350 1.00 95.81 375 VAL A O 1
ATOM 2880 N N . SER A 1 376 ? 19.601 -10.527 -23.164 1.00 93.44 376 SER A N 1
ATOM 2881 C CA . SER A 1 376 ? 20.384 -11.683 -22.717 1.00 93.44 376 SER A CA 1
ATOM 2882 C C . SER A 1 376 ? 19.505 -12.883 -22.326 1.00 93.44 376 SER A C 1
ATOM 2884 O O . SER A 1 376 ? 18.282 -12.786 -22.211 1.00 93.44 376 SER A O 1
ATOM 2886 N N . ASP A 1 377 ? 20.123 -14.048 -22.097 1.00 92.38 377 ASP A N 1
ATOM 2887 C CA . ASP A 1 377 ? 19.417 -15.214 -21.538 1.00 92.38 377 ASP A CA 1
ATOM 2888 C C . ASP A 1 377 ? 18.959 -14.977 -20.092 1.00 92.38 377 ASP A C 1
ATOM 2890 O O . ASP A 1 377 ? 17.934 -15.519 -19.678 1.00 92.38 377 ASP A O 1
ATOM 2894 N N . ILE A 1 378 ? 19.692 -14.151 -19.337 1.00 89.81 378 ILE A N 1
ATOM 2895 C CA . ILE A 1 378 ? 19.350 -13.784 -17.958 1.00 89.81 378 ILE A CA 1
ATOM 2896 C C . ILE A 1 378 ? 18.057 -12.967 -17.948 1.00 89.81 378 ILE A C 1
ATOM 2898 O O . ILE A 1 378 ? 17.163 -13.262 -17.157 1.00 89.81 378 ILE A O 1
ATOM 2902 N N . ASP A 1 379 ? 17.899 -12.023 -18.879 1.00 93.88 379 ASP A N 1
ATOM 2903 C CA . ASP A 1 379 ? 16.671 -11.231 -19.012 1.00 93.88 379 ASP A CA 1
ATOM 2904 C C . ASP A 1 379 ? 15.453 -12.129 -19.261 1.00 93.88 379 ASP A C 1
ATOM 2906 O O . ASP A 1 379 ? 14.426 -12.013 -18.592 1.00 93.88 379 ASP A O 1
ATOM 2910 N N . VAL A 1 380 ? 15.584 -13.102 -20.167 1.00 94.69 380 V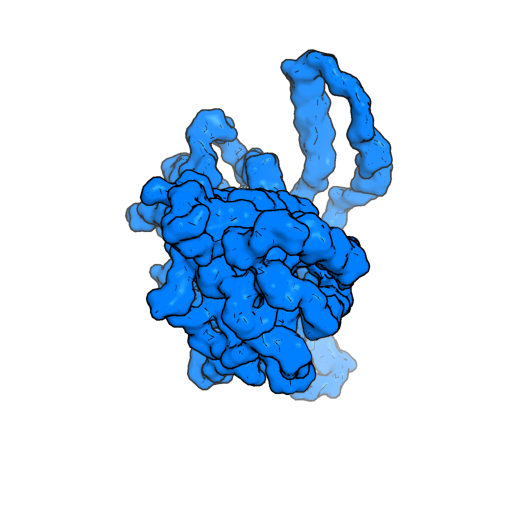AL A N 1
ATOM 2911 C CA . VAL A 1 380 ? 14.514 -14.072 -20.450 1.00 94.69 380 VAL A CA 1
ATOM 2912 C C . VAL A 1 380 ? 14.191 -14.923 -19.214 1.00 94.69 380 VAL A C 1
ATOM 2914 O O . VAL A 1 380 ? 13.023 -15.210 -18.944 1.00 94.69 380 VAL A O 1
ATOM 2917 N N . GLN A 1 381 ? 15.194 -15.323 -18.427 1.00 91.69 381 GLN A N 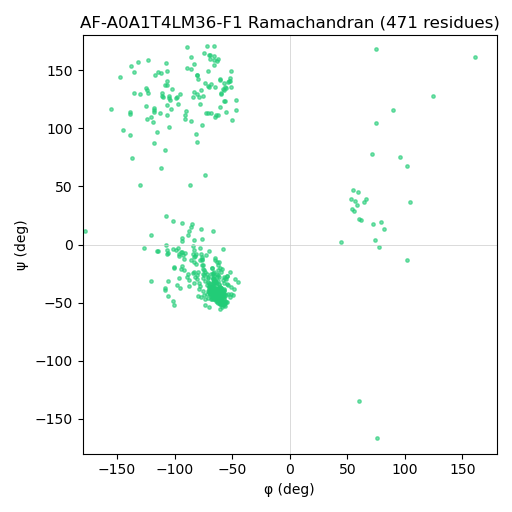1
ATOM 2918 C CA . GLN A 1 381 ? 14.976 -16.059 -17.176 1.00 91.69 381 GLN A CA 1
ATOM 2919 C C . GLN A 1 381 ? 14.250 -15.217 -16.122 1.00 91.69 381 GLN A C 1
ATOM 2921 O O . GLN A 1 381 ? 13.318 -15.721 -15.488 1.00 91.69 381 GLN A O 1
ATOM 2926 N N . ILE A 1 382 ? 14.639 -13.950 -15.955 1.00 91.31 382 ILE A N 1
ATOM 2927 C CA . ILE A 1 382 ? 13.980 -13.000 -15.050 1.00 91.31 382 ILE A CA 1
ATOM 2928 C C . ILE A 1 382 ? 12.519 -12.820 -15.467 1.00 91.31 382 ILE A C 1
ATOM 2930 O O . ILE A 1 382 ? 11.626 -13.020 -14.643 1.00 91.31 382 ILE A O 1
ATOM 2934 N N . LEU A 1 383 ? 12.258 -12.557 -16.749 1.00 94.06 383 LEU A N 1
ATOM 2935 C CA . LEU A 1 383 ? 10.901 -12.415 -17.273 1.00 94.06 383 LEU A CA 1
ATOM 2936 C C . LEU A 1 383 ? 10.053 -13.668 -17.006 1.00 94.06 383 LEU A C 1
ATOM 2938 O O . LEU A 1 383 ? 8.922 -13.575 -16.531 1.00 94.06 383 LEU A O 1
ATOM 2942 N N . ASN A 1 384 ? 10.609 -14.859 -17.237 1.00 92.44 384 ASN A N 1
ATOM 2943 C CA . ASN A 1 384 ? 9.917 -16.118 -16.960 1.00 92.44 384 ASN A CA 1
ATOM 2944 C C . ASN A 1 384 ? 9.596 -16.312 -15.472 1.00 92.44 384 ASN A C 1
ATOM 2946 O O . ASN A 1 384 ? 8.553 -16.882 -15.146 1.00 92.44 384 ASN A O 1
ATOM 2950 N N . LYS A 1 385 ? 10.467 -15.859 -14.562 1.00 90.25 385 LYS A N 1
ATOM 2951 C CA . LYS A 1 385 ? 10.193 -15.864 -13.116 1.00 90.25 385 LYS A CA 1
ATOM 2952 C C . LYS A 1 385 ? 9.055 -14.901 -12.769 1.00 90.25 385 LYS A C 1
ATOM 2954 O O . LYS A 1 385 ? 8.149 -15.303 -12.045 1.00 90.25 385 LYS A O 1
ATOM 2959 N N . LEU A 1 386 ? 9.061 -13.688 -13.323 1.00 91.75 386 LEU A N 1
ATOM 2960 C CA . LEU A 1 386 ? 8.007 -12.691 -13.102 1.00 91.75 386 LEU A CA 1
ATOM 2961 C C . LEU A 1 386 ? 6.651 -13.159 -13.635 1.00 91.75 386 LEU A C 1
ATOM 2963 O O . LEU A 1 386 ? 5.652 -13.056 -12.929 1.00 91.75 386 LEU A O 1
ATOM 2967 N N . ASN A 1 387 ? 6.616 -13.757 -14.829 1.00 92.19 387 ASN A N 1
ATOM 2968 C CA . ASN A 1 387 ? 5.387 -14.287 -15.428 1.00 92.19 387 ASN A CA 1
ATOM 2969 C C . ASN A 1 387 ? 4.689 -15.317 -14.522 1.00 92.19 387 ASN A C 1
ATOM 2971 O O . ASN A 1 387 ? 3.462 -15.366 -14.476 1.00 92.19 387 ASN A O 1
ATOM 2975 N N . ARG A 1 388 ? 5.443 -16.106 -13.739 1.00 91.19 388 ARG A N 1
ATOM 2976 C CA . ARG A 1 388 ? 4.873 -17.076 -12.778 1.00 91.19 388 ARG A CA 1
ATOM 2977 C C . ARG A 1 388 ? 4.146 -16.415 -11.607 1.00 91.19 388 ARG A C 1
ATOM 2979 O O . ARG A 1 388 ? 3.333 -17.075 -10.966 1.00 91.19 388 ARG A O 1
ATOM 2986 N N . LEU A 1 389 ? 4.426 -15.142 -11.328 1.00 89.19 389 LEU A N 1
ATOM 2987 C CA . LEU A 1 389 ? 3.740 -14.371 -10.292 1.00 89.19 389 LEU A CA 1
ATOM 2988 C C . LEU A 1 389 ? 2.347 -13.904 -10.741 1.00 89.19 389 LEU A C 1
ATOM 2990 O O . LEU A 1 389 ? 1.593 -13.419 -9.904 1.00 89.19 389 LEU A O 1
ATOM 2994 N N . ASN A 1 390 ? 1.990 -14.081 -12.023 1.00 91.38 390 ASN A N 1
ATOM 2995 C CA . ASN A 1 390 ? 0.699 -13.696 -12.609 1.00 91.38 390 ASN A CA 1
ATOM 2996 C C . ASN A 1 390 ? 0.334 -12.223 -12.357 1.00 91.38 390 ASN A C 1
ATOM 2998 O O . ASN A 1 390 ? -0.819 -11.897 -12.075 1.00 91.38 390 ASN A O 1
ATOM 3002 N N . LYS A 1 391 ? 1.331 -11.340 -12.441 1.00 93.62 391 LYS A N 1
ATOM 3003 C CA . LYS A 1 391 ? 1.184 -9.891 -12.279 1.00 93.62 391 LYS A CA 1
ATOM 3004 C C . LYS A 1 391 ? 1.510 -9.192 -13.596 1.00 93.62 391 LYS A C 1
ATOM 3006 O O . LYS A 1 391 ? 2.349 -9.710 -14.336 1.00 93.62 391 LYS A O 1
ATOM 3011 N N . PRO A 1 392 ? 0.879 -8.047 -13.908 1.00 96.62 392 PRO A N 1
ATOM 3012 C CA . PRO A 1 392 ? 1.217 -7.283 -15.101 1.00 96.62 392 PRO A CA 1
ATOM 3013 C C . PRO A 1 392 ? 2.696 -6.892 -15.108 1.00 96.62 392 PRO A C 1
ATOM 3015 O O . PRO A 1 392 ? 3.246 -6.503 -14.075 1.00 96.62 392 PRO A O 1
ATOM 3018 N N . ILE A 1 393 ? 3.326 -6.997 -16.278 1.00 97.62 393 ILE A N 1
ATOM 3019 C CA . ILE A 1 393 ? 4.734 -6.660 -16.491 1.00 97.62 393 ILE A CA 1
ATOM 3020 C C . ILE A 1 393 ? 4.838 -5.744 -17.709 1.00 97.62 393 ILE A C 1
ATOM 3022 O O . ILE A 1 393 ? 4.338 -6.080 -18.787 1.00 97.62 393 ILE A O 1
ATOM 3026 N N . VAL A 1 394 ? 5.532 -4.624 -17.540 1.00 98.19 394 VAL A N 1
ATOM 3027 C CA . VAL A 1 394 ? 6.043 -3.815 -18.650 1.00 98.19 394 VAL A CA 1
ATOM 3028 C C . VAL A 1 394 ? 7.550 -3.968 -18.718 1.00 98.19 394 VAL A C 1
ATOM 3030 O O . VAL A 1 394 ? 8.232 -3.955 -17.691 1.00 98.19 394 VAL A O 1
ATOM 3033 N N . VAL A 1 395 ? 8.073 -4.123 -19.929 1.00 98.38 395 VAL A N 1
ATOM 3034 C CA . VAL A 1 395 ? 9.511 -4.147 -20.170 1.00 98.38 395 VAL A CA 1
ATOM 3035 C C . VAL A 1 395 ? 9.932 -2.843 -20.830 1.00 98.38 395 VAL A C 1
ATOM 3037 O O . VAL A 1 395 ? 9.486 -2.515 -21.928 1.00 98.38 395 VAL A O 1
ATOM 3040 N N . CYS A 1 396 ? 10.821 -2.120 -20.163 1.00 98.31 396 CYS A N 1
ATOM 3041 C CA . CYS A 1 396 ? 11.467 -0.925 -20.678 1.00 98.31 396 CYS A CA 1
ATOM 3042 C C . CYS A 1 396 ? 12.764 -1.337 -21.380 1.00 98.31 396 CYS A C 1
ATOM 3044 O O . CYS A 1 396 ? 13.716 -1.790 -20.735 1.00 98.31 396 CYS A O 1
ATOM 3046 N N . LEU A 1 397 ? 12.794 -1.201 -22.702 1.00 97.94 397 LEU A N 1
ATOM 3047 C CA . LEU A 1 397 ? 13.999 -1.325 -23.513 1.00 97.94 397 LEU A CA 1
ATOM 3048 C C . LEU A 1 397 ? 14.751 0.003 -23.417 1.00 97.94 397 LEU A C 1
ATOM 3050 O O . LEU A 1 397 ? 14.513 0.917 -24.200 1.00 97.94 397 LEU A O 1
ATOM 3054 N N . ASN A 1 398 ? 15.601 0.114 -22.403 1.00 97.19 398 ASN A N 1
ATOM 3055 C CA . ASN A 1 398 ? 16.260 1.346 -22.010 1.00 97.19 398 ASN A CA 1
ATOM 3056 C C . ASN A 1 398 ? 17.557 1.604 -22.790 1.00 97.19 398 ASN A C 1
ATOM 3058 O O . ASN A 1 398 ? 18.170 0.678 -23.328 1.00 97.19 398 ASN A O 1
ATOM 3062 N N . LYS A 1 399 ? 18.007 2.863 -22.774 1.00 95.06 399 LYS A N 1
ATOM 3063 C CA . LYS A 1 399 ? 19.216 3.371 -23.447 1.00 95.06 399 LYS A CA 1
ATOM 3064 C C . LYS A 1 399 ? 19.153 3.299 -24.971 1.00 95.06 399 LYS A C 1
ATOM 3066 O O . LYS A 1 399 ? 20.147 2.994 -25.635 1.00 95.06 399 LYS A O 1
ATOM 3071 N N . VAL A 1 400 ? 17.971 3.541 -25.540 1.00 93.75 400 VAL A N 1
ATOM 3072 C CA . VAL A 1 400 ? 17.790 3.545 -27.002 1.00 93.75 400 VAL A CA 1
ATOM 3073 C C . VAL A 1 400 ? 18.618 4.627 -27.699 1.00 93.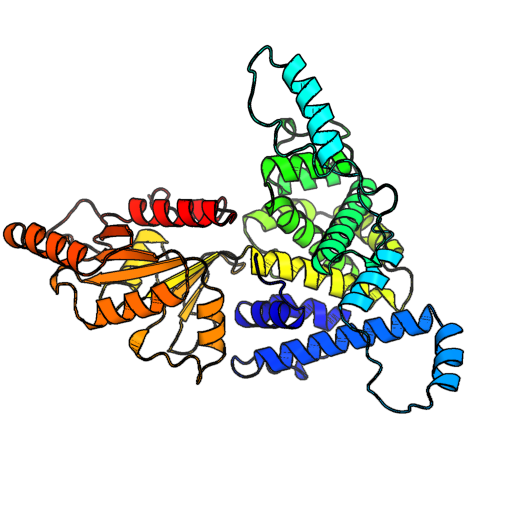75 400 VAL A C 1
ATOM 3075 O O . VAL A 1 400 ? 19.029 4.433 -28.841 1.00 93.75 400 VAL A O 1
ATOM 3078 N N . ASP A 1 401 ? 18.934 5.712 -26.996 1.00 91.62 401 ASP A N 1
ATOM 3079 C CA . ASP A 1 401 ? 19.809 6.807 -27.428 1.00 91.62 401 ASP A CA 1
ATOM 3080 C C . ASP A 1 401 ? 21.253 6.347 -27.699 1.00 91.62 401 ASP A C 1
ATOM 3082 O O . ASP A 1 401 ? 21.917 6.855 -28.604 1.00 91.62 401 ASP A O 1
ATOM 3086 N N . MET A 1 402 ? 21.730 5.328 -26.976 1.00 91.19 402 MET A N 1
ATOM 3087 C CA . MET A 1 402 ? 23.075 4.771 -27.154 1.00 91.19 402 MET A CA 1
ATOM 3088 C C . MET A 1 402 ? 23.160 3.765 -28.314 1.00 91.19 402 MET A C 1
ATOM 3090 O O . MET A 1 402 ? 24.255 3.328 -28.694 1.00 91.19 402 MET A O 1
ATOM 3094 N N . VAL A 1 403 ? 22.020 3.362 -28.883 1.00 91.44 403 VAL A N 1
ATOM 3095 C CA . VAL A 1 403 ? 21.959 2.379 -29.965 1.00 91.44 403 VAL A CA 1
ATOM 3096 C C . VAL A 1 403 ? 22.210 3.061 -31.305 1.00 91.44 403 VAL A C 1
ATOM 3098 O O . VAL A 1 403 ? 21.590 4.056 -31.669 1.00 91.44 403 VAL A O 1
ATOM 3101 N N . ARG A 1 404 ? 23.103 2.486 -32.113 1.00 90.56 404 ARG A N 1
ATOM 3102 C CA . ARG A 1 404 ? 23.352 2.997 -33.467 1.00 90.56 404 ARG A CA 1
ATOM 3103 C C . ARG A 1 404 ? 22.093 2.826 -34.332 1.00 90.56 404 ARG A C 1
ATOM 3105 O O . ARG A 1 404 ? 21.575 1.710 -34.385 1.00 90.56 404 ARG A O 1
ATOM 3112 N N . PRO A 1 405 ? 21.676 3.832 -35.129 1.00 88.44 405 PRO A N 1
ATOM 3113 C CA . PRO A 1 405 ? 20.446 3.757 -35.930 1.00 88.44 405 PRO A CA 1
ATOM 3114 C C . PRO A 1 405 ? 20.345 2.525 -36.841 1.00 88.44 405 PRO A C 1
ATOM 3116 O O . PRO A 1 405 ? 19.276 1.953 -37.015 1.00 88.44 405 PRO A O 1
ATOM 3119 N N . ARG A 1 406 ? 21.479 2.071 -37.391 1.00 91.75 406 ARG A N 1
ATOM 3120 C CA . ARG A 1 406 ? 21.552 0.879 -38.253 1.00 91.75 406 ARG A CA 1
ATOM 3121 C C . ARG A 1 406 ? 21.282 -0.445 -37.521 1.00 91.75 406 ARG A C 1
ATOM 3123 O O . ARG A 1 406 ? 20.923 -1.425 -38.163 1.00 91.75 406 ARG A O 1
ATOM 3130 N N . ASP A 1 407 ? 21.533 -0.482 -36.214 1.00 93.06 407 ASP A N 1
ATOM 3131 C CA . ASP A 1 407 ? 21.476 -1.686 -35.381 1.00 93.06 407 ASP A CA 1
ATOM 3132 C C . ASP A 1 407 ? 20.152 -1.747 -34.583 1.00 93.06 407 ASP A C 1
ATOM 3134 O O . ASP A 1 407 ? 19.731 -2.830 -34.173 1.00 93.06 407 ASP A O 1
ATOM 3138 N N . LEU A 1 408 ? 19.462 -0.607 -34.429 1.00 91.69 408 LEU A N 1
ATOM 3139 C CA . LEU A 1 408 ? 18.236 -0.454 -33.639 1.00 91.69 408 LEU A CA 1
ATOM 3140 C C . LEU A 1 408 ? 17.115 -1.400 -34.077 1.00 91.69 408 LEU A C 1
ATOM 3142 O O . LEU A 1 408 ? 16.591 -2.145 -33.252 1.00 91.69 408 LEU A O 1
ATOM 3146 N N . GLU A 1 409 ? 16.787 -1.434 -35.371 1.00 94.19 409 GLU A N 1
ATOM 3147 C CA . GLU A 1 409 ? 15.681 -2.265 -35.867 1.00 94.19 409 GLU A CA 1
ATOM 3148 C C . GLU A 1 409 ? 15.939 -3.760 -35.625 1.00 94.19 409 GLU A C 1
ATOM 3150 O O . GLU A 1 409 ? 15.055 -4.509 -35.214 1.00 94.19 409 GLU A O 1
ATOM 3155 N N . LYS A 1 410 ? 17.192 -4.197 -35.786 1.00 95.50 410 LYS A N 1
ATOM 3156 C CA . LYS A 1 410 ? 17.589 -5.584 -35.523 1.00 95.50 410 LYS A CA 1
ATOM 3157 C C . LYS A 1 410 ? 17.444 -5.943 -34.041 1.00 95.50 410 LYS A C 1
ATOM 3159 O O . LYS A 1 410 ? 16.989 -7.043 -33.716 1.00 95.50 410 LYS A O 1
ATOM 3164 N N . LEU A 1 411 ? 17.852 -5.045 -33.144 1.00 95.75 411 LEU A N 1
ATOM 3165 C CA . LEU A 1 411 ? 17.745 -5.253 -31.699 1.00 95.75 411 LEU A CA 1
ATOM 3166 C C . LEU A 1 411 ? 16.284 -5.251 -31.241 1.00 95.75 411 LEU A C 1
ATOM 3168 O O . LEU A 1 411 ? 15.902 -6.124 -30.464 1.00 95.75 411 LEU A O 1
ATOM 3172 N N . ARG A 1 412 ? 15.457 -4.357 -31.791 1.00 94.44 412 ARG A N 1
ATOM 3173 C CA . ARG A 1 412 ? 14.007 -4.304 -31.566 1.00 94.44 412 ARG A CA 1
ATOM 3174 C C . ARG A 1 412 ? 13.325 -5.614 -31.948 1.00 94.44 412 ARG A C 1
ATOM 3176 O O . ARG A 1 412 ? 12.590 -6.183 -31.142 1.00 94.44 412 ARG A O 1
ATOM 3183 N N . GLU A 1 413 ? 13.597 -6.131 -33.142 1.00 95.12 413 GLU A N 1
ATOM 3184 C CA . GLU A 1 413 ? 13.020 -7.403 -33.588 1.00 95.12 413 GLU A CA 1
ATOM 3185 C C . GLU A 1 413 ? 13.507 -8.582 -32.737 1.00 95.12 413 GLU A C 1
ATOM 3187 O O . GLU A 1 413 ? 12.718 -9.446 -32.354 1.00 95.12 413 GLU A O 1
ATOM 3192 N N . THR A 1 414 ? 14.782 -8.577 -32.343 1.00 96.12 414 THR A N 1
ATOM 3193 C CA . THR A 1 414 ? 15.320 -9.580 -31.412 1.00 96.12 414 THR A CA 1
ATOM 3194 C C . THR A 1 414 ? 14.608 -9.517 -30.056 1.00 96.12 414 THR A C 1
ATOM 3196 O O . THR A 1 414 ? 14.253 -10.556 -29.498 1.00 96.12 414 THR A O 1
ATOM 3199 N N . ALA A 1 415 ? 14.353 -8.317 -29.532 1.00 96.31 415 ALA A N 1
ATOM 3200 C CA . ALA A 1 415 ? 13.643 -8.129 -28.273 1.00 96.31 415 ALA A CA 1
ATOM 3201 C C . ALA A 1 415 ? 12.199 -8.642 -28.354 1.00 96.31 415 ALA A C 1
ATOM 3203 O O . ALA A 1 415 ? 11.798 -9.426 -27.498 1.00 96.31 415 ALA A O 1
ATOM 3204 N N . LYS A 1 416 ? 11.455 -8.307 -29.417 1.00 95.62 416 LYS A N 1
ATOM 3205 C CA . LYS A 1 416 ? 10.087 -8.815 -29.645 1.00 95.62 416 LYS A CA 1
ATOM 3206 C C . LYS A 1 416 ? 10.026 -10.341 -29.721 1.00 95.62 416 LYS A C 1
ATOM 3208 O O . LYS A 1 416 ? 9.095 -10.944 -29.196 1.00 95.62 416 LYS A O 1
ATOM 3213 N N . GLN A 1 417 ? 11.012 -10.969 -30.361 1.00 96.00 417 GLN A N 1
ATOM 3214 C CA . GLN A 1 417 ? 11.082 -12.429 -30.479 1.00 96.00 417 GLN A CA 1
ATOM 3215 C C . GLN A 1 417 ? 11.401 -13.114 -29.147 1.00 96.00 417 GLN A C 1
ATOM 3217 O O . GLN A 1 417 ? 10.896 -14.202 -28.880 1.00 96.00 417 GLN A O 1
ATOM 3222 N N . ARG A 1 418 ? 12.254 -12.500 -28.319 1.00 96.81 418 ARG A N 1
ATOM 3223 C CA . ARG A 1 418 ? 12.711 -13.085 -27.050 1.00 96.81 418 ARG A CA 1
ATOM 3224 C C . ARG A 1 418 ? 11.792 -12.781 -25.865 1.00 96.81 418 ARG A C 1
ATOM 3226 O O . ARG A 1 418 ? 11.727 -13.588 -24.942 1.00 96.81 418 ARG A O 1
ATOM 3233 N N . LEU A 1 419 ? 11.111 -11.638 -25.875 1.00 96.00 419 LEU A N 1
ATOM 3234 C CA . LEU A 1 419 ? 10.296 -11.115 -24.773 1.00 96.00 419 LEU A CA 1
ATOM 3235 C C . LEU A 1 419 ? 8.812 -11.142 -25.155 1.00 96.00 419 LEU A C 1
ATOM 3237 O O . LEU A 1 419 ? 8.163 -10.115 -25.340 1.00 96.00 419 LEU A O 1
ATOM 3241 N N . THR A 1 420 ? 8.275 -12.346 -25.327 1.00 92.75 420 THR A N 1
ATOM 3242 C CA . THR A 1 420 ? 6.894 -12.546 -25.782 1.00 92.75 420 THR A CA 1
ATOM 3243 C C . THR A 1 420 ? 5.882 -12.388 -24.649 1.00 92.75 420 THR A C 1
ATOM 3245 O O . THR A 1 420 ? 6.136 -12.830 -23.530 1.00 92.75 420 THR A O 1
ATOM 3248 N N . GLY A 1 421 ? 4.691 -11.865 -24.961 1.00 90.06 421 GLY A N 1
ATOM 3249 C CA . GLY A 1 421 ? 3.561 -11.824 -24.021 1.00 90.06 421 GLY A CA 1
ATOM 3250 C C . GLY A 1 421 ? 3.589 -10.664 -23.023 1.00 90.06 421 GLY A C 1
ATOM 3251 O O . GLY A 1 421 ? 2.823 -10.680 -22.065 1.00 90.06 421 GLY A O 1
ATOM 3252 N N . VAL A 1 422 ? 4.442 -9.665 -23.251 1.00 95.19 422 VAL A N 1
ATOM 3253 C CA . VAL A 1 422 ? 4.564 -8.458 -22.424 1.00 95.19 422 VAL A CA 1
ATOM 3254 C C . VAL A 1 422 ? 4.564 -7.197 -23.279 1.00 95.19 422 VAL A C 1
ATOM 3256 O O . VAL A 1 422 ? 4.886 -7.237 -24.468 1.00 95.19 422 VAL A O 1
ATOM 3259 N N . THR A 1 423 ? 4.203 -6.067 -22.674 1.00 97.06 423 THR A N 1
ATOM 3260 C CA . THR A 1 423 ? 4.327 -4.756 -23.317 1.00 97.06 423 THR A CA 1
ATOM 3261 C C . THR A 1 423 ? 5.793 -4.331 -23.316 1.00 97.06 423 THR A C 1
ATOM 3263 O O . THR A 1 423 ? 6.430 -4.325 -22.264 1.00 97.06 423 THR A O 1
ATOM 3266 N N . LEU A 1 424 ? 6.315 -3.966 -24.488 1.00 98.00 424 LEU A N 1
ATOM 3267 C CA . LEU A 1 424 ? 7.656 -3.406 -24.651 1.00 98.00 424 LEU A CA 1
ATOM 3268 C C . LEU A 1 424 ? 7.536 -1.902 -24.905 1.00 98.00 424 LEU A C 1
ATOM 3270 O O . LEU A 1 424 ? 6.800 -1.503 -25.808 1.00 98.00 424 LEU A O 1
ATOM 3274 N N . ILE A 1 425 ? 8.258 -1.091 -24.136 1.00 97.88 425 ILE A N 1
ATOM 3275 C CA . ILE A 1 425 ? 8.338 0.363 -24.316 1.00 97.88 425 ILE A CA 1
ATOM 3276 C C . ILE A 1 425 ? 9.806 0.738 -24.485 1.00 97.88 425 ILE A C 1
ATOM 3278 O O . ILE A 1 425 ? 10.655 0.302 -23.712 1.00 97.88 425 ILE A O 1
ATOM 3282 N N . GLU A 1 426 ? 10.114 1.511 -25.520 1.00 96.88 426 GLU A N 1
ATOM 3283 C CA . GLU A 1 426 ? 11.456 2.041 -25.751 1.00 96.88 426 GLU A CA 1
ATOM 3284 C C . GLU A 1 426 ? 11.682 3.270 -24.884 1.00 96.88 426 GLU A C 1
ATOM 3286 O O . GLU A 1 426 ? 10.855 4.181 -24.873 1.00 96.88 426 GLU A O 1
ATOM 3291 N N . THR A 1 427 ? 12.791 3.289 -24.148 1.00 96.75 427 THR A N 1
ATOM 3292 C CA . THR A 1 427 ? 13.058 4.346 -23.175 1.00 96.75 427 THR A CA 1
ATOM 3293 C C . THR A 1 427 ? 14.504 4.820 -23.216 1.00 96.75 427 THR A C 1
ATOM 3295 O O . THR A 1 427 ? 15.435 4.084 -23.553 1.00 96.75 427 THR A O 1
ATOM 3298 N N . ALA A 1 428 ? 14.700 6.067 -22.813 1.00 95.38 428 ALA A N 1
ATOM 3299 C CA . ALA A 1 428 ? 15.994 6.608 -22.428 1.00 95.38 428 ALA A CA 1
ATOM 3300 C C . ALA A 1 428 ? 15.749 7.479 -21.198 1.00 95.38 428 ALA A C 1
ATOM 3302 O O . ALA A 1 428 ? 15.305 8.615 -21.324 1.00 95.38 428 ALA A O 1
ATOM 3303 N N . PHE A 1 429 ? 15.923 6.904 -20.006 1.00 94.75 429 PHE A N 1
ATOM 3304 C CA . PHE A 1 429 ? 15.582 7.601 -18.759 1.00 94.75 429 PHE A CA 1
ATOM 3305 C C . PHE A 1 429 ? 16.575 8.707 -18.387 1.00 94.75 429 PHE A C 1
ATOM 3307 O O . PHE A 1 429 ? 16.178 9.700 -17.794 1.00 94.75 429 PHE A O 1
ATOM 3314 N N . ASP A 1 430 ? 17.842 8.535 -18.755 1.00 92.50 430 ASP A N 1
ATOM 3315 C CA . ASP A 1 430 ? 18.926 9.500 -18.546 1.00 92.50 430 ASP A CA 1
ATOM 3316 C C . ASP A 1 430 ? 19.767 9.548 -19.833 1.00 92.50 430 ASP A C 1
ATOM 3318 O O . ASP A 1 430 ? 20.786 8.857 -19.934 1.00 92.50 430 ASP A O 1
ATOM 3322 N N . PRO A 1 431 ? 19.246 10.192 -20.894 1.00 90.06 431 PRO A N 1
ATOM 3323 C CA . PRO A 1 431 ? 19.920 10.235 -22.181 1.00 90.06 431 PRO A CA 1
ATOM 3324 C C . PRO A 1 431 ? 21.164 11.126 -22.118 1.00 90.06 431 PRO A C 1
ATOM 3326 O O . PRO A 1 431 ? 21.205 12.117 -21.396 1.00 90.06 431 PRO A O 1
ATOM 3329 N N . ASP A 1 432 ? 22.180 10.805 -22.917 1.00 83.06 432 ASP A N 1
ATOM 3330 C CA . ASP A 1 432 ? 23.366 11.660 -23.015 1.00 83.06 432 ASP A CA 1
ATOM 3331 C C . ASP A 1 432 ? 23.009 12.986 -23.708 1.00 83.06 432 ASP A C 1
ATOM 3333 O O . ASP A 1 432 ? 22.739 12.998 -24.913 1.00 83.06 432 ASP A O 1
ATOM 3337 N N . ASP A 1 433 ? 23.075 14.103 -22.976 1.00 81.38 433 ASP A N 1
ATOM 3338 C CA . ASP A 1 433 ? 22.790 15.461 -23.476 1.00 81.38 433 ASP A CA 1
ATOM 3339 C C . ASP A 1 433 ? 23.572 15.829 -24.750 1.00 81.38 433 ASP A C 1
ATOM 3341 O O . ASP A 1 433 ? 23.169 16.700 -25.524 1.00 81.38 433 ASP A O 1
ATOM 3345 N N . ARG A 1 434 ? 24.719 15.180 -24.998 1.00 81.19 434 ARG A N 1
ATOM 3346 C CA . ARG A 1 434 ? 25.528 15.408 -26.210 1.00 81.19 434 ARG A CA 1
ATOM 3347 C C . ARG A 1 434 ? 24.919 14.769 -27.454 1.00 81.19 434 ARG A C 1
ATOM 3349 O O . ARG A 1 434 ? 25.300 15.130 -28.567 1.00 81.19 434 ARG A O 1
ATOM 3356 N N . ILE A 1 435 ? 24.059 13.775 -27.269 1.00 76.31 435 ILE A N 1
ATOM 3357 C CA . ILE A 1 435 ? 23.447 12.962 -28.321 1.00 76.31 435 ILE A CA 1
ATOM 3358 C C . ILE A 1 435 ? 21.963 13.313 -28.458 1.00 76.31 435 ILE A C 1
ATOM 3360 O O . ILE A 1 435 ? 21.455 13.349 -29.579 1.00 76.31 435 ILE A O 1
ATOM 3364 N N . HIS A 1 436 ? 21.282 13.593 -27.346 1.00 72.44 436 HIS A N 1
ATOM 3365 C CA . HIS A 1 436 ? 19.838 13.781 -27.293 1.00 72.44 436 HIS A CA 1
ATOM 3366 C C . HIS A 1 436 ? 19.473 14.959 -26.379 1.00 72.44 436 HIS A C 1
ATOM 3368 O O . HIS A 1 436 ? 19.651 14.893 -25.170 1.00 72.44 436 HIS A O 1
ATOM 3374 N N . THR A 1 437 ? 18.944 16.041 -26.956 1.00 68.56 437 THR A N 1
ATOM 3375 C CA . THR A 1 437 ? 18.651 17.296 -26.235 1.00 68.56 437 THR A CA 1
ATOM 3376 C C . THR A 1 437 ? 17.209 17.423 -25.756 1.00 68.56 437 THR A C 1
ATOM 3378 O O . THR A 1 437 ? 16.896 18.336 -24.999 1.00 68.56 437 THR A O 1
ATOM 3381 N N . ASP A 1 438 ? 16.327 16.525 -26.194 1.00 78.25 438 ASP A N 1
ATOM 3382 C CA . ASP A 1 438 ? 14.879 16.632 -25.965 1.00 78.25 438 ASP A CA 1
ATOM 3383 C C . ASP A 1 438 ? 14.438 15.997 -24.631 1.00 78.25 438 ASP A C 1
ATOM 3385 O O . ASP A 1 438 ? 13.248 15.811 -24.384 1.00 78.25 438 ASP A O 1
ATOM 3389 N N . GLY A 1 439 ? 15.401 15.668 -23.762 1.00 85.00 439 GLY A N 1
ATOM 3390 C CA . GLY A 1 439 ? 15.165 15.056 -22.457 1.00 85.00 439 GLY A CA 1
ATOM 3391 C C . GLY A 1 439 ? 14.811 13.562 -22.521 1.00 85.00 439 GLY A C 1
ATOM 3392 O O . GLY A 1 439 ? 15.028 12.913 -23.551 1.00 85.00 439 GLY A O 1
ATOM 3393 N N . PRO A 1 440 ? 14.311 12.993 -21.406 1.00 91.56 440 PRO A N 1
ATOM 3394 C CA . PRO A 1 440 ? 14.008 11.570 -21.291 1.00 91.56 440 PRO A CA 1
ATOM 3395 C C . PRO A 1 440 ? 12.950 11.073 -22.284 1.00 91.56 440 PRO A C 1
ATOM 3397 O O . PRO A 1 440 ? 11.944 11.732 -22.536 1.00 91.56 440 PRO A O 1
ATOM 3400 N N . VAL A 1 441 ? 13.136 9.854 -22.790 1.00 92.69 441 VAL A N 1
ATOM 3401 C CA . VAL A 1 441 ? 12.254 9.225 -23.788 1.00 92.69 441 VAL A CA 1
ATOM 3402 C C . VAL A 1 441 ? 11.413 8.121 -23.149 1.00 92.69 441 VAL A C 1
ATOM 3404 O O . VAL A 1 441 ? 11.929 7.305 -22.382 1.00 92.69 441 VAL A O 1
ATOM 3407 N N . GLY A 1 442 ? 10.122 8.071 -23.496 1.00 93.81 442 GLY A N 1
ATOM 3408 C CA . GLY A 1 442 ? 9.199 6.987 -23.128 1.00 93.81 442 GLY A CA 1
ATOM 3409 C C . GLY A 1 442 ? 8.736 6.985 -21.665 1.00 93.81 442 GLY A C 1
ATOM 3410 O O . GLY A 1 442 ? 8.007 6.084 -21.258 1.00 93.81 442 GLY A O 1
ATOM 3411 N N . THR A 1 443 ? 9.115 7.983 -20.860 1.00 95.00 443 THR A N 1
ATOM 3412 C CA . THR A 1 443 ? 8.730 8.096 -19.438 1.00 95.00 443 THR A CA 1
ATOM 3413 C C . THR A 1 443 ? 7.218 8.187 -19.251 1.00 95.00 443 THR A C 1
ATOM 3415 O O . THR A 1 443 ? 6.651 7.463 -18.431 1.00 95.00 443 THR A O 1
ATOM 3418 N N . LEU A 1 444 ? 6.559 9.031 -20.048 1.00 94.75 444 LEU A N 1
ATOM 3419 C CA . LEU A 1 444 ? 5.111 9.218 -20.014 1.00 94.75 444 LEU A CA 1
ATOM 3420 C C . LEU A 1 444 ? 4.358 7.956 -20.455 1.00 94.75 444 LEU A C 1
ATOM 3422 O O . LEU A 1 444 ? 3.353 7.599 -19.845 1.00 94.75 444 LEU A O 1
ATOM 3426 N N . ASP A 1 445 ? 4.863 7.243 -21.464 1.00 96.69 445 ASP A N 1
ATOM 3427 C CA . ASP A 1 445 ? 4.259 5.993 -21.934 1.00 96.69 445 ASP A CA 1
ATOM 3428 C C . ASP A 1 445 ? 4.309 4.911 -20.851 1.00 96.69 445 ASP A C 1
ATOM 3430 O O . ASP A 1 445 ? 3.304 4.244 -20.590 1.00 96.69 445 ASP A O 1
ATOM 3434 N N . VAL A 1 446 ? 5.454 4.774 -20.168 1.00 97.50 446 VAL A N 1
ATOM 3435 C CA . VAL A 1 446 ? 5.587 3.854 -19.030 1.00 97.50 446 VAL A CA 1
ATOM 3436 C C . VAL A 1 446 ? 4.640 4.258 -17.902 1.00 97.50 446 VAL A C 1
ATOM 3438 O O . VAL A 1 446 ? 3.900 3.412 -17.400 1.00 97.50 446 VAL A O 1
ATOM 3441 N N . PHE A 1 447 ? 4.609 5.539 -17.527 1.00 96.75 447 PHE A N 1
ATOM 3442 C CA . PHE A 1 447 ? 3.734 6.033 -16.463 1.00 96.75 447 PHE A CA 1
ATOM 3443 C C . PHE A 1 447 ? 2.249 5.788 -16.770 1.00 96.75 447 PHE A C 1
ATOM 3445 O O . PHE A 1 447 ? 1.512 5.262 -15.932 1.00 96.75 447 PHE A O 1
ATOM 3452 N N . ASN A 1 448 ? 1.809 6.107 -17.988 1.00 96.44 448 ASN A N 1
ATOM 3453 C CA . ASN A 1 448 ? 0.431 5.906 -18.430 1.00 96.44 448 ASN A CA 1
ATOM 3454 C C . ASN A 1 448 ? 0.057 4.425 -18.481 1.00 96.44 448 ASN A C 1
ATOM 3456 O O . ASN A 1 448 ? -1.053 4.062 -18.085 1.00 96.44 448 ASN A O 1
ATOM 3460 N N . TRP A 1 449 ? 0.979 3.558 -18.908 1.00 97.44 449 TRP A N 1
ATOM 3461 C CA . TRP A 1 449 ? 0.764 2.116 -18.861 1.00 97.44 449 TRP A CA 1
ATOM 3462 C C . TRP A 1 449 ? 0.590 1.627 -17.419 1.00 97.44 449 TRP A C 1
ATOM 3464 O O . TRP A 1 449 ? -0.365 0.902 -17.137 1.00 97.44 449 TRP A O 1
ATOM 3474 N N . LEU A 1 450 ? 1.451 2.067 -16.492 1.00 97.12 450 LEU A N 1
ATOM 3475 C CA . LEU A 1 450 ? 1.348 1.723 -15.070 1.00 97.12 450 LEU A CA 1
ATOM 3476 C C . LEU A 1 450 ? 0.009 2.175 -14.491 1.00 97.12 450 LEU A C 1
ATOM 3478 O O . LEU A 1 450 ? -0.705 1.369 -13.898 1.00 97.12 450 LEU A O 1
ATOM 3482 N N . LYS A 1 451 ? -0.369 3.432 -14.730 1.00 95.00 451 LYS A N 1
ATOM 3483 C CA . LYS A 1 451 ? -1.647 3.996 -14.291 1.00 95.00 451 LYS A CA 1
ATOM 3484 C C . LYS A 1 451 ? -2.834 3.181 -14.811 1.00 95.00 451 LYS A C 1
ATOM 3486 O O . LYS A 1 451 ? -3.681 2.774 -14.019 1.00 95.00 451 LYS A O 1
ATOM 3491 N N . ALA A 1 452 ? -2.869 2.887 -16.110 1.00 94.69 452 ALA A N 1
ATOM 3492 C CA . ALA A 1 452 ? -3.949 2.115 -16.718 1.00 94.69 452 ALA A CA 1
ATOM 3493 C C . ALA A 1 452 ? -4.048 0.702 -16.120 1.00 94.69 452 ALA A C 1
ATOM 3495 O O . ALA A 1 452 ? -5.138 0.233 -15.802 1.00 94.69 452 ALA A O 1
ATOM 3496 N N . GLN A 1 453 ? -2.918 0.023 -15.909 1.00 95.31 453 GLN A N 1
ATOM 3497 C CA . GLN A 1 453 ? -2.912 -1.296 -15.277 1.00 95.31 453 GLN A CA 1
ATOM 3498 C C . GLN A 1 453 ? -3.403 -1.241 -13.824 1.00 95.31 453 GLN A C 1
ATOM 3500 O O . GLN A 1 453 ? -4.214 -2.080 -13.431 1.00 95.31 453 GLN A O 1
ATOM 3505 N N . LEU A 1 454 ? -2.993 -0.240 -13.042 1.00 91.56 454 LEU A N 1
ATOM 3506 C CA . LEU A 1 454 ? -3.489 -0.034 -11.676 1.00 91.56 454 LEU A CA 1
ATOM 3507 C C . LEU A 1 454 ? -5.011 0.186 -11.660 1.00 91.56 454 LEU A C 1
ATOM 3509 O O . LEU A 1 454 ? -5.714 -0.432 -10.861 1.00 91.56 454 LEU A O 1
ATOM 3513 N N . GLU A 1 455 ? -5.543 0.978 -12.591 1.00 88.19 455 GLU A N 1
ATOM 3514 C CA . GLU A 1 455 ? -6.989 1.198 -12.740 1.00 88.19 455 GLU A CA 1
ATOM 3515 C C . GLU A 1 455 ? -7.743 -0.092 -13.086 1.00 88.19 455 GLU A C 1
ATOM 3517 O O . GLU A 1 455 ? -8.810 -0.344 -12.527 1.00 88.19 455 GLU A O 1
ATOM 3522 N N . THR A 1 456 ? -7.185 -0.964 -13.938 1.00 88.69 456 THR A N 1
ATOM 3523 C CA . THR A 1 456 ? -7.811 -2.270 -14.242 1.00 88.69 456 THR A CA 1
ATOM 3524 C C . THR A 1 456 ? -7.832 -3.222 -13.047 1.00 88.69 456 THR A C 1
ATOM 3526 O O . THR A 1 456 ? -8.743 -4.040 -12.927 1.00 88.69 456 THR A O 1
ATOM 3529 N N . GLN A 1 457 ? -6.864 -3.093 -12.136 1.00 84.81 457 GLN A N 1
ATOM 3530 C CA . GLN A 1 457 ? -6.864 -3.790 -10.847 1.00 84.81 457 GLN A CA 1
ATOM 3531 C C . GLN A 1 457 ? -7.810 -3.135 -9.832 1.00 84.81 457 GLN A C 1
ATOM 3533 O O . GLN A 1 457 ? -7.973 -3.640 -8.721 1.00 84.81 457 GLN A O 1
ATOM 3538 N N . GLY A 1 458 ? -8.435 -2.020 -10.216 1.00 79.44 458 GLY A N 1
ATOM 3539 C CA . GLY A 1 458 ? -9.319 -1.234 -9.384 1.00 79.44 458 GLY A CA 1
ATOM 3540 C C . GLY A 1 458 ? -8.585 -0.580 -8.228 1.00 79.44 458 GLY A C 1
ATOM 3541 O O . GLY A 1 458 ? -9.176 -0.611 -7.159 1.00 79.44 458 GLY A O 1
ATOM 3542 N N . LYS A 1 459 ? -7.350 -0.069 -8.436 1.00 82.06 459 LYS A N 1
ATOM 3543 C CA . LYS A 1 459 ? -6.525 0.792 -7.543 1.00 82.06 459 LYS A CA 1
ATOM 3544 C C . LYS A 1 459 ? -6.881 2.287 -7.727 1.00 82.06 459 LYS A C 1
ATOM 3546 O O . LYS A 1 459 ? -7.285 2.682 -8.817 1.00 82.06 459 LYS A O 1
ATOM 3551 N N . ASP A 1 460 ? -6.721 3.122 -6.692 1.00 75.56 460 ASP A N 1
ATOM 3552 C CA . ASP A 1 460 ? -6.995 4.571 -6.757 1.00 75.56 460 ASP A CA 1
ATOM 3553 C C . ASP A 1 460 ? -5.765 5.290 -7.279 1.00 75.56 460 ASP A C 1
ATOM 3555 O O . ASP A 1 460 ? -4.760 5.442 -6.584 1.00 75.56 460 ASP A O 1
ATOM 3559 N N . THR A 1 461 ? -5.855 5.736 -8.523 1.00 81.44 461 THR A N 1
ATOM 3560 C CA . THR A 1 461 ? -4.757 6.395 -9.219 1.00 81.44 461 THR A CA 1
ATOM 3561 C C . THR A 1 461 ? -4.799 7.916 -9.111 1.00 81.44 461 THR A C 1
ATOM 3563 O O . THR A 1 461 ? -3.955 8.570 -9.723 1.00 81.44 461 THR A O 1
ATOM 3566 N N . GLN A 1 462 ? -5.712 8.514 -8.329 1.00 76.88 462 GLN A N 1
ATOM 3567 C CA . GLN A 1 462 ? -5.772 9.975 -8.184 1.00 76.88 462 GLN A CA 1
ATOM 3568 C C . GLN A 1 462 ? -4.485 10.537 -7.576 1.00 76.88 462 GLN A C 1
ATOM 3570 O O . GLN A 1 462 ? -3.914 11.479 -8.122 1.00 76.88 462 GLN A O 1
ATOM 3575 N N . ASN A 1 463 ? -4.000 9.939 -6.480 1.00 75.38 463 ASN A N 1
ATOM 3576 C CA . ASN A 1 463 ? -2.726 10.348 -5.886 1.00 75.38 463 ASN A CA 1
ATOM 3577 C C . ASN A 1 463 ? -1.549 9.946 -6.782 1.00 75.38 463 ASN A C 1
ATOM 3579 O O . ASN A 1 463 ? -0.642 10.741 -7.002 1.00 75.38 463 ASN A O 1
ATOM 3583 N N . PHE A 1 464 ? -1.606 8.747 -7.373 1.00 84.25 464 PHE A N 1
ATOM 3584 C CA . PHE A 1 464 ? -0.574 8.257 -8.287 1.00 84.25 464 PHE A CA 1
ATOM 3585 C C . PHE A 1 464 ? -0.323 9.228 -9.447 1.00 84.25 464 PHE A C 1
ATOM 3587 O O . PHE A 1 464 ? 0.825 9.549 -9.727 1.00 84.25 464 PHE A O 1
ATOM 3594 N N . ALA A 1 465 ? -1.380 9.779 -10.053 1.00 85.56 465 ALA A N 1
ATOM 3595 C CA . ALA A 1 465 ? -1.298 10.723 -11.169 1.00 85.56 465 ALA A CA 1
ATOM 3596 C C . ALA A 1 465 ? -0.522 12.014 -10.848 1.00 85.56 465 ALA A C 1
ATOM 3598 O O . ALA A 1 465 ? 0.016 12.639 -11.761 1.00 85.56 465 ALA A O 1
ATOM 3599 N N . THR A 1 466 ? -0.422 12.409 -9.574 1.00 85.50 466 THR A N 1
ATOM 3600 C CA . THR A 1 466 ? 0.354 13.594 -9.171 1.00 85.50 466 THR A CA 1
ATOM 3601 C C . THR A 1 466 ? 1.855 13.413 -9.394 1.00 85.50 466 THR A C 1
ATOM 3603 O O . THR A 1 466 ? 2.549 14.390 -9.658 1.00 85.50 466 THR A O 1
ATOM 3606 N N . PHE A 1 467 ? 2.334 12.166 -9.409 1.00 87.19 467 PHE A N 1
ATOM 3607 C CA . PHE A 1 467 ? 3.728 11.818 -9.683 1.00 87.19 467 PHE A CA 1
ATOM 3608 C C . PHE A 1 467 ? 4.062 11.740 -11.178 1.00 87.19 467 PHE A C 1
ATOM 3610 O O . PHE A 1 467 ? 5.191 11.389 -11.512 1.00 87.19 467 PHE A O 1
ATOM 3617 N N . SER A 1 468 ? 3.111 12.061 -12.068 1.00 88.81 468 SER A N 1
ATOM 3618 C CA . SER A 1 468 ? 3.332 12.055 -13.519 1.00 88.81 468 SER A CA 1
ATOM 3619 C C . SER A 1 468 ? 4.554 12.902 -13.907 1.00 88.81 468 SER A C 1
ATOM 3621 O O . SER A 1 468 ? 4.705 14.014 -13.386 1.00 88.81 468 SER A O 1
ATOM 3623 N N . PRO A 1 469 ? 5.379 12.439 -14.867 1.00 85.00 469 PRO A N 1
ATOM 3624 C CA . PRO A 1 469 ? 6.460 13.235 -15.445 1.00 85.00 469 PRO A CA 1
ATOM 3625 C C . PRO A 1 469 ? 6.003 14.588 -16.010 1.00 85.00 469 PRO A C 1
ATOM 3627 O O . PRO A 1 469 ? 6.787 15.527 -16.025 1.00 85.00 469 PRO A O 1
ATOM 3630 N N . GLU A 1 470 ? 4.740 14.713 -16.439 1.00 81.12 470 GLU A N 1
ATOM 3631 C CA . GLU A 1 470 ? 4.186 15.950 -17.019 1.00 81.12 470 GLU A CA 1
ATOM 3632 C C . GLU A 1 470 ? 4.098 17.116 -16.026 1.00 81.12 470 GLU A C 1
ATOM 3634 O O . GLU A 1 470 ? 4.073 18.271 -16.437 1.00 81.12 470 GLU A O 1
ATOM 3639 N N . HIS A 1 471 ? 4.039 16.840 -14.721 1.00 67.00 471 HIS A N 1
ATOM 3640 C CA . HIS A 1 471 ? 3.896 17.876 -13.693 1.00 67.00 471 HIS A CA 1
ATOM 3641 C C . HIS A 1 471 ? 5.235 18.493 -13.258 1.00 67.00 471 HIS A C 1
ATOM 3643 O O . HIS A 1 471 ? 5.306 19.130 -12.206 1.00 67.00 471 HIS A O 1
ATOM 3649 N N . ARG A 1 472 ? 6.305 18.273 -14.027 1.00 62.19 472 ARG A N 1
ATOM 3650 C CA . ARG A 1 472 ? 7.664 18.718 -13.707 1.00 62.19 472 ARG A CA 1
ATOM 3651 C C . ARG A 1 472 ? 8.118 19.731 -14.731 1.00 62.19 472 ARG A C 1
ATOM 3653 O O . ARG A 1 472 ? 8.552 19.362 -15.817 1.00 62.19 472 ARG A O 1
ATOM 3660 N N . GLU A 1 473 ? 7.961 20.994 -14.357 1.00 38.59 473 GLU A N 1
ATOM 3661 C CA . GLU A 1 473 ? 8.603 22.131 -15.020 1.00 38.59 473 GLU A CA 1
ATOM 3662 C C . GLU A 1 473 ? 10.013 22.363 -14.476 1.00 38.59 473 GLU A C 1
ATOM 3664 O O . GLU A 1 473 ? 10.199 22.248 -13.238 1.00 38.59 473 GLU A O 1
#

pLDDT: mean 75.02, std 19.72, range [23.52, 98.38]

Mean predicted aligned error: 11.91 Å

InterPro domains:
  IPR006073 GTP binding domain [PF01926] (290-399)
  IPR027417 P-loop containing nucleoside triphosphate hydrolase [G3DSA:3.40.50.300] (267-429)
  IPR027417 P-loop containing nucleoside triphosphate hydrolase [SSF52540] (285-421)

Organism: NCBI:txid1123491

Nearest PDB structures (foldseek):
  3pqc-assembly1_A  TM=7.096E-01  e=2.655E-05  Thermotoga maritima
  7szs-assembly1_A  TM=6.444E-01  e=1.732E-05  Klebsiella pneumoniae subsp. pneumoniae HS11286
  1svw-assembly2_B  TM=7.363E-01  e=2.668E-04  Bacillus subtilis
  7ssd-assembly1_8  TM=6.412E-01  e=1.538E-03  Escherichia coli 113303
  2rdo-assembly1_7  TM=6.045E-01  e=2.270E-02  Escherichia coli